Protein 8XYC (pdb70)

Solvent-accessible surface area: 41728 Å² total; per-residue (Å²): 130,56,42,121,39,3,15,165,88,2,26,64,29,3,111,76,77,120,55,122,56,146,63,17,107,9,81,58,63,5,103,1,72,4,42,22,137,135,83,80,81,5,30,84,63,8,15,151,10,0,55,42,6,37,113,12,58,105,80,0,11,63,78,1,67,65,52,13,93,174,69,14,129,38,0,55,46,0,2,91,11,46,78,186,157,73,36,118,194,57,74,45,4,56,29,21,0,26,30,58,6,24,88,104,35,200,140,96,36,103,7,45,120,96,2,0,18,2,4,0,86,45,2,2,34,17,0,97,73,13,3,82,126,27,108,62,2,31,125,51,0,78,120,82,16,78,22,0,80,148,20,18,111,40,61,3,28,92,52,0,86,88,35,172,5,107,81,28,102,77,32,50,120,0,82,45,159,48,7,65,73,109,17,9,92,122,3,38,88,4,0,22,152,3,72,61,44,0,42,112,32,4,24,102,127,115,31,91,123,122,128,78,1,21,30,0,108,76,4,141,49,42,24,45,17,52,18,48,159,92,37,66,126,121,53,44,34,38,94,10,7,120,98,0,36,85,17,0,66,100,10,13,149,88,10,48,87,27,2,73,133,36,65,113,127,31,42,71,26,0,52,121,131,4,64,119,128,6,81,123,68,11,4,115,92,2,31,58,16,68,82,72,74,100,162,94,79,30,30,75,5,0,74,52,2,4,48,18,12,20,155,16,0,80,139,16,68,153,58,1,83,79,98,34,74,120,52,46,86,10,0,31,94,3,1,43,10,1,38,8,0,0,38,1,0,0,6,8,18,39,22,60,43,63,126,155,76,48,139,90,31,8,44,66,23,88,91,6,41,41,77,0,76,44,38,6,77,100,70,88,64,66,67,19,41,0,13,0,41,11,8,10,12,80,153,171,35,4,92,29,78,74,12,2,1,3,0,0,78,98,46,158,110,165,142,67,48,55,11,3,0,3,4,13,24,82,146,24,25,56,3,11,16,18,82,101,162,39,168,60,235,48,44,85,63,25,102,31,12,0,0,0,1,68,32,37,40,207,126,198,107,95,54,54,88,81,97,17,15,78,24,60,0,16,35,13,120,155,28,58,10,22,44,1,25,17,43,43,48,71,191,59,0,159,73,25,1,84,41,196,85,31,23,4,38,107,88,102,78,8,19,3,26,32,0,82,1,30,12,47,13,39,47,83,78,66,128,68,7,64,2,54,0,12,1,28,2,38,11,74,2,23,37,39,19,101,47,153,29,101,83,15,0,0,1,12,82,76,86,35,20,18,0,0,40,0,0,0,13,82,107,1,112,74,63,41,42,20,101,14,30,99,44,34,75,103,73,47,132,104,50,43,85,34,35,142,89,38,80,171,93,42,1,6,56,60,192,136,21,89,36,55,70,153,53,23,37,163,51,19,15,28,86,1,3,116,24,0,0,14,19,0,3,107,35,138,0,1,0,0,0,24,115,136,65,15,19,121,33,0,28,60,53,0,2,25,0,0,0,24,38,23,107,113,202,138,87,177,130,85,101,93,66,6,22,1,1,19,19,4,41,58,141,41,8,45,184,13,0,19,114,36,6,67,136,27,184,6,150,130,77,48,78,104,33,51,16,2,33,6,7,0,30,0,6,0,29,2,33,21,1,34,116,102,71,76,70,134,205,69,78,149,84,21,136,142,94,4,80,46,25,6,67,95,62,53,161,95,100

B-factor: mean 33.54, std 22.74, range [0.12, 113.65]

Secondary structure (DSSP, 8-state):
--HHHHHHHHHTTTTTS---SPPEEEEEE--EEE-TTT-TTHHHHHHHHHHHHHHHHHHHHHHHHHHHHH-SHHHHHHHT--SSS-SSS-SSHHHHHHIIIIIT-SSPPSS-HHHHHHHHHHHHHHHHHHHHHHHHHHHHHHHHHHHHHHHHHHTHHHHHHHTTPPP-PPP----GGG--HHHHHHHHHHHHHHHHHHIIIIIITTS---S-TTPPPPP--PPPPTTTTTT-----HHHHHHHHHHHHHHHHSSHHHHHTT--HHHHHHHHHHT---HHHHHHHHHHHHHHH-TTS-HHHHHHHHHHHHHHHHHHHHHHHHHH-TT-HHHHHHHHHHHHHHHHHHHHHHHHTT-HHHHHHHHHHHHHHHHHHHHHTSPPPPEEEEEEE---BEETTTTEESSSEEEEEE--SSSS--EEEEEE--STT--EEE--TTS--TTEEEEEEEEEEEE---SSTTT-PPPEEEEEEEEEESSSPPEE--EE--HHHIIIIIB-SS-BTTT--SEEEEEEEEEEEE-TT--SS-EEEEEEEEEEEEPPP-----SEEEEEEESSSSSEEEEEEESS--EEEEEEE-TTHHHHHHHHHHHHHHHHHHHSS--SSHHHHHHHHHHHHHHHHHHHHHHHHHHHT--EEEE--HHHHHHHHHHHHTTSS-PPPSS--SPPSEETTEEEE--SSSSSS-SSS---EE-SSS--EE-HHHHHHHHHHHHHTHHHHS---TT----HHHHHHHHHHHHHH-

Structure (mmCIF, N/CA/C/O backbone):
data_8XYC
#
_entry.id   8XYC
#
_cell.length_a   1.00
_cell.length_b   1.00
_cell.length_c   1.00
_cell.angle_alpha   90.00
_cell.angle_beta   90.00
_cell.angle_gamma   90.00
#
_symmetry.space_group_name_H-M   'P 1'
#
loop_
_entity.id
_entity.type
_entity.pdbx_description
1 polymer 'DNA (35-MER)'
2 polymer 'DNA (35-MER)'
3 polymer dVemCas12e
4 polymer 'RNA (147-MER)'
#
loop_
_atom_site.group_PDB
_atom_site.id
_atom_site.type_symbol
_atom_site.label_atom_id
_atom_site.label_alt_id
_atom_site.label_comp_id
_atom_site.label_asym_id
_atom_site.label_entity_id
_atom_site.label_seq_id
_atom_site.pdbx_PDB_ins_code
_atom_site.Cartn_x
_atom_site.Cartn_y
_atom_site.Cartn_z
_atom_site.occupancy
_atom_site.B_iso_or_equiv
_atom_site.auth_seq_id
_atom_site.auth_comp_id
_atom_site.auth_asym_id
_atom_site.auth_atom_id
_atom_site.pdbx_PDB_model_num
ATOM 736 N N . ASN C 3 8 ? 156.450 119.018 150.401 1.00 11.67 8 ASN A N 1
ATOM 737 C CA . ASN C 3 8 ? 156.728 119.735 149.169 1.00 10.69 8 ASN A CA 1
ATOM 738 C C . ASN C 3 8 ? 155.625 120.729 148.834 1.00 12.57 8 ASN A C 1
ATOM 739 O O . ASN C 3 8 ? 155.888 121.814 148.311 1.00 16.05 8 ASN A O 1
ATOM 744 N N . SER C 3 9 ? 154.421 120.384 149.224 1.00 13.08 9 SER A N 1
ATOM 745 C CA . SER C 3 9 ? 153.247 121.276 148.974 1.00 9.70 9 SER A CA 1
ATOM 746 C C . SER C 3 9 ? 153.357 122.523 149.771 1.00 8.35 9 SER A C 1
ATOM 747 O O . SER C 3 9 ? 153.907 122.489 150.791 1.00 9.15 9 SER A O 1
ATOM 750 N N . ILE C 3 10 ? 152.717 123.565 149.345 1.00 8.79 10 ILE A N 1
ATOM 751 C CA . ILE C 3 10 ? 152.624 124.797 150.166 1.00 9.94 10 ILE A CA 1
ATOM 752 C C . ILE C 3 10 ? 152.025 124.406 151.518 1.00 7.37 10 ILE A C 1
ATOM 753 O O . ILE C 3 10 ? 152.587 124.824 152.485 1.00 9.42 10 ILE A O 1
ATOM 758 N N . HIS C 3 11 ? 150.922 123.664 151.581 1.00 8.42 11 HIS A N 1
ATOM 759 C CA . HIS C 3 11 ? 150.400 123.202 152.860 1.00 4.81 11 HIS A CA 1
ATOM 760 C C . HIS C 3 11 ? 151.431 122.365 153.627 1.00 8.53 11 HIS A C 1
ATOM 761 O O . HIS C 3 11 ? 151.518 122.502 154.842 1.00 10.00 11 HIS A O 1
ATOM 768 N N . ALA C 3 12 ? 152.113 121.448 152.933 1.00 8.60 12 ALA A N 1
ATOM 769 C CA . ALA C 3 12 ? 153.059 120.574 153.622 1.00 6.31 12 ALA A CA 1
ATOM 770 C C . ALA C 3 12 ? 154.203 121.370 154.241 1.00 7.57 12 ALA A C 1
ATOM 771 O O . ALA C 3 12 ? 154.535 121.192 155.421 1.00 10.98 12 ALA A O 1
ATOM 773 N N . SER C 3 13 ? 154.813 122.267 153.461 1.00 9.38 13 SER A N 1
ATOM 774 C CA . SER C 3 13 ? 155.900 123.068 154.008 1.00 11.41 13 SER A CA 1
ATOM 775 C C . SER C 3 13 ? 155.383 124.116 154.984 1.00 11.61 13 SER A C 1
ATOM 776 O O . SER C 3 13 ? 156.098 124.490 155.915 1.00 14.72 13 SER A O 1
ATOM 779 N N . LEU C 3 14 ? 154.142 124.576 154.813 1.00 11.91 14 LEU A N 1
ATOM 780 C CA . LEU C 3 14 ? 153.542 125.475 155.793 1.00 11.36 14 LEU A CA 1
ATOM 781 C C . LEU C 3 14 ? 153.392 124.788 157.142 1.00 12.21 14 LEU A C 1
ATOM 782 O O . LEU C 3 14 ? 153.686 125.379 158.185 1.00 13.94 14 LEU A O 1
ATOM 787 N N . ARG C 3 15 ? 152.907 123.546 157.141 1.00 15.95 15 ARG A N 1
ATOM 788 C CA . ARG C 3 15 ? 152.798 122.791 158.383 1.00 13.75 15 ARG A CA 1
ATOM 789 C C . ARG C 3 15 ? 154.171 122.488 158.968 1.00 15.78 15 ARG A C 1
ATOM 790 O O . ARG C 3 15 ? 154.363 122.538 160.191 1.00 26.95 15 ARG A O 1
ATOM 798 N N . GLN C 3 16 ? 155.139 122.165 158.109 1.00 12.36 16 GLN A N 1
ATOM 799 C CA . GLN C 3 16 ? 156.497 121.925 158.582 1.00 12.64 16 GLN A CA 1
ATOM 800 C C . GLN C 3 16 ? 157.108 123.184 159.189 1.00 14.98 16 GLN A C 1
ATOM 801 O O . GLN C 3 16 ? 157.919 123.096 160.119 1.00 19.98 16 GLN A O 1
ATOM 807 N N . LEU C 3 17 ? 156.740 124.358 158.670 1.00 16.41 17 LEU A N 1
ATOM 808 C CA . LEU C 3 17 ? 157.187 125.625 159.236 1.00 18.02 17 LEU A CA 1
ATOM 809 C C . LEU C 3 17 ? 156.426 125.981 160.507 1.00 20.81 17 LEU A C 1
ATOM 810 O O . LEU C 3 17 ? 156.978 126.646 161.387 1.00 22.97 17 LEU A O 1
ATOM 815 N N . LEU C 3 18 ? 155.160 125.569 160.606 1.00 21.36 18 LEU A N 1
ATOM 816 C CA . LEU C 3 18 ? 154.434 125.681 161.868 1.00 22.00 18 LEU A CA 1
ATOM 817 C C . LEU C 3 18 ? 155.112 124.864 162.953 1.00 20.84 18 LEU A C 1
ATOM 818 O O . LEU C 3 18 ? 155.203 125.299 164.108 1.00 26.74 18 LEU A O 1
ATOM 823 N N . ALA C 3 19 ? 155.596 123.671 162.594 1.00 25.57 19 ALA A N 1
ATOM 824 C CA . ALA C 3 19 ? 156.289 122.812 163.547 1.00 24.07 19 ALA A CA 1
ATOM 825 C C . ALA C 3 19 ? 157.434 123.527 164.258 1.00 26.43 19 ALA A C 1
ATOM 826 O O . ALA C 3 19 ? 157.927 123.025 165.273 1.00 28.41 19 ALA A O 1
ATOM 828 N N . LEU C 3 20 ? 157.874 124.682 163.748 1.00 27.74 20 LEU A N 1
ATOM 829 C CA . LEU C 3 20 ? 158.832 125.526 164.450 1.00 31.94 20 LEU A CA 1
ATOM 830 C C . LEU C 3 20 ? 158.373 126.978 164.548 1.00 36.67 20 LEU A C 1
ATOM 831 O O . LEU C 3 20 ? 159.165 127.839 164.949 1.00 34.89 20 LEU A O 1
ATOM 836 N N . GLY C 3 21 ? 157.129 127.274 164.179 1.00 35.52 21 GLY A N 1
ATOM 837 C CA . GLY C 3 21 ? 156.569 128.596 164.375 1.00 33.32 21 GLY A CA 1
ATOM 838 C C . GLY C 3 21 ? 155.769 128.671 165.658 1.00 32.03 21 GLY A C 1
ATOM 839 O O . GLY C 3 21 ? 155.878 129.640 166.415 1.00 33.14 21 GLY A O 1
ATOM 840 N N . LEU C 3 22 ? 154.958 127.646 165.911 1.00 29.94 22 LEU A N 1
ATOM 841 C CA . LEU C 3 22 ? 154.265 127.501 167.184 1.00 31.36 22 LEU A CA 1
ATOM 842 C C . LEU C 3 22 ? 155.062 126.686 168.193 1.00 33.24 22 LEU A C 1
ATOM 843 O O . LEU C 3 22 ? 154.565 126.434 169.295 1.00 35.01 22 LEU A O 1
ATOM 848 N N . SER C 3 23 ? 156.291 126.302 167.830 1.00 36.01 23 SER A N 1
ATOM 849 C CA . SER C 3 23 ? 157.166 125.540 168.762 1.00 40.87 23 SER A CA 1
ATOM 850 C C . SER C 3 23 ? 158.101 126.504 169.498 1.00 45.62 23 SER A C 1
ATOM 851 O O . SER C 3 23 ? 159.008 126.020 170.202 1.00 43.66 23 SER A O 1
ATOM 854 N N . LYS C 3 24 ? 157.888 127.811 169.338 1.00 53.47 24 LYS A N 1
ATOM 855 C CA . LYS C 3 24 ? 158.702 128.817 169.998 1.00 54.68 24 LYS A CA 1
ATOM 856 C C . LYS C 3 24 ? 158.049 129.262 171.304 1.00 52.96 24 LYS A C 1
ATOM 857 O O . LYS C 3 24 ? 156.921 128.886 171.631 1.00 48.08 24 LYS A O 1
ATOM 863 N N . SER C 3 25 ? 158.783 130.076 172.060 1.00 55.49 25 SER A N 1
ATOM 864 C CA . SER C 3 25 ? 158.290 130.666 173.303 1.00 59.16 25 SER A CA 1
ATOM 865 C C . SER C 3 25 ? 158.458 132.178 173.197 1.00 61.30 25 SER A C 1
ATOM 866 O O . SER C 3 25 ? 159.569 132.698 173.341 1.00 60.51 25 SER A O 1
ATOM 869 N N . SER C 3 26 ? 157.356 132.879 172.942 1.00 58.87 26 SER A N 1
ATOM 870 C CA . SER C 3 26 ? 157.359 134.326 172.807 1.00 56.13 26 SER A CA 1
ATOM 871 C C . SER C 3 26 ? 156.230 134.919 173.635 1.00 62.38 26 SER A C 1
ATOM 872 O O . SER C 3 26 ? 155.178 134.299 173.818 1.00 63.68 26 SER A O 1
ATOM 875 N N . SER C 3 27 ? 156.460 136.130 174.136 1.00 61.02 27 SER A N 1
ATOM 876 C CA . SER C 3 27 ? 155.477 136.846 174.937 1.00 58.39 27 SER A CA 1
ATOM 877 C C . SER C 3 27 ? 154.605 137.781 174.110 1.00 61.29 27 SER A C 1
ATOM 878 O O . SER C 3 27 ? 153.786 138.507 174.681 1.00 63.24 27 SER A O 1
ATOM 881 N N . ALA C 3 28 ? 154.765 137.786 172.790 1.00 56.92 28 ALA A N 1
ATOM 882 C CA . ALA C 3 28 ? 153.984 138.671 171.941 1.00 53.40 28 ALA A CA 1
ATOM 883 C C . ALA C 3 28 ? 152.539 138.189 171.838 1.00 51.72 28 ALA A C 1
ATOM 884 O O . ALA C 3 28 ? 152.228 137.012 172.044 1.00 47.94 28 ALA A O 1
ATOM 886 N N . GLU C 3 29 ? 151.650 139.127 171.524 1.00 53.08 29 GLU A N 1
ATOM 887 C CA . GLU C 3 29 ? 150.253 138.787 171.320 1.00 46.34 29 GLU A CA 1
ATOM 888 C C . GLU C 3 29 ? 150.074 138.077 169.979 1.00 42.34 29 GLU A C 1
ATOM 889 O O . GLU C 3 29 ? 150.778 138.377 169.010 1.00 40.40 29 GLU A O 1
ATOM 895 N N . PRO C 3 30 ? 149.140 137.131 169.895 1.00 40.87 30 PRO A N 1
ATOM 896 C CA . PRO C 3 30 ? 148.824 136.538 168.593 1.00 30.86 30 PRO A CA 1
ATOM 897 C C . PRO C 3 30 ? 148.242 137.585 167.659 1.00 29.84 30 PRO A C 1
ATOM 898 O O . PRO C 3 30 ? 147.586 138.538 168.084 1.00 36.13 30 PRO A O 1
ATOM 902 N N . GLN C 3 31 ? 148.502 137.405 166.372 1.00 28.14 31 GLN A N 1
ATOM 903 C CA . GLN C 3 31 ? 148.028 138.314 165.342 1.00 27.61 31 GLN A CA 1
ATOM 904 C C . GLN C 3 31 ? 146.905 137.656 164.549 1.00 24.38 31 GLN A C 1
ATOM 905 O O . GLN C 3 31 ? 146.810 136.426 164.478 1.00 22.95 31 GLN A O 1
ATOM 911 N N . ARG C 3 3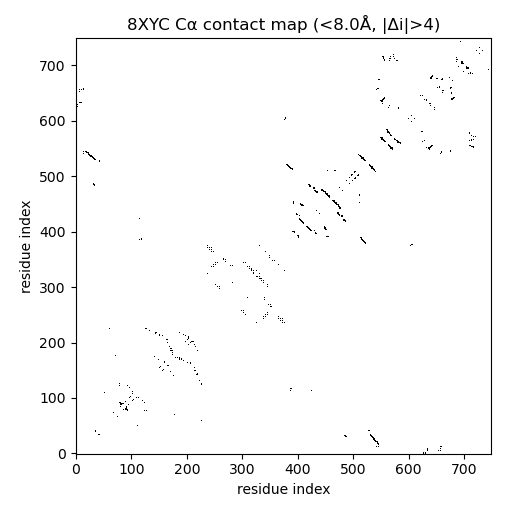2 ? 146.032 138.488 163.985 1.00 24.86 32 ARG A N 1
ATOM 912 C CA . ARG C 3 32 ? 144.869 138.002 163.260 1.00 21.86 32 ARG A CA 1
ATOM 913 C C . ARG C 3 32 ? 145.182 137.888 161.773 1.00 20.46 32 ARG A C 1
ATOM 914 O O . ARG C 3 32 ? 146.082 138.550 161.248 1.00 23.55 32 ARG A O 1
ATOM 922 N N . ILE C 3 33 ? 144.416 137.042 161.088 1.00 18.83 33 ILE A N 1
ATOM 923 C CA . ILE C 3 33 ? 144.397 137.017 159.632 1.00 16.10 33 ILE A CA 1
ATOM 924 C C . ILE C 3 33 ? 142.950 137.003 159.169 1.00 12.57 33 ILE A C 1
ATOM 925 O O . ILE C 3 33 ? 142.113 136.272 159.713 1.00 15.24 33 ILE A O 1
ATOM 930 N N . THR C 3 34 ? 142.659 137.827 158.172 1.00 15.22 34 THR A N 1
ATOM 931 C CA . THR C 3 34 ? 141.334 137.929 157.588 1.00 11.87 34 THR A CA 1
ATOM 932 C C . THR C 3 34 ? 141.331 137.220 156.240 1.00 8.09 34 THR A C 1
ATOM 933 O O . THR C 3 34 ? 142.178 137.502 155.384 1.00 7.91 34 THR A O 1
ATOM 937 N N . ARG C 3 35 ? 140.402 136.280 156.072 1.00 6.51 35 ARG A N 1
ATOM 938 C CA . ARG C 3 35 ? 140.341 135.452 154.879 1.00 8.40 35 ARG A CA 1
ATOM 939 C C . ARG C 3 35 ? 138.884 135.307 154.461 1.00 4.87 35 ARG A C 1
ATOM 940 O O . ARG C 3 35 ? 137.969 135.432 155.280 1.00 7.45 35 ARG A O 1
ATOM 948 N N . THR C 3 36 ? 138.673 135.032 153.176 1.00 4.29 36 THR A N 1
ATOM 949 C CA . THR C 3 36 ? 137.335 134.866 152.624 1.00 7.27 36 THR A CA 1
ATOM 950 C C . THR C 3 36 ? 137.178 133.455 152.071 1.00 6.50 36 THR A C 1
ATOM 951 O O . THR C 3 36 ? 138.089 132.928 151.421 1.00 10.04 36 THR A O 1
ATOM 955 N N . VAL C 3 37 ? 136.020 132.845 152.337 1.00 6.86 37 VAL A N 1
ATOM 956 C CA . VAL C 3 37 ? 135.784 131.480 151.877 1.00 11.34 37 VAL A CA 1
ATOM 957 C C . VAL C 3 37 ? 135.312 131.471 150.429 1.00 13.35 37 VAL A C 1
ATOM 958 O O . VAL C 3 37 ? 135.777 130.659 149.619 1.00 19.30 37 VAL A O 1
ATOM 962 N N . LYS C 3 38 ? 134.397 132.382 150.081 1.00 7.79 38 LYS A N 1
ATOM 963 C CA . LYS C 3 38 ? 133.909 132.561 148.711 1.00 7.34 38 LYS A CA 1
ATOM 964 C C . LYS C 3 38 ? 133.188 131.306 148.197 1.00 7.63 38 LYS A C 1
ATOM 965 O O . LYS C 3 38 ? 133.661 130.583 147.314 1.00 13.56 38 LYS A O 1
ATOM 971 N N . PHE C 3 39 ? 132.033 131.042 148.809 1.00 7.24 39 PHE A N 1
ATOM 972 C CA . PHE C 3 39 ? 131.153 129.995 148.306 1.00 8.98 39 PHE A CA 1
ATOM 973 C C . PHE C 3 39 ? 130.528 130.403 146.972 1.00 6.51 39 PHE A C 1
ATOM 974 O O . PHE C 3 39 ? 130.710 131.516 146.470 1.00 6.63 39 PHE A O 1
ATOM 982 N N . LYS C 3 40 ? 129.761 129.473 146.410 1.00 10.29 40 LYS A N 1
ATOM 983 C CA . LYS C 3 40 ? 128.967 129.691 145.210 1.00 10.67 40 LYS A CA 1
ATOM 984 C C . LYS C 3 40 ? 127.518 129.360 145.528 1.00 9.98 40 LYS A C 1
ATOM 985 O O . LYS C 3 40 ? 127.236 128.321 146.134 1.00 11.12 40 LYS A O 1
ATOM 991 N N . ILE C 3 41 ? 126.601 130.238 145.131 1.00 7.09 41 ILE A N 1
ATOM 992 C CA . ILE C 3 41 ? 125.184 129.987 145.365 1.00 13.75 41 ILE A CA 1
ATOM 993 C C . ILE C 3 41 ? 124.724 128.929 144.371 1.00 16.54 41 ILE A C 1
ATOM 994 O O . ILE C 3 41 ? 124.815 129.124 143.154 1.00 17.23 41 ILE A O 1
ATOM 999 N N . ASN C 3 42 ? 124.229 127.805 144.887 1.00 13.59 42 ASN A N 1
ATOM 1000 C CA . ASN C 3 42 ? 123.833 126.685 144.037 1.00 19.93 42 ASN A CA 1
ATOM 1001 C C . ASN C 3 42 ? 122.520 127.046 143.349 1.00 23.74 42 ASN A C 1
ATOM 1002 O O . ASN C 3 42 ? 121.426 126.646 143.755 1.00 25.02 42 ASN A O 1
ATOM 1007 N N . THR C 3 43 ? 122.643 127.838 142.283 1.00 30.31 43 THR A N 1
ATOM 1008 C CA . THR C 3 43 ? 121.503 128.201 141.454 1.00 29.42 43 THR A CA 1
ATOM 1009 C C . THR C 3 43 ? 121.190 127.154 140.395 1.00 30.84 43 THR A C 1
ATOM 1010 O O . THR C 3 43 ? 120.154 127.262 139.729 1.00 31.33 43 THR A O 1
ATOM 1014 N N . ASP C 3 44 ? 122.061 126.159 140.211 1.00 31.18 44 ASP A N 1
ATOM 1015 C CA . ASP C 3 44 ? 121.750 125.069 139.291 1.00 38.04 44 ASP A CA 1
ATOM 1016 C C . ASP C 3 44 ? 120.661 124.166 139.857 1.00 39.82 44 ASP A C 1
ATOM 1017 O O . ASP C 3 44 ? 119.689 123.838 139.165 1.00 49.69 44 ASP A O 1
ATOM 1022 N N . ILE C 3 45 ? 120.801 123.762 141.125 1.00 35.35 45 ILE A N 1
ATOM 1023 C CA . ILE C 3 45 ? 119.838 122.855 141.747 1.00 36.29 45 ILE A CA 1
ATOM 1024 C C . ILE C 3 45 ? 118.705 123.598 142.441 1.00 36.06 45 ILE A C 1
ATOM 1025 O O . ILE C 3 45 ? 117.693 122.976 142.803 1.00 41.39 45 ILE A O 1
ATOM 1030 N N . ARG C 3 46 ? 118.836 124.906 142.637 1.00 32.92 46 ARG A N 1
ATOM 1031 C CA . ARG C 3 46 ? 117.790 125.736 143.231 1.00 30.60 46 ARG A CA 1
ATOM 1032 C C . ARG C 3 46 ? 117.610 126.973 142.359 1.00 32.20 46 ARG A C 1
ATOM 1033 O O . ARG C 3 46 ? 118.044 128.074 142.717 1.00 33.94 46 ARG A O 1
ATOM 1041 N N . PRO C 3 47 ? 116.981 126.820 141.188 1.00 31.22 47 PRO A N 1
ATOM 1042 C CA . PRO C 3 47 ? 116.913 127.946 140.243 1.00 28.31 47 PRO A CA 1
ATOM 1043 C C . PRO C 3 47 ? 115.848 128.981 140.564 1.00 26.41 47 PRO A C 1
ATOM 1044 O O . PRO C 3 47 ? 115.919 130.092 140.022 1.00 31.23 47 PRO A O 1
ATOM 1048 N N . ASP C 3 48 ? 114.871 128.668 141.419 1.00 28.66 48 ASP A N 1
ATOM 1049 C CA . ASP C 3 48 ? 113.836 129.646 141.738 1.00 30.57 48 ASP A CA 1
ATOM 1050 C C . ASP C 3 48 ? 114.385 130.855 142.482 1.00 29.88 48 ASP A C 1
ATOM 1051 O O . ASP C 3 48 ? 113.682 131.867 142.588 1.00 27.83 48 ASP A O 1
ATOM 1056 N N . LEU C 3 49 ? 115.613 130.772 142.999 1.00 29.42 49 LEU A N 1
ATOM 1057 C CA . LEU C 3 49 ? 116.245 131.906 143.658 1.00 24.50 49 LEU A CA 1
ATOM 1058 C C . LEU C 3 49 ? 116.749 132.952 142.677 1.00 25.77 49 LEU A C 1
ATOM 1059 O O . LEU C 3 49 ? 117.061 134.073 143.096 1.00 27.16 49 LEU A O 1
ATOM 1064 N N . ILE C 3 50 ? 116.861 132.609 141.392 1.00 29.57 50 ILE A N 1
ATOM 1065 C CA . ILE C 3 50 ? 117.392 133.562 140.413 1.00 22.27 50 ILE A CA 1
ATOM 1066 C C . ILE C 3 50 ? 116.523 134.802 140.314 1.00 24.63 50 ILE A C 1
ATOM 1067 O O . ILE C 3 50 ? 117.056 135.924 140.466 1.00 24.30 50 ILE A O 1
ATOM 1072 N N . PRO C 3 51 ? 115.204 134.723 140.076 1.00 25.64 51 PRO A N 1
ATOM 1073 C CA . PRO C 3 51 ? 114.400 135.953 140.038 1.00 22.51 51 PRO A CA 1
ATOM 1074 C C . PRO C 3 51 ? 114.408 136.725 141.347 1.00 24.01 51 PRO A C 1
ATOM 1075 O O . PRO C 3 51 ? 114.429 137.959 141.323 1.00 21.49 51 PRO A O 1
ATOM 1079 N N . VAL C 3 52 ? 114.406 136.035 142.491 1.00 25.52 52 VAL A N 1
ATOM 1080 C CA . VAL C 3 52 ? 114.398 136.723 143.780 1.00 21.34 52 VAL A CA 1
ATOM 1081 C C . VAL C 3 52 ? 115.691 137.504 143.979 1.00 19.72 52 VAL A C 1
ATOM 1082 O O . VAL C 3 52 ? 115.675 138.691 144.333 1.00 18.26 52 VAL A O 1
ATOM 1086 N N . LEU C 3 53 ? 116.829 136.843 143.757 1.00 24.48 53 LEU A N 1
ATOM 1087 C CA . LEU C 3 53 ? 118.118 137.507 143.901 1.00 25.66 53 LEU A CA 1
ATOM 1088 C C . LEU C 3 53 ? 118.240 138.665 142.921 1.00 20.20 53 LEU A C 1
ATOM 1089 O O . LEU C 3 53 ? 118.739 139.742 143.274 1.00 17.94 53 LEU A O 1
ATOM 1094 N N . ASN C 3 54 ? 117.770 138.465 141.687 1.00 20.03 54 ASN A N 1
ATOM 1095 C CA . ASN C 3 54 ? 117.839 139.516 140.680 1.00 21.35 54 ASN A CA 1
ATOM 1096 C C . ASN C 3 54 ? 116.985 140.717 141.068 1.00 23.04 54 ASN A C 1
ATOM 1097 O O . ASN C 3 54 ? 117.422 141.861 140.930 1.00 26.02 54 ASN A O 1
ATOM 1102 N N . ARG C 3 55 ? 115.768 140.475 141.561 1.00 17.96 55 ARG A N 1
ATOM 1103 C CA . ARG C 3 55 ? 114.888 141.566 141.969 1.00 14.67 55 ARG A CA 1
ATOM 1104 C C . ARG C 3 55 ? 115.469 142.331 143.150 1.00 18.09 55 ARG A C 1
ATOM 1105 O O . ARG C 3 55 ? 115.402 143.569 143.199 1.00 24.60 55 ARG A O 1
ATOM 1113 N N . HIS C 3 56 ? 116.031 141.608 144.123 1.00 20.31 56 HIS A N 1
ATOM 1114 C CA . HIS C 3 56 ? 116.645 142.270 145.267 1.00 14.35 56 HIS A CA 1
ATOM 1115 C C . HIS C 3 56 ? 117.830 143.124 144.832 1.00 14.05 56 HIS A C 1
ATOM 1116 O O . HIS C 3 56 ? 117.979 144.273 145.274 1.00 15.15 56 HIS A O 1
ATOM 1123 N N . PHE C 3 57 ? 118.669 142.590 143.940 1.00 17.65 57 PHE A N 1
ATOM 1124 C CA . PHE C 3 57 ? 119.802 143.362 143.448 1.00 13.05 57 PHE A CA 1
ATOM 1125 C C . PHE C 3 57 ? 119.333 144.547 142.606 1.00 16.52 57 PHE A C 1
ATOM 1126 O O . PHE C 3 57 ? 119.998 145.588 142.579 1.00 14.89 57 PHE A O 1
ATOM 1134 N N . ASP C 3 58 ? 118.175 144.421 141.948 1.00 24.28 58 ASP A N 1
ATOM 1135 C CA . ASP C 3 58 ? 117.615 145.531 141.181 1.00 20.38 58 ASP A CA 1
ATOM 1136 C C . ASP C 3 58 ? 117.154 146.662 142.091 1.00 18.20 58 ASP A C 1
ATOM 1137 O O . ASP C 3 58 ? 117.415 147.838 141.813 1.00 23.50 58 ASP A O 1
ATOM 1142 N N . PHE C 3 59 ? 116.433 146.329 143.166 1.00 13.66 59 PHE A N 1
ATOM 1143 C CA . PHE C 3 59 ? 116.055 147.355 144.138 1.00 18.98 59 PHE A CA 1
ATOM 1144 C C . PHE C 3 59 ? 117.293 148.008 144.737 1.00 15.26 59 PHE A C 1
ATOM 1145 O O . PHE C 3 59 ? 117.343 149.235 144.917 1.00 15.77 59 PHE A O 1
ATOM 1153 N N . PHE C 3 60 ? 118.304 147.193 145.045 1.00 20.23 60 PHE A N 1
ATOM 1154 C CA . PHE C 3 60 ? 119.558 147.712 145.575 1.00 13.30 60 PHE A CA 1
ATOM 1155 C C . PHE C 3 60 ? 120.197 148.707 144.610 1.00 12.77 60 PHE A C 1
ATOM 1156 O O . PHE C 3 60 ? 120.635 149.788 145.020 1.00 12.40 60 PHE A O 1
ATOM 1164 N N . GLU C 3 61 ? 120.233 148.368 143.318 1.00 14.88 61 GLU A N 1
ATOM 1165 C CA . GLU C 3 61 ? 120.862 149.248 142.337 1.00 15.30 61 GLU A CA 1
ATOM 1166 C C . GLU C 3 61 ? 120.042 150.510 142.105 1.00 18.78 61 GLU A C 1
ATOM 1167 O O . GLU C 3 61 ? 120.608 151.592 141.918 1.00 20.17 61 GLU A O 1
ATOM 1173 N N . LYS C 3 62 ? 118.712 150.393 142.089 1.00 20.21 62 LYS A N 1
ATOM 1174 C CA . LYS C 3 62 ? 117.877 151.581 141.944 1.00 16.21 62 LYS A CA 1
ATOM 1175 C C . LYS C 3 62 ? 118.116 152.549 143.093 1.00 11.87 62 LYS A C 1
ATOM 1176 O O . LYS C 3 62 ? 118.292 153.758 142.883 1.00 13.85 62 LYS A O 1
ATOM 1182 N N . PHE C 3 63 ? 118.150 152.029 144.322 1.00 13.63 63 PHE A N 1
ATOM 1183 C CA . PHE C 3 63 ? 118.376 152.899 145.469 1.00 13.09 63 PHE A CA 1
ATOM 1184 C C . PHE C 3 63 ? 119.788 153.479 145.447 1.00 13.63 63 PHE A C 1
ATOM 1185 O O . PHE C 3 63 ? 119.991 154.651 145.792 1.00 12.94 63 PHE A O 1
ATOM 1193 N N . ARG C 3 64 ? 120.772 152.676 145.027 1.00 19.48 64 ARG A N 1
ATOM 1194 C CA . ARG C 3 64 ? 122.149 153.149 144.920 1.00 12.62 64 ARG A CA 1
ATOM 1195 C C . ARG C 3 64 ? 122.256 154.297 143.924 1.00 13.60 64 ARG A C 1
ATOM 1196 O O . ARG C 3 64 ? 122.879 155.326 144.209 1.00 14.81 64 ARG A O 1
ATOM 1204 N N . ARG C 3 65 ? 121.643 154.136 142.748 1.00 14.69 65 ARG A N 1
ATOM 1205 C CA . ARG C 3 65 ? 121.663 155.188 141.736 1.00 14.22 65 ARG A CA 1
ATOM 1206 C C . ARG C 3 65 ? 120.953 156.445 142.222 1.00 13.48 65 ARG A C 1
ATOM 1207 O O . ARG C 3 65 ? 121.425 157.564 141.988 1.00 17.59 65 ARG A O 1
ATOM 1215 N N . LYS C 3 66 ? 119.808 156.283 142.889 1.00 12.23 66 LYS A N 1
ATOM 1216 C CA . LYS C 3 66 ? 119.071 157.448 143.379 1.00 10.84 66 LYS A CA 1
ATOM 1217 C C . LYS C 3 66 ? 119.897 158.230 144.405 1.00 10.41 66 LYS A C 1
ATOM 1218 O O . LYS C 3 66 ? 120.014 159.477 144.340 1.00 10.81 66 LYS A O 1
ATOM 1224 N N . VAL C 3 67 ? 120.524 157.502 145.332 1.00 12.30 67 VAL A N 1
ATOM 1225 C CA . VAL C 3 67 ? 121.335 158.145 146.355 1.00 11.09 67 VAL A CA 1
ATOM 1226 C C . VAL C 3 67 ? 122.559 158.802 145.728 1.00 7.39 67 VAL A C 1
ATOM 1227 O O . VAL C 3 67 ? 122.971 159.896 146.136 1.00 8.55 67 VAL A O 1
ATOM 1231 N N . LEU C 3 68 ? 123.154 158.156 144.720 1.00 10.48 68 LEU A N 1
ATOM 1232 C CA . LEU C 3 68 ? 124.324 158.726 144.063 1.00 10.32 68 LEU A CA 1
ATOM 1233 C C . LEU C 3 68 ? 123.966 159.975 143.273 1.00 9.84 68 LEU A C 1
ATOM 1234 O O . LEU C 3 68 ? 124.777 160.903 143.192 1.00 9.94 68 LEU A O 1
ATOM 1239 N N . ALA C 3 69 ? 122.765 160.019 142.689 1.00 10.35 69 ALA A N 1
ATOM 1240 C CA . ALA C 3 69 ? 122.305 161.237 142.035 1.00 9.30 69 ALA A CA 1
ATOM 1241 C C . ALA C 3 69 ? 122.292 162.399 143.016 1.00 10.83 69 ALA A C 1
ATOM 1242 O O . ALA C 3 69 ? 122.850 163.473 142.739 1.00 14.47 69 ALA A O 1
ATOM 1244 N N . GLU C 3 70 ? 121.664 162.196 144.183 1.00 8.95 70 GLU A N 1
ATOM 1245 C CA . GLU C 3 70 ? 121.622 163.300 145.147 1.00 9.01 70 GLU A CA 1
ATOM 1246 C C . GLU C 3 70 ? 123.013 163.647 145.684 1.00 11.37 70 GLU A C 1
ATOM 1247 O O . GLU C 3 70 ? 123.342 164.829 145.859 1.00 12.90 70 GLU A O 1
ATOM 1253 N N . LEU C 3 71 ? 123.845 162.634 145.942 1.00 13.88 71 LEU A N 1
ATOM 1254 C CA . LEU C 3 71 ? 125.183 162.890 146.467 1.00 9.32 71 LEU A CA 1
ATOM 1255 C C . LEU C 3 71 ? 126.033 163.660 145.463 1.00 9.33 71 LEU A C 1
ATOM 1256 O O . LEU C 3 71 ? 126.804 164.547 145.842 1.00 9.91 71 LEU A O 1
ATOM 1261 N N . GLU C 3 72 ? 125.906 163.338 144.175 1.00 8.09 72 GLU A N 1
ATOM 1262 C CA . GLU C 3 72 ? 126.688 164.039 143.166 1.00 9.33 72 GLU A CA 1
ATOM 1263 C C . GLU C 3 72 ? 126.172 165.453 142.952 1.00 9.13 72 GLU A C 1
ATOM 1264 O O . GLU C 3 72 ? 126.963 166.381 142.749 1.00 10.49 72 GLU A O 1
ATOM 1270 N N . ALA C 3 73 ? 124.849 165.640 142.980 1.00 10.64 73 ALA A N 1
ATOM 1271 C CA . ALA C 3 73 ? 124.308 166.995 142.931 1.00 10.53 73 ALA A CA 1
ATOM 1272 C C . ALA C 3 73 ? 124.808 167.820 144.111 1.00 11.21 73 ALA A C 1
ATOM 1273 O O . ALA C 3 73 ? 125.070 169.022 143.975 1.00 16.19 73 ALA A O 1
ATOM 1275 N N . LEU C 3 74 ? 124.963 167.182 145.275 1.00 8.05 74 LEU A N 1
ATOM 1276 C CA . LEU C 3 74 ? 125.450 167.887 146.457 1.00 8.67 74 LEU A CA 1
ATOM 1277 C C . LEU C 3 74 ? 126.941 168.198 146.354 1.00 11.07 74 LEU A C 1
ATOM 1278 O O . LEU C 3 74 ? 127.393 169.260 146.800 1.00 11.86 74 LEU A O 1
ATOM 1283 N N . TRP C 3 75 ? 127.723 167.269 145.796 1.00 11.02 75 TRP A N 1
ATOM 1284 C CA . TRP C 3 75 ? 129.147 167.517 145.580 1.00 9.50 75 TRP A CA 1
ATOM 1285 C C . TRP C 3 75 ? 129.365 168.634 144.566 1.00 13.37 75 TRP A C 1
ATOM 1286 O O . TRP C 3 75 ? 130.269 169.463 144.729 1.00 17.39 75 TRP A O 1
ATOM 1297 N N . ASN C 3 76 ? 128.547 168.670 143.510 1.00 12.39 76 ASN A N 1
ATOM 1298 C CA . ASN C 3 76 ? 128.667 169.708 142.492 1.00 11.22 76 ASN A CA 1
ATOM 1299 C C . ASN C 3 76 ? 128.117 171.052 142.954 1.00 14.23 76 ASN A C 1
ATOM 1300 O O . ASN C 3 76 ? 128.566 172.096 142.465 1.00 20.32 76 ASN A O 1
ATOM 1305 N N . LYS C 3 77 ? 127.137 171.055 143.862 1.00 15.28 77 LYS A N 1
ATOM 1306 C CA . LYS C 3 77 ? 126.580 172.318 144.341 1.00 14.42 77 LYS A CA 1
ATOM 1307 C C . LYS C 3 77 ? 127.640 173.139 145.068 1.00 17.43 77 LYS A C 1
ATOM 1308 O O . LYS C 3 77 ? 128.003 174.239 144.634 1.00 26.57 77 LYS A O 1
ATOM 1314 N N . ASP C 3 78 ? 128.141 172.621 146.186 1.00 17.37 78 ASP A N 1
ATOM 1315 C CA . ASP C 3 78 ? 129.391 173.089 146.762 1.00 19.56 78 ASP A CA 1
ATOM 1316 C C . ASP C 3 78 ? 130.122 171.890 147.346 1.00 18.16 78 ASP A C 1
ATOM 1317 O O . ASP C 3 78 ? 129.518 170.866 147.675 1.00 16.19 78 ASP A O 1
ATOM 1322 N N . GLN C 3 79 ? 131.438 172.024 147.469 1.00 21.50 79 GLN A N 1
ATOM 1323 C CA . GLN C 3 79 ? 132.268 170.887 147.831 1.00 15.22 79 GLN A CA 1
ATOM 1324 C C . GLN C 3 79 ? 132.709 170.900 149.289 1.00 13.77 79 GLN A C 1
ATOM 1325 O O . GLN C 3 79 ? 133.030 169.835 149.832 1.00 15.24 79 GLN A O 1
ATOM 1331 N N . LYS C 3 80 ? 132.710 172.068 149.939 1.00 19.15 80 LYS A N 1
ATOM 1332 C CA . LYS C 3 80 ? 133.091 172.126 151.347 1.00 19.50 80 LYS A CA 1
ATOM 1333 C C . LYS C 3 80 ? 132.055 171.439 152.231 1.00 19.41 80 LYS A C 1
ATOM 1334 O O . LYS C 3 80 ? 132.414 170.751 153.193 1.00 18.87 80 LYS A O 1
ATOM 1340 N N . SER C 3 81 ? 130.765 171.613 151.926 1.00 20.91 81 SER A N 1
ATOM 1341 C CA . SER C 3 81 ? 129.727 170.933 152.697 1.00 16.57 81 SER A CA 1
ATOM 1342 C C . SER C 3 81 ? 129.821 169.421 152.530 1.00 14.02 81 SER A C 1
ATOM 1343 O O . SER C 3 81 ? 129.621 168.665 153.490 1.00 17.38 81 SER A O 1
ATOM 1346 N N . PHE C 3 82 ? 130.120 168.963 151.313 1.00 12.20 82 PHE A N 1
ATOM 1347 C CA . PHE C 3 82 ? 130.304 167.535 151.074 1.00 12.82 82 PHE A CA 1
ATOM 1348 C C . PHE C 3 82 ? 131.507 166.998 151.842 1.00 11.19 82 PHE A C 1
ATOM 1349 O O . PHE C 3 82 ? 131.440 165.916 152.443 1.00 11.25 82 PHE A O 1
ATOM 1357 N N . GLN C 3 83 ? 132.616 167.745 151.837 1.00 14.85 83 GLN A N 1
ATOM 1358 C CA . GLN C 3 83 ? 133.785 167.332 152.607 1.00 15.90 83 GLN A CA 1
ATOM 1359 C C . GLN C 3 83 ? 133.472 167.283 154.097 1.00 12.73 83 GLN A C 1
ATOM 1360 O O . GLN C 3 83 ? 133.951 166.394 154.812 1.00 12.31 83 GLN A O 1
ATOM 1366 N N . ALA C 3 84 ? 132.683 168.243 154.584 1.00 14.29 84 ALA A N 1
ATOM 1367 C CA . ALA C 3 84 ? 132.289 168.242 155.988 1.00 10.90 84 ALA A CA 1
ATOM 1368 C C . ALA C 3 84 ? 131.418 167.037 156.321 1.00 13.04 84 ALA A C 1
ATOM 1369 O O . ALA C 3 84 ? 131.582 166.419 157.380 1.00 13.76 84 ALA A O 1
ATOM 1371 N N . MET C 3 85 ? 130.483 166.693 155.431 1.00 12.50 85 MET A N 1
ATOM 1372 C CA . MET C 3 85 ? 129.617 165.542 155.673 1.00 7.43 85 MET A CA 1
ATOM 1373 C C . MET C 3 85 ? 130.420 164.247 155.704 1.00 8.45 85 MET A C 1
ATOM 1374 O O . MET C 3 85 ? 130.265 163.425 156.615 1.00 9.45 85 MET A O 1
ATOM 1379 N N . VAL C 3 86 ? 131.295 164.055 154.713 1.00 10.04 86 VAL A N 1
ATOM 1380 C CA . VAL C 3 86 ? 131.964 162.766 154.554 1.00 9.13 86 VAL A CA 1
ATOM 1381 C C . VAL C 3 86 ? 132.977 162.526 155.670 1.00 8.46 86 VAL A C 1
ATOM 1382 O O . VAL C 3 86 ? 133.226 161.375 156.058 1.00 8.53 86 VAL A O 1
ATOM 1386 N N . GLN C 3 87 ? 133.564 163.592 156.220 1.00 11.02 87 GLN A N 1
ATOM 1387 C CA . GLN C 3 87 ? 134.643 163.461 157.192 1.00 10.24 87 GLN A CA 1
ATOM 1388 C C . GLN C 3 87 ? 134.257 163.982 158.571 1.00 9.77 87 GLN A C 1
ATOM 1389 O O . GLN C 3 87 ? 135.140 164.328 159.365 1.00 13.60 87 GLN A O 1
ATOM 1395 N N . CYS C 3 88 ? 132.964 164.048 158.876 1.00 11.06 88 CYS A N 1
ATOM 1396 C CA . CYS C 3 88 ? 132.552 164.508 160.192 1.00 10.30 88 CYS A CA 1
ATOM 1397 C C . CYS C 3 88 ? 132.861 163.451 161.245 1.00 17.12 88 CYS A C 1
ATOM 1398 O O . CYS C 3 88 ? 132.642 162.255 161.036 1.00 12.51 88 CYS A O 1
ATOM 1401 N N . SER C 3 89 ? 133.394 163.899 162.372 1.00 17.52 89 SER A N 1
ATOM 1402 C CA . SER C 3 89 ? 133.688 163.048 163.515 1.00 12.76 89 SER A CA 1
ATOM 1403 C C . SER C 3 89 ? 132.964 163.599 164.739 1.00 15.32 89 SER A C 1
ATOM 1404 O O . SER C 3 89 ? 132.272 164.616 164.670 1.00 15.06 89 SER A O 1
ATOM 1407 N N . ALA C 3 90 ? 133.120 162.909 165.870 1.00 14.94 90 ALA A N 1
ATOM 1408 C CA . ALA C 3 90 ? 132.495 163.382 167.101 1.00 13.95 90 ALA A CA 1
ATOM 1409 C C . ALA C 3 90 ? 133.008 164.767 167.475 1.00 19.75 90 ALA A C 1
ATOM 1410 O O . ALA C 3 90 ? 132.245 165.612 167.958 1.00 17.89 90 ALA A O 1
ATOM 1412 N N . LYS C 3 91 ? 134.301 165.018 167.256 1.00 20.18 91 LYS A N 1
ATOM 1413 C CA . LYS C 3 91 ? 134.848 166.352 167.474 1.00 20.87 91 LYS A CA 1
ATOM 1414 C C . LYS C 3 91 ? 134.270 167.356 166.486 1.00 18.59 91 LYS A C 1
ATOM 1415 O O . LYS C 3 91 ? 133.951 168.492 166.859 1.00 20.64 91 LYS A O 1
ATOM 1421 N N . LYS C 3 92 ? 134.112 166.952 165.225 1.00 17.99 92 LYS A N 1
ATOM 1422 C CA . LYS C 3 92 ? 133.698 167.840 164.142 1.00 19.49 92 LYS A CA 1
ATOM 1423 C C . LYS C 3 92 ? 132.434 167.278 163.501 1.00 19.56 92 LYS A C 1
ATOM 1424 O O . LYS C 3 92 ? 132.475 166.730 162.392 1.00 19.27 92 LYS A O 1
ATOM 1430 N N . PRO C 3 93 ? 131.295 167.390 164.179 1.00 17.55 93 PRO A N 1
ATOM 1431 C CA . PRO C 3 93 ? 130.061 166.823 163.638 1.00 17.26 93 PRO A CA 1
ATOM 1432 C C . PRO C 3 93 ? 129.530 167.629 162.463 1.00 19.93 93 PRO A C 1
ATOM 1433 O O . PRO C 3 93 ? 129.899 168.784 162.241 1.00 21.50 93 PRO A O 1
ATOM 1437 N N . TYR C 3 94 ? 128.651 166.989 161.692 1.00 15.05 94 TYR A N 1
ATOM 1438 C CA . TYR C 3 94 ? 127.998 167.627 160.554 1.00 15.10 94 TYR A CA 1
ATOM 1439 C C . TYR C 3 94 ? 126.492 167.484 160.724 1.00 14.28 94 TYR A C 1
ATOM 1440 O O . TYR C 3 94 ? 125.945 166.393 160.527 1.00 17.39 94 TYR A O 1
ATOM 1449 N N . GLN C 3 95 ? 125.827 168.588 161.072 1.00 15.30 95 GLN A N 1
ATOM 1450 C CA . GLN C 3 95 ? 124.382 168.600 161.295 1.00 17.76 95 GLN A CA 1
ATOM 1451 C C . GLN C 3 95 ? 124.002 167.659 162.435 1.00 13.21 95 GLN A C 1
ATOM 1452 O O . GLN C 3 95 ? 123.110 166.818 162.305 1.00 14.85 95 GLN A O 1
ATOM 1458 N N . LYS C 3 96 ? 124.711 167.796 163.557 1.00 15.18 96 LYS A N 1
ATOM 1459 C CA . LYS C 3 96 ? 124.494 166.996 164.759 1.00 16.45 96 LYS A CA 1
ATOM 1460 C C . LYS C 3 96 ? 124.809 165.519 164.543 1.00 15.52 96 LYS A C 1
ATOM 1461 O O . LYS C 3 96 ? 124.378 164.671 165.331 1.00 14.03 96 LYS A O 1
ATOM 1467 N N . LYS C 3 97 ? 125.556 165.189 163.491 1.00 16.14 97 LYS A N 1
ATOM 1468 C CA . LYS C 3 97 ? 125.952 163.821 163.195 1.00 11.80 97 LYS A CA 1
ATOM 1469 C C . LYS C 3 97 ? 127.448 163.652 163.403 1.00 13.52 97 LYS A C 1
ATOM 1470 O O . LYS C 3 97 ? 128.230 164.570 163.163 1.00 16.31 97 LYS A O 1
ATOM 1476 N N . THR C 3 98 ? 127.843 162.455 163.818 1.00 15.44 98 THR A N 1
ATOM 1477 C CA . THR C 3 98 ? 129.213 162.192 164.225 1.00 11.37 98 THR A CA 1
ATOM 1478 C C . THR C 3 98 ? 129.976 161.291 163.263 1.00 9.29 98 THR A C 1
ATOM 1479 O O . THR C 3 98 ? 131.178 161.077 163.462 1.00 9.28 98 THR A O 1
ATOM 1483 N N . SER C 3 99 ? 129.315 160.760 162.236 1.00 9.77 99 SER A N 1
ATOM 1484 C CA . SER C 3 99 ? 129.978 159.993 161.194 1.00 7.47 99 SER A CA 1
ATOM 1485 C C . SER C 3 99 ? 129.232 160.221 159.888 1.00 7.85 99 SER A C 1
ATOM 1486 O O . SER C 3 99 ? 128.077 160.656 159.877 1.00 8.20 99 SER A O 1
ATOM 1489 N N . CYS C 3 100 ? 129.918 159.937 158.779 1.00 7.83 100 CYS A N 1
ATOM 1490 C CA . CYS C 3 100 ? 129.293 160.063 157.465 1.00 5.38 100 CYS A CA 1
ATOM 1491 C C . CYS C 3 100 ? 128.086 159.136 157.339 1.00 4.78 100 CYS A C 1
ATOM 1492 O O . CYS C 3 100 ? 127.006 159.546 156.880 1.00 5.77 100 CYS A O 1
ATOM 1495 N N . TYR C 3 101 ? 128.247 157.892 157.789 1.00 6.65 101 TYR A N 1
ATOM 1496 C CA . TYR C 3 101 ? 127.203 156.885 157.652 1.00 4.68 101 TYR A CA 1
ATOM 1497 C C . TYR C 3 101 ? 125.963 157.216 158.484 1.00 5.82 101 TYR A C 1
ATOM 1498 O O . TYR C 3 101 ? 124.834 156.950 158.046 1.00 7.10 101 TYR A O 1
ATOM 1507 N N . ALA C 3 102 ? 126.142 157.825 159.660 1.00 5.33 102 ALA A N 1
ATOM 1508 C CA . ALA C 3 102 ? 124.990 158.262 160.452 1.00 4.92 102 ALA A CA 1
ATOM 1509 C C . ALA C 3 102 ? 124.157 159.301 159.699 1.00 8.66 102 ALA A C 1
ATOM 1510 O O . ALA C 3 102 ? 122.914 159.191 159.593 1.00 11.00 102 ALA A O 1
ATOM 1512 N N . TRP C 3 103 ? 124.840 160.333 159.188 1.00 12.44 103 TRP A N 1
ATOM 1513 C CA . TRP C 3 103 ? 124.181 161.375 158.409 1.00 12.74 103 TRP A CA 1
ATOM 1514 C C . TRP C 3 103 ? 123.372 160.761 157.275 1.00 10.63 103 TRP A C 1
ATOM 1515 O O . TRP C 3 103 ? 122.193 161.107 157.045 1.00 14.42 103 TRP A O 1
ATOM 1526 N N . LEU C 3 104 ? 124.031 159.870 156.524 1.00 5.38 104 LEU A N 1
ATOM 1527 C CA . LEU C 3 104 ? 123.372 159.231 155.388 1.00 5.55 104 LEU A CA 1
ATOM 1528 C C . LEU C 3 104 ? 122.165 158.393 155.830 1.00 8.38 104 LEU A C 1
ATOM 1529 O O . LEU C 3 104 ? 121.153 158.312 155.105 1.00 13.84 104 LEU A O 1
ATOM 1534 N N . ASP C 3 105 ? 122.228 157.815 157.038 1.00 9.71 105 ASP A N 1
ATOM 1535 C CA . ASP C 3 105 ? 121.133 156.946 157.467 1.00 9.25 105 ASP A CA 1
ATOM 1536 C C . ASP C 3 105 ? 119.877 157.758 157.762 1.00 10.19 105 ASP A C 1
ATOM 1537 O O . ASP C 3 105 ? 118.780 157.411 157.289 1.00 9.96 105 ASP A O 1
ATOM 1542 N N . THR C 3 106 ? 120.041 158.877 158.477 1.00 9.65 106 THR A N 1
ATOM 1543 C CA . THR C 3 106 ? 118.879 159.733 158.737 1.00 12.54 106 THR A CA 1
ATOM 1544 C C . THR C 3 106 ? 118.342 160.379 157.455 1.00 15.03 106 THR A C 1
ATOM 1545 O O . THR C 3 106 ? 117.132 160.296 157.176 1.00 16.90 106 THR A O 1
ATOM 1549 N N . HIS C 3 107 ? 119.243 160.932 156.633 1.00 12.47 107 HIS A N 1
ATOM 1550 C CA . HIS C 3 107 ? 118.837 161.650 155.424 1.00 12.93 107 HIS A CA 1
ATOM 1551 C C . HIS C 3 107 ? 118.131 160.744 154.416 1.00 10.53 107 HIS A C 1
ATOM 1552 O O . HIS C 3 107 ? 117.134 161.153 153.808 1.00 12.40 107 HIS A O 1
ATOM 1559 N N . PHE C 3 108 ? 118.626 159.532 154.200 1.00 9.30 108 PHE A N 1
ATOM 1560 C CA . PHE C 3 108 ? 118.057 158.698 153.153 1.00 10.44 108 PHE A CA 1
ATOM 1561 C C . PHE C 3 108 ? 117.093 157.639 153.668 1.00 11.04 108 PHE A C 1
ATOM 1562 O O . PHE C 3 108 ? 116.466 156.956 152.847 1.00 11.58 108 PHE A O 1
ATOM 1570 N N . ILE C 3 109 ? 116.938 157.473 154.988 1.00 10.37 109 ILE A N 1
ATOM 1571 C CA . ILE C 3 109 ? 115.982 156.484 155.464 1.00 12.53 109 ILE A CA 1
ATOM 1572 C C . ILE C 3 109 ? 115.027 157.116 156.469 1.00 14.91 109 ILE A C 1
ATOM 1573 O O . ILE C 3 109 ? 113.803 157.022 156.310 1.00 15.37 109 ILE A O 1
ATOM 1578 N N . THR C 3 110 ? 115.567 157.767 157.508 1.00 16.10 110 THR A N 1
ATOM 1579 C CA . THR C 3 110 ? 114.690 158.327 158.533 1.00 15.29 110 THR A CA 1
ATOM 1580 C C . THR C 3 110 ? 113.893 159.495 157.973 1.00 16.24 110 THR A C 1
ATOM 1581 O O . THR C 3 110 ? 112.663 159.547 158.100 1.00 18.21 110 THR A O 1
ATOM 1585 N N . GLU C 3 111 ? 114.584 160.429 157.324 1.00 18.10 111 GLU A N 1
ATOM 1586 C CA . GLU C 3 111 ? 113.982 161.593 156.696 1.00 13.07 111 GLU A CA 1
ATOM 1587 C C . GLU C 3 111 ? 113.563 161.331 155.258 1.00 14.80 111 GLU A C 1
ATOM 1588 O O . GLU C 3 111 ? 113.321 162.287 154.510 1.00 17.71 111 GLU A O 1
ATOM 1594 N N . ALA C 3 112 ? 113.502 160.069 154.844 1.00 17.87 112 ALA A N 1
ATOM 1595 C CA . ALA C 3 112 ? 112.987 159.755 153.521 1.00 18.03 112 ALA A CA 1
ATOM 1596 C C . ALA C 3 112 ? 111.504 160.095 153.448 1.00 19.80 112 ALA A C 1
ATOM 1597 O O . ALA C 3 112 ? 110.748 159.855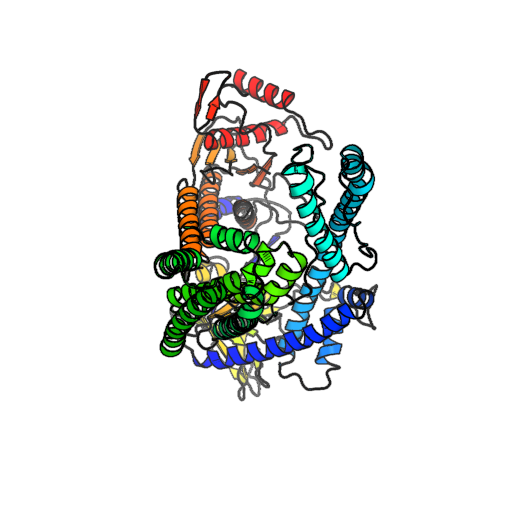 154.394 1.00 22.72 112 ALA A O 1
ATOM 1599 N N . LYS C 3 113 ? 111.094 160.679 152.323 1.00 21.86 113 LYS A N 1
ATOM 1600 C CA . LYS C 3 113 ? 109.678 160.961 152.111 1.00 23.15 113 LYS A CA 1
ATOM 1601 C C . LYS C 3 113 ? 108.949 159.727 151.591 1.00 25.17 113 LYS A C 1
ATOM 1602 O O . LYS C 3 113 ? 108.046 159.201 152.250 1.00 28.37 113 LYS A O 1
ATOM 1608 N N . GLU C 3 114 ? 109.343 159.244 150.416 1.00 26.99 114 GLU A N 1
ATOM 1609 C CA . GLU C 3 114 ? 108.728 158.058 149.842 1.00 31.02 114 GLU A CA 1
ATOM 1610 C C . GLU C 3 114 ? 109.342 156.802 150.443 1.00 27.10 114 GLU A C 1
ATOM 1611 O O . GLU C 3 114 ? 110.554 156.732 150.666 1.00 28.66 114 GLU A O 1
ATOM 1617 N N . SER C 3 115 ? 108.493 155.811 150.709 1.00 27.28 115 SER A N 1
ATOM 1618 C CA . SER C 3 115 ? 108.969 154.544 151.246 1.00 27.27 115 SER A CA 1
ATOM 1619 C C . SER C 3 115 ? 109.986 153.918 150.302 1.00 28.05 115 SER A C 1
ATOM 1620 O O . SER C 3 115 ? 109.723 153.746 149.108 1.00 29.41 115 SER A O 1
ATOM 1623 N N . LEU C 3 116 ? 111.156 153.585 150.843 1.00 25.78 116 LEU A N 1
ATOM 1624 C CA . LEU C 3 116 ? 112.167 152.903 150.051 1.00 24.73 116 LEU A CA 1
ATOM 1625 C C . LEU C 3 116 ? 111.658 151.526 149.646 1.00 24.25 116 LEU A C 1
ATOM 1626 O O . LEU C 3 116 ? 111.013 150.828 150.433 1.00 27.48 116 LEU A O 1
ATOM 1631 N N . ASP C 3 117 ? 111.934 151.142 148.400 1.00 22.77 117 ASP A N 1
ATOM 1632 C CA . ASP C 3 117 ? 111.576 149.804 147.952 1.00 23.84 117 ASP A CA 1
ATOM 1633 C C . ASP C 3 117 ? 112.533 148.747 148.479 1.00 25.02 117 ASP A C 1
ATOM 1634 O O . ASP C 3 117 ? 112.212 147.555 148.431 1.00 21.59 117 ASP A O 1
ATOM 1639 N N . LEU C 3 118 ? 113.693 149.155 148.977 1.00 19.50 118 LEU A N 1
ATOM 1640 C CA . LEU C 3 118 ? 114.645 148.272 149.633 1.00 15.09 118 LEU A CA 1
ATOM 1641 C C . LEU C 3 118 ? 114.303 148.149 151.116 1.00 14.08 118 LEU A C 1
ATOM 1642 O O . LEU C 3 118 ? 113.876 149.127 151.738 1.00 19.57 118 LEU A O 1
ATOM 1647 N N . PRO C 3 119 ? 114.454 146.963 151.696 1.00 15.40 119 PRO A N 1
ATOM 1648 C CA . PRO C 3 119 ? 114.293 146.824 153.146 1.00 10.90 119 PRO A CA 1
ATOM 1649 C C . PRO C 3 119 ? 115.409 147.558 153.873 1.00 9.06 119 PRO A C 1
ATOM 1650 O O . PRO C 3 119 ? 116.493 147.786 153.331 1.00 10.38 119 PRO A O 1
ATOM 1654 N N . ARG C 3 120 ? 115.126 147.943 155.122 1.00 6.36 120 ARG A N 1
ATOM 1655 C CA . ARG C 3 120 ? 115.997 148.916 155.772 1.00 8.78 120 ARG A CA 1
ATOM 1656 C C . ARG C 3 120 ? 117.403 148.371 156.014 1.00 8.83 120 ARG A C 1
ATOM 1657 O O . ARG C 3 120 ? 118.379 149.121 155.920 1.00 8.48 120 ARG A O 1
ATOM 1665 N N . LYS C 3 121 ? 117.540 147.084 156.345 1.00 9.48 121 LYS A N 1
ATOM 1666 C CA . LYS C 3 121 ? 118.881 146.565 156.613 1.00 7.31 121 LYS A CA 1
ATOM 1667 C C . LYS C 3 121 ? 119.765 146.575 155.369 1.00 7.74 121 LYS A C 1
ATOM 1668 O O . LYS C 3 121 ? 120.917 147.045 155.458 1.00 8.72 121 LYS A O 1
ATOM 1674 N N . PRO C 3 122 ? 119.330 146.069 154.204 1.00 7.98 122 PRO A N 1
ATOM 1675 C CA . PRO C 3 122 ? 120.163 146.238 152.997 1.00 5.26 122 PRO A CA 1
ATOM 1676 C C . PRO C 3 122 ? 120.436 147.692 152.640 1.00 7.00 122 PRO A C 1
ATOM 1677 O O . PRO C 3 122 ? 121.548 148.016 152.205 1.00 9.45 122 PRO A O 1
ATOM 1681 N N . ALA C 3 123 ? 119.452 148.581 152.811 1.00 5.27 123 ALA A N 1
ATOM 1682 C CA . ALA C 3 123 ? 119.663 149.993 152.494 1.00 7.27 123 ALA A CA 1
ATOM 1683 C C . ALA C 3 123 ? 120.718 150.608 153.406 1.00 5.48 123 ALA A C 1
ATOM 1684 O O . ALA C 3 123 ? 121.584 151.378 152.961 1.00 5.54 123 ALA A O 1
ATOM 1686 N N . THR C 3 124 ? 120.660 150.263 154.688 1.00 5.20 124 THR A N 1
ATOM 1687 C CA . THR C 3 124 ? 121.636 150.734 155.656 1.00 4.32 124 THR A CA 1
ATOM 1688 C C . THR C 3 124 ? 123.030 150.199 155.346 1.00 4.24 124 THR A C 1
ATOM 1689 O O . THR C 3 124 ? 124.022 150.931 155.458 1.00 4.24 124 THR A O 1
ATOM 1693 N N . SER C 3 125 ? 123.129 148.927 154.947 1.00 4.43 125 SER A N 1
ATOM 1694 C CA . SER C 3 125 ? 124.434 148.382 154.576 1.00 5.79 125 SER A CA 1
ATOM 1695 C C . SER C 3 125 ? 124.978 149.054 153.318 1.00 3.93 125 SER A C 1
ATOM 1696 O O . SER C 3 125 ? 126.191 149.277 153.196 1.00 5.53 125 SER A O 1
ATOM 1699 N N . LEU C 3 126 ? 124.095 149.372 152.368 1.00 3.94 126 LEU A N 1
ATOM 1700 C CA . LEU C 3 126 ? 124.503 150.135 151.192 1.00 2.10 126 LEU A CA 1
ATOM 1701 C C . LEU C 3 126 ? 125.083 151.487 151.577 1.00 3.46 126 LEU A C 1
ATOM 1702 O O . LEU C 3 126 ? 126.139 151.888 151.072 1.00 6.21 126 LEU A O 1
ATOM 1707 N N . LEU C 3 127 ? 124.403 152.209 152.469 1.00 2.92 127 LEU A N 1
ATOM 1708 C CA . LEU C 3 127 ? 124.946 153.495 152.894 1.00 3.45 127 LEU A CA 1
ATOM 1709 C C . LEU C 3 127 ? 126.259 153.323 153.658 1.00 3.32 127 LEU A C 1
ATOM 1710 O O . LEU C 3 127 ? 127.161 154.168 153.544 1.00 3.49 127 LEU A O 1
ATOM 1715 N N . TYR C 3 128 ? 126.404 152.224 154.406 1.00 5.02 128 TYR A N 1
ATOM 1716 C CA . TYR C 3 128 ? 127.657 151.974 155.115 1.00 4.77 128 TYR A CA 1
ATOM 1717 C C . TYR C 3 128 ? 128.820 151.742 154.152 1.00 3.85 128 TYR A C 1
ATOM 1718 O O . TYR C 3 128 ? 129.924 152.253 154.374 1.00 4.38 128 TYR A O 1
ATOM 1727 N N . ASN C 3 129 ? 128.603 150.952 153.097 1.00 2.96 129 ASN A N 1
ATOM 1728 C CA . ASN C 3 129 ? 129.643 150.767 152.081 1.00 4.07 129 ASN A CA 1
ATOM 1729 C C . ASN C 3 129 ? 129.943 152.077 151.359 1.00 5.30 129 ASN A C 1
ATOM 1730 O O . ASN C 3 129 ? 131.109 152.416 151.087 1.00 3.52 129 ASN A O 1
ATOM 1735 N N . LEU C 3 130 ? 128.888 152.821 151.034 1.00 3.25 130 LEU A N 1
ATOM 1736 C CA . LEU C 3 130 ? 129.028 154.055 150.279 1.00 3.40 130 LEU A CA 1
ATOM 1737 C C . LEU C 3 130 ? 129.826 155.098 151.053 1.00 2.52 130 LEU A C 1
ATOM 1738 O O . LEU C 3 130 ? 130.541 155.909 150.447 1.00 4.36 130 LEU A O 1
ATOM 1743 N N . SER C 3 131 ? 129.719 155.094 152.386 1.00 4.54 131 SER A N 1
ATOM 1744 C CA . SER C 3 131 ? 130.524 156.015 153.185 1.00 5.01 131 SER A CA 1
ATOM 1745 C C . SER C 3 131 ? 132.016 155.780 152.958 1.00 5.39 131 SER A C 1
ATOM 1746 O O . SER C 3 131 ? 132.785 156.731 152.755 1.00 7.30 131 SER A O 1
ATOM 1749 N N . GLY C 3 132 ? 132.441 154.514 152.971 1.00 4.25 132 GLY A N 1
ATOM 1750 C CA . GLY C 3 132 ? 133.838 154.211 152.705 1.00 3.95 132 GLY A CA 1
ATOM 1751 C C . GLY C 3 132 ? 134.248 154.577 151.292 1.00 8.36 132 GLY A C 1
ATOM 1752 O O . GLY C 3 132 ? 135.371 155.045 151.060 1.00 10.53 132 GLY A O 1
ATOM 1753 N N . GLY C 3 133 ? 133.347 154.371 150.327 1.00 5.99 133 GLY A N 1
ATOM 1754 C CA . GLY C 3 133 ? 133.646 154.806 148.967 1.00 3.80 133 GLY A CA 1
ATOM 1755 C C . GLY C 3 133 ? 133.922 156.299 148.882 1.00 7.43 133 GLY A C 1
ATOM 1756 O O . GLY C 3 133 ? 134.916 156.736 148.284 1.00 7.46 133 GLY A O 1
ATOM 1757 N N . LEU C 3 134 ? 133.052 157.104 149.504 1.00 7.80 134 LEU A N 1
ATOM 1758 C CA . LEU C 3 134 ? 133.240 158.554 149.497 1.00 6.51 134 LEU A CA 1
ATOM 1759 C C . LEU C 3 134 ? 134.535 158.950 150.196 1.00 7.81 134 LEU A C 1
ATOM 1760 O O . LEU C 3 134 ? 135.247 159.860 149.744 1.00 7.12 134 LEU A O 1
ATOM 1765 N N . LYS C 3 135 ? 134.841 158.295 151.319 1.00 8.38 135 LYS A N 1
ATOM 1766 C CA . LYS C 3 135 ? 136.060 158.625 152.051 1.00 8.65 135 LYS A CA 1
ATOM 1767 C C . LYS C 3 135 ? 137.301 158.339 151.214 1.00 9.69 135 LYS A C 1
ATOM 1768 O O . LYS C 3 135 ? 138.255 159.132 151.205 1.00 13.33 135 LYS A O 1
ATOM 1774 N N . SER C 3 136 ? 137.302 157.213 150.496 1.00 10.13 136 SER A N 1
ATOM 1775 C CA . SER C 3 136 ? 138.416 156.914 149.601 1.00 8.20 136 SER A CA 1
ATOM 1776 C C . SER C 3 136 ? 138.539 157.952 148.493 1.00 11.23 136 SER A C 1
ATOM 1777 O O . SER C 3 136 ? 139.651 158.376 148.152 1.00 13.46 136 SER A O 1
ATOM 1780 N N . PHE C 3 137 ? 137.407 158.369 147.919 1.00 10.95 137 PHE A N 1
ATOM 1781 C CA . PHE C 3 137 ? 137.444 159.381 146.866 1.00 6.43 137 PHE A CA 1
ATOM 1782 C C . PHE C 3 137 ? 138.053 160.690 147.369 1.00 9.61 137 PHE A C 1
ATOM 1783 O O . PHE C 3 137 ? 138.887 161.304 146.685 1.00 15.70 137 PHE A O 1
ATOM 1791 N N . LEU C 3 138 ? 137.665 161.123 148.573 1.00 6.77 138 LEU A N 1
ATOM 1792 C CA . LEU C 3 138 ? 138.209 162.377 149.094 1.00 8.43 138 LEU A CA 1
ATOM 1793 C C . LEU C 3 138 ? 139.692 162.252 149.442 1.00 9.42 138 LEU A C 1
ATOM 1794 O O . LEU C 3 138 ? 140.480 163.168 149.160 1.00 13.84 138 LEU A O 1
ATOM 1799 N N . THR C 3 139 ? 140.098 161.129 150.048 1.00 12.70 139 THR A N 1
ATOM 1800 C CA . THR C 3 139 ? 141.518 160.934 150.336 1.00 14.67 139 THR A CA 1
ATOM 1801 C C . THR C 3 139 ? 142.340 160.924 149.050 1.00 16.56 139 THR A C 1
ATOM 1802 O O . THR C 3 139 ? 143.459 161.462 149.004 1.00 22.42 139 THR A O 1
ATOM 1806 N N . ARG C 3 140 ? 141.794 160.326 147.987 1.00 13.86 140 ARG A N 1
ATOM 1807 C CA . ARG C 3 140 ? 142.504 160.293 146.714 1.00 13.63 140 ARG A CA 1
ATOM 1808 C C . ARG C 3 140 ? 142.631 161.684 146.110 1.00 17.04 140 ARG A C 1
ATOM 1809 O O . ARG C 3 140 ? 143.688 162.027 145.573 1.00 21.73 140 ARG A O 1
ATOM 1817 N N . ARG C 3 141 ? 141.562 162.491 146.158 1.00 12.11 141 ARG A N 1
ATOM 1818 C CA . ARG C 3 141 ? 141.702 163.883 145.730 1.00 13.47 141 ARG A CA 1
ATOM 1819 C C . ARG C 3 141 ? 142.811 164.571 146.509 1.00 16.56 141 ARG A C 1
ATOM 1820 O O . ARG C 3 141 ? 143.629 165.307 145.938 1.00 21.10 141 ARG A O 1
ATOM 1828 N N . GLU C 3 142 ? 142.851 164.334 147.823 1.00 20.65 142 GLU A N 1
ATOM 1829 C CA . GLU C 3 142 ? 143.843 164.992 148.664 1.00 24.59 142 GLU A CA 1
ATOM 1830 C C . GLU C 3 142 ? 145.257 164.635 148.228 1.00 25.30 142 GLU A C 1
ATOM 1831 O O . GLU C 3 142 ? 146.135 165.505 148.165 1.00 26.58 142 GLU A O 1
ATOM 1837 N N . THR C 3 143 ? 145.497 163.360 147.918 1.00 23.35 143 THR A N 1
ATOM 1838 C CA . THR C 3 143 ? 146.838 162.958 147.501 1.00 24.60 143 THR A CA 1
ATOM 1839 C C . THR C 3 143 ? 147.164 163.393 146.073 1.00 26.80 143 THR A C 1
ATOM 1840 O O . THR C 3 143 ? 148.324 163.706 145.775 1.00 31.35 143 THR A O 1
ATOM 1844 N N . VAL C 3 144 ? 146.167 163.417 145.186 1.00 26.67 144 VAL A N 1
ATOM 1845 C CA . VAL C 3 144 ? 146.400 163.751 143.783 1.00 24.94 144 VAL A CA 1
ATOM 1846 C C . VAL C 3 144 ? 146.700 165.238 143.611 1.00 25.43 144 VAL A C 1
ATOM 1847 O O . VAL C 3 144 ? 147.599 165.622 142.846 1.00 25.51 144 VAL A O 1
ATOM 1851 N N . ALA C 3 145 ? 145.967 166.094 144.332 1.00 24.18 145 ALA A N 1
ATOM 1852 C CA . ALA C 3 145 ? 146.035 167.533 144.088 1.00 25.37 145 ALA A CA 1
ATOM 1853 C C . ALA C 3 145 ? 147.460 168.068 144.180 1.00 30.41 145 ALA A C 1
ATOM 1854 O O . ALA C 3 145 ? 147.837 168.980 143.435 1.00 33.54 145 ALA A O 1
ATOM 1856 N N . GLU C 3 146 ? 148.273 167.505 145.078 1.00 31.73 146 GLU A N 1
ATOM 1857 C CA . GLU C 3 146 ? 149.638 167.997 145.250 1.00 32.82 146 GLU A CA 1
ATOM 1858 C C . GLU C 3 146 ? 150.469 167.773 143.989 1.00 30.59 146 GLU A C 1
ATOM 1859 O O . GLU C 3 146 ? 151.140 168.692 143.496 1.00 34.39 146 GLU A O 1
ATOM 1865 N N . ASP C 3 147 ? 150.427 166.555 143.443 1.00 31.68 147 ASP A N 1
ATOM 1866 C CA . ASP C 3 147 ? 151.192 166.279 142.232 1.00 35.84 147 ASP A CA 1
ATOM 1867 C C . ASP C 3 147 ? 150.643 167.066 141.049 1.00 29.51 147 ASP A C 1
ATOM 1868 O O . ASP C 3 147 ? 151.413 167.543 140.208 1.00 31.52 147 ASP A O 1
ATOM 1873 N N . ILE C 3 148 ? 149.318 167.217 140.963 1.00 30.33 148 ILE A N 1
ATOM 1874 C CA . ILE C 3 148 ? 148.765 168.012 139.866 1.00 25.23 148 ILE A CA 1
ATOM 1875 C C . ILE C 3 148 ? 149.231 169.462 139.957 1.00 26.75 148 ILE A C 1
ATOM 1876 O O . ILE C 3 148 ? 149.544 170.093 138.938 1.00 28.05 148 ILE A O 1
ATOM 1881 N N . GLN C 3 149 ? 149.302 170.011 141.172 1.00 33.05 149 GLN A N 1
ATOM 1882 C CA . GLN C 3 149 ? 149.831 171.363 141.327 1.00 34.40 149 GLN A CA 1
ATOM 1883 C C . GLN C 3 149 ? 151.302 171.425 140.937 1.00 33.70 149 GLN A C 1
ATOM 1884 O O . GLN C 3 149 ? 151.762 172.423 140.364 1.00 36.16 149 GLN A O 1
ATOM 1890 N N . LYS C 3 150 ? 152.059 170.370 141.247 1.00 32.54 150 LYS A N 1
ATOM 1891 C CA . LYS C 3 150 ? 153.454 170.325 140.820 1.00 34.09 150 LYS A CA 1
ATOM 1892 C C . LYS C 3 150 ? 153.567 170.372 139.299 1.00 36.82 150 LYS A C 1
ATOM 1893 O O . LYS C 3 150 ? 154.391 171.116 138.753 1.00 45.15 150 LYS A O 1
ATOM 1899 N N . ARG C 3 151 ? 152.741 169.589 138.599 1.00 33.19 151 ARG A N 1
ATOM 1900 C CA . ARG C 3 151 ? 152.749 169.632 137.136 1.00 34.47 151 ARG A CA 1
ATOM 1901 C C . ARG C 3 151 ? 152.343 171.008 136.620 1.00 33.41 151 ARG A C 1
ATOM 1902 O O . ARG C 3 151 ? 152.921 171.512 135.648 1.00 37.62 151 ARG A O 1
ATOM 1910 N N . PHE C 3 152 ? 151.340 171.620 137.251 1.00 29.66 152 PHE A N 1
ATOM 1911 C CA . PHE C 3 152 ? 150.893 172.954 136.860 1.00 26.42 152 PHE A CA 1
ATOM 1912 C C . PHE C 3 152 ? 152.033 173.963 136.952 1.00 35.34 152 PHE A C 1
ATOM 1913 O O . PHE C 3 152 ? 152.288 174.729 136.012 1.00 37.55 152 PHE A O 1
ATOM 1921 N N . ASN C 3 153 ? 152.745 173.959 138.082 1.00 38.54 153 ASN A N 1
ATOM 1922 C CA . ASN C 3 153 ? 153.852 174.892 138.270 1.00 39.11 153 ASN A CA 1
ATOM 1923 C C . ASN C 3 153 ? 155.001 174.596 137.312 1.00 42.91 153 ASN A C 1
ATOM 1924 O O . ASN C 3 153 ? 155.648 175.524 136.805 1.00 46.21 153 ASN A O 1
ATOM 1929 N N . ASP C 3 154 ? 155.281 173.313 137.064 1.00 44.50 154 ASP A N 1
ATOM 1930 C CA . ASP C 3 154 ? 156.322 172.952 136.106 1.00 45.23 154 ASP A CA 1
ATOM 1931 C C . ASP C 3 154 ? 156.000 173.504 134.724 1.00 47.84 154 ASP A C 1
ATOM 1932 O O . ASP C 3 154 ? 156.861 174.092 134.056 1.00 52.61 154 ASP A O 1
ATOM 1937 N N . ASN C 3 155 ? 154.751 173.333 134.285 1.00 43.46 155 ASN A N 1
ATOM 1938 C CA . ASN C 3 155 ? 154.332 173.877 132.999 1.00 41.11 155 ASN A CA 1
ATOM 1939 C C . ASN C 3 155 ? 154.479 175.392 132.974 1.00 42.41 155 ASN A C 1
ATOM 1940 O O . ASN C 3 155 ? 154.976 175.964 131.995 1.00 43.61 155 ASN A O 1
ATOM 1945 N N . LEU C 3 156 ? 154.046 176.060 134.047 1.00 45.94 156 LEU A N 1
ATOM 1946 C CA . LEU C 3 156 ? 154.102 177.518 134.071 1.00 48.66 156 LEU A CA 1
ATOM 1947 C C . LEU C 3 156 ? 155.536 178.021 133.967 1.00 53.43 156 LEU A C 1
ATOM 1948 O O . LEU C 3 156 ? 155.819 178.959 133.211 1.00 55.79 156 LEU A O 1
ATOM 1953 N N . ARG C 3 157 ? 156.461 177.402 134.707 1.00 54.53 157 ARG A N 1
ATOM 1954 C CA . ARG C 3 157 ? 157.850 177.845 134.653 1.00 57.26 157 ARG A CA 1
ATOM 1955 C C . ARG C 3 157 ? 158.538 177.442 133.353 1.00 56.38 157 ARG A C 1
ATOM 1956 O O . ARG C 3 157 ? 159.509 178.096 132.955 1.00 59.95 157 ARG A O 1
ATOM 1964 N N . GLU C 3 158 ? 158.066 176.385 132.685 1.00 54.17 158 GLU A N 1
ATOM 1965 C CA . GLU C 3 158 ? 158.571 176.079 131.349 1.00 57.72 158 GLU A CA 1
ATOM 1966 C C . GLU C 3 158 ? 158.087 177.096 130.323 1.00 59.77 158 GLU A C 1
ATOM 1967 O O . GLU C 3 158 ? 158.813 177.418 129.375 1.00 58.32 158 GLU A O 1
ATOM 1973 N N . TRP C 3 159 ? 156.869 177.604 130.501 1.00 57.99 159 TRP A N 1
ATOM 1974 C CA . TRP C 3 159 ? 156.230 178.535 129.579 1.00 55.99 159 TRP A CA 1
ATOM 1975 C C . TRP C 3 159 ? 156.613 179.990 129.817 1.00 58.93 159 TRP A C 1
ATOM 1976 O O . TRP C 3 159 ? 155.867 180.889 129.409 1.00 57.20 159 TRP A O 1
ATOM 1987 N N . ASN C 3 160 ? 157.743 180.246 130.469 1.00 63.94 160 ASN A N 1
ATOM 1988 C CA . ASN C 3 160 ? 158.169 181.621 130.687 1.00 65.09 160 ASN A CA 1
ATOM 1989 C C . ASN C 3 160 ? 159.621 181.828 130.279 1.00 66.54 160 ASN A C 1
ATOM 1990 O O . ASN C 3 160 ? 160.003 182.928 129.864 1.00 67.72 160 ASN A O 1
ATOM 1995 N N . GLY C 3 161 ? 160.439 180.785 130.392 1.00 63.91 161 GLY A N 1
ATOM 1996 C CA . GLY C 3 161 ? 161.856 180.938 130.130 1.00 67.04 161 GLY A CA 1
ATOM 1997 C C . GLY C 3 161 ? 162.489 179.857 129.280 1.00 69.33 161 GLY A C 1
ATOM 1998 O O . GLY C 3 161 ? 163.658 179.977 128.901 1.00 71.99 161 GLY A O 1
ATOM 1999 N N . ASP C 3 162 ? 161.747 178.794 128.971 1.00 67.06 162 ASP A N 1
ATOM 2000 C CA . ASP C 3 162 ? 162.280 177.705 128.164 1.00 65.37 162 ASP A CA 1
ATOM 2001 C C . ASP C 3 162 ? 161.578 177.592 126.816 1.00 64.59 162 ASP A C 1
ATOM 2002 O O . ASP C 3 162 ? 162.215 177.756 125.770 1.00 67.44 162 ASP A O 1
ATOM 2007 N N . LEU C 3 163 ? 160.263 177.363 126.813 1.00 62.06 163 LEU A N 1
ATOM 2008 C CA . LEU C 3 163 ? 159.547 177.265 125.547 1.00 59.09 163 LEU A CA 1
ATOM 2009 C C . LEU C 3 163 ? 159.388 178.635 124.902 1.00 62.75 163 LEU A C 1
ATOM 2010 O O . LEU C 3 163 ? 159.582 178.783 123.690 1.00 63.38 163 LEU A O 1
ATOM 2015 N N . SER C 3 164 ? 159.021 179.644 125.695 1.00 62.55 164 SER A N 1
ATOM 2016 C CA . SER C 3 164 ? 158.900 180.994 125.160 1.00 66.68 164 SER A CA 1
ATOM 2017 C C . SER C 3 164 ? 160.238 181.494 124.633 1.00 68.22 164 SER A C 1
ATOM 2018 O O . SER C 3 164 ? 160.307 182.083 123.546 1.00 65.29 164 SER A O 1
ATOM 2021 N N . GLN C 3 165 ? 161.314 181.257 125.386 1.00 67.04 165 GLN A N 1
ATOM 2022 C CA . GLN C 3 165 ? 162.638 181.680 124.943 1.00 67.66 165 GLN A CA 1
ATOM 2023 C C . GLN C 3 165 ? 163.053 180.946 123.674 1.00 68.50 165 GLN A C 1
ATOM 2024 O O . GLN C 3 165 ? 163.610 181.553 122.752 1.00 70.30 165 GLN A O 1
ATOM 2030 N N . LEU C 3 166 ? 162.781 179.639 123.604 1.00 64.47 166 LEU A N 1
ATOM 2031 C CA . LEU C 3 166 ? 163.121 178.877 122.407 1.00 68.68 166 LEU A CA 1
ATOM 2032 C C . LEU C 3 166 ? 162.358 179.391 121.191 1.00 68.91 166 LEU A C 1
ATOM 2033 O O . LEU C 3 166 ? 162.935 179.576 120.114 1.00 65.57 166 LEU A O 1
ATOM 2038 N N . ALA C 3 167 ? 161.055 179.637 121.349 1.00 70.10 167 ALA A N 1
ATOM 2039 C CA . ALA C 3 167 ? 160.253 180.104 120.222 1.00 69.93 167 ALA A CA 1
ATOM 2040 C C . ALA C 3 167 ? 160.677 181.497 119.774 1.00 66.28 167 ALA A C 1
ATOM 2041 O O . ALA C 3 167 ? 160.754 181.770 118.570 1.00 63.27 167 ALA A O 1
ATOM 2043 N N . SER C 3 168 ? 160.955 182.394 120.725 1.00 68.01 168 SER A N 1
ATOM 2044 C CA . SER C 3 168 ? 161.362 183.747 120.359 1.00 68.65 168 SER A CA 1
ATOM 2045 C C . SER C 3 168 ? 162.750 183.767 119.732 1.00 69.18 168 SER A C 1
ATOM 2046 O O . SER C 3 168 ? 163.019 184.594 118.853 1.00 64.94 168 SER A O 1
ATOM 2049 N N . ASP C 3 169 ? 163.641 182.875 120.168 1.00 66.11 169 ASP A N 1
ATOM 2050 C CA . ASP C 3 169 ? 164.976 182.793 119.592 1.00 67.17 169 ASP A CA 1
ATOM 2051 C C . ASP C 3 169 ? 165.010 182.028 118.276 1.00 69.30 169 ASP A C 1
ATOM 2052 O O . ASP C 3 169 ? 166.047 182.035 117.603 1.00 71.32 169 ASP A O 1
ATOM 2057 N N . LEU C 3 170 ? 163.914 181.368 117.895 1.00 69.84 170 LEU A N 1
ATOM 2058 C CA . LEU C 3 170 ? 163.836 180.645 116.630 1.00 66.26 170 LEU A CA 1
ATOM 2059 C C . LEU C 3 170 ? 162.695 181.149 115.750 1.00 67.63 170 LEU A C 1
ATOM 2060 O O . LEU C 3 170 ? 162.279 180.449 114.819 1.00 69.64 170 LEU A O 1
ATOM 2065 N N . LYS C 3 171 ? 162.168 182.338 116.053 1.00 66.14 171 LYS A N 1
ATOM 2066 C CA . LYS C 3 171 ? 161.220 183.076 115.217 1.00 67.62 171 LYS A CA 1
ATOM 2067 C C . LYS C 3 171 ? 159.825 182.464 115.142 1.00 70.45 171 LYS A C 1
ATOM 2068 O O . LYS C 3 171 ? 158.926 183.065 114.544 1.00 71.07 171 LYS A O 1
ATOM 2074 N N . ALA C 3 172 ? 159.613 181.298 115.734 1.00 69.86 172 ALA A N 1
ATOM 2075 C CA . ALA C 3 172 ? 158.283 180.699 115.686 1.00 66.55 172 ALA A CA 1
ATOM 2076 C C . ALA C 3 172 ? 157.343 181.439 116.629 1.00 65.13 172 ALA A C 1
ATOM 2077 O O . ALA C 3 172 ? 157.698 181.673 117.790 1.00 64.97 172 ALA A O 1
ATOM 2079 N N . PRO C 3 173 ? 156.153 181.828 116.175 1.00 61.48 173 PRO A N 1
ATOM 2080 C CA . PRO C 3 173 ? 155.204 182.483 117.079 1.00 58.27 173 PRO A CA 1
ATOM 2081 C C . PRO C 3 173 ? 154.750 181.542 118.183 1.00 59.97 173 PRO A C 1
ATOM 2082 O O . PRO C 3 173 ? 154.667 180.324 118.004 1.00 58.73 173 PRO A O 1
ATOM 2086 N N . LEU C 3 174 ? 154.462 182.125 119.335 1.00 62.68 174 LEU A N 1
ATOM 2087 C CA . LEU C 3 174 ? 154.020 181.357 120.491 1.00 56.24 174 LEU A CA 1
ATOM 2088 C C . LEU C 3 174 ? 152.524 181.081 120.388 1.00 53.97 174 LEU A C 1
ATOM 2089 O O . LEU C 3 174 ? 151.743 182.013 120.176 1.00 52.74 174 LEU A O 1
ATOM 2094 N N . PRO C 3 175 ? 152.090 179.833 120.535 1.00 48.50 175 PRO A N 1
ATOM 2095 C CA . PRO C 3 175 ? 150.653 179.539 120.542 1.00 46.08 175 PRO A CA 1
ATOM 2096 C C . PRO C 3 175 ? 149.994 180.130 121.778 1.00 43.72 175 PRO A C 1
ATOM 2097 O O . PRO C 3 175 ? 150.669 180.781 122.591 1.00 45.65 175 PRO A O 1
ATOM 2101 N N . PRO C 3 176 ? 148.665 179.950 121.952 1.00 40.20 176 PRO A N 1
ATOM 2102 C CA . PRO C 3 176 ? 147.997 180.495 123.146 1.00 40.20 176 PRO A CA 1
ATOM 2103 C C . PRO C 3 176 ? 148.641 180.103 124.471 1.00 39.92 176 PRO A C 1
ATOM 2104 O O . PRO C 3 176 ? 149.498 179.216 124.531 1.00 40.42 176 PRO A O 1
ATOM 2108 N N . ALA C 3 177 ? 148.228 180.776 125.537 1.00 37.00 177 ALA A N 1
ATOM 2109 C CA . ALA C 3 177 ? 148.792 180.613 126.870 1.00 35.79 177 ALA A CA 1
ATOM 2110 C C . ALA C 3 177 ? 147.988 179.587 127.662 1.00 36.76 177 ALA A C 1
ATOM 2111 O O . ALA C 3 177 ? 146.890 179.193 127.263 1.00 3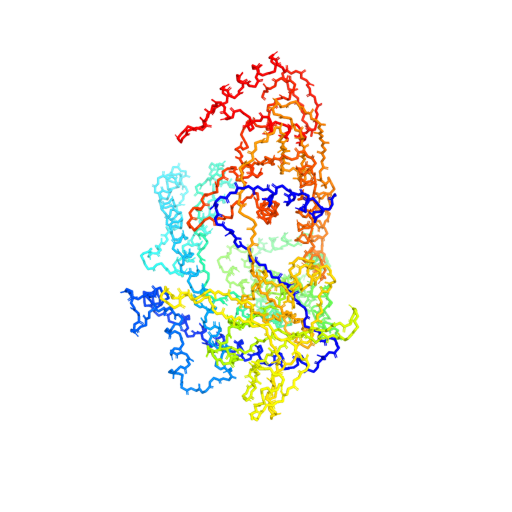3.95 177 ALA A O 1
ATOM 2113 N N . PRO C 3 178 ? 148.509 179.110 128.794 1.00 35.57 178 PRO A N 1
ATOM 2114 C CA . PRO C 3 178 ? 147.777 178.099 129.576 1.00 33.88 178 PRO A CA 1
ATOM 2115 C C . PRO C 3 178 ? 146.655 178.723 130.385 1.00 34.65 178 PRO A C 1
ATOM 2116 O O . PRO C 3 178 ? 146.768 179.872 130.839 1.00 34.45 178 PRO A O 1
ATOM 2120 N N . PRO C 3 179 ? 145.553 177.989 130.596 1.00 35.92 179 PRO A N 1
ATOM 2121 C CA . PRO C 3 179 ? 144.469 178.496 131.452 1.00 33.90 179 PRO A CA 1
ATOM 2122 C C . PRO C 3 179 ? 144.813 178.444 132.935 1.00 34.04 179 PRO A C 1
ATOM 2123 O O . PRO C 3 179 ? 145.959 178.175 133.307 1.00 33.38 179 PRO A O 1
ATOM 2127 N N . ASN C 3 180 ? 143.811 178.643 133.806 1.00 39.48 180 ASN A N 1
ATOM 2128 C CA . ASN C 3 180 ? 144.052 178.649 135.282 1.00 41.78 180 ASN A CA 1
ATOM 2129 C C . ASN C 3 180 ? 143.226 177.553 135.980 1.00 35.73 180 ASN A C 1
ATOM 2130 O O . ASN C 3 180 ? 142.069 177.356 135.564 1.00 30.19 180 ASN A O 1
ATOM 2135 N N . LEU C 3 181 ? 143.812 176.841 136.960 1.00 40.54 181 LEU A N 1
ATOM 2136 C CA . LEU C 3 181 ? 143.126 175.690 137.635 1.00 39.55 181 LEU A CA 1
ATOM 2137 C C . LEU C 3 181 ? 142.264 176.039 138.865 1.00 37.50 181 LEU A C 1
ATOM 2138 O O . LEU C 3 181 ? 141.516 175.131 139.274 1.00 38.74 181 LEU A O 1
ATOM 2143 N N . ASP C 3 182 ? 142.302 177.254 139.431 1.00 39.69 182 ASP A N 1
ATOM 2144 C CA . ASP C 3 182 ? 141.498 177.497 140.674 1.00 42.72 182 ASP A CA 1
ATOM 2145 C C . ASP C 3 182 ? 141.845 176.473 141.771 1.00 40.57 182 ASP A C 1
ATOM 2146 O O . ASP C 3 182 ? 140.910 175.863 142.319 1.00 43.72 182 ASP A O 1
ATOM 2151 N N . PHE C 3 183 ? 143.128 176.218 142.026 1.00 37.69 183 PHE A N 1
ATOM 2152 C CA . PHE C 3 183 ? 143.575 175.146 142.967 1.00 35.47 183 PHE A CA 1
ATOM 2153 C C . PHE C 3 183 ? 142.897 175.065 144.349 1.00 37.27 183 PHE A C 1
ATOM 2154 O O . PHE C 3 183 ? 142.758 173.921 144.815 1.00 34.46 183 PHE A O 1
ATOM 2162 N N . GLU C 3 184 ? 142.496 176.160 145.006 1.00 40.14 184 GLU A N 1
ATOM 2163 C CA . GLU C 3 184 ? 141.987 176.002 146.403 1.00 38.69 184 GLU A CA 1
ATOM 2164 C C . GLU C 3 184 ? 140.663 175.219 146.410 1.00 38.35 184 GLU A C 1
ATOM 2165 O O . GLU C 3 184 ? 140.514 174.362 147.299 1.00 42.53 184 GLU A O 1
ATOM 2171 N N . ASN C 3 185 ? 139.742 175.475 145.480 1.00 34.19 185 ASN A N 1
ATOM 2172 C CA . ASN C 3 185 ? 138.525 174.626 145.353 1.00 28.44 185 ASN A CA 1
ATOM 2173 C C . ASN C 3 185 ? 138.676 173.885 144.031 1.00 30.94 185 ASN A C 1
ATOM 2174 O O . ASN C 3 185 ? 137.948 174.226 143.082 1.00 31.88 185 ASN A O 1
ATOM 2179 N N . LEU C 3 186 ? 139.581 172.906 143.973 1.00 33.85 186 LEU A N 1
ATOM 2180 C CA . LEU C 3 186 ? 139.887 172.254 142.707 1.00 31.23 186 LEU A CA 1
ATOM 2181 C C . LEU C 3 186 ? 138.660 171.519 142.179 1.00 28.36 186 LEU A C 1
ATOM 2182 O O . LEU C 3 186 ? 138.019 170.754 142.907 1.00 26.23 186 LEU A O 1
ATOM 2187 N N . ILE C 3 187 ? 138.339 171.751 140.904 1.00 24.87 187 ILE A N 1
ATOM 2188 C CA . ILE C 3 187 ? 137.150 171.195 140.275 1.00 22.47 187 ILE A CA 1
ATOM 2189 C C . ILE C 3 187 ? 137.565 170.523 138.968 1.00 28.51 187 ILE A C 1
ATOM 2190 O O . ILE C 3 187 ? 138.579 170.867 138.357 1.00 28.66 187 ILE A O 1
ATOM 2195 N N . GLU C 3 188 ? 136.764 169.537 138.555 1.00 31.37 188 GLU A N 1
ATOM 2196 C CA . GLU C 3 188 ? 137.105 168.679 137.423 1.00 26.38 188 GLU A CA 1
ATOM 2197 C C . GLU C 3 188 ? 137.196 169.459 136.110 1.00 33.17 188 GLU A C 1
ATOM 2198 O O . GLU C 3 188 ? 138.107 169.225 135.300 1.00 37.32 188 GLU A O 1
ATOM 2204 N N . LYS C 3 189 ? 136.261 170.385 135.882 1.00 32.63 189 LYS A N 1
ATOM 2205 C CA . LYS C 3 189 ? 136.155 171.035 134.577 1.00 28.89 189 LYS A CA 1
ATOM 2206 C C . LYS C 3 189 ? 137.356 171.929 134.291 1.00 26.48 189 LYS A C 1
ATOM 2207 O O . LYS C 3 189 ? 137.816 172.014 133.144 1.00 27.27 189 LYS A O 1
ATOM 2213 N N . ALA C 3 190 ? 137.870 172.615 135.314 1.00 26.00 190 ALA A N 1
ATOM 2214 C CA . ALA C 3 190 ? 139.066 173.426 135.119 1.00 27.51 190 ALA A CA 1
ATOM 2215 C C . ALA C 3 190 ? 140.251 172.557 134.715 1.00 28.72 190 ALA A C 1
ATOM 2216 O O . ALA C 3 190 ? 141.039 172.929 133.831 1.00 27.66 190 ALA A O 1
ATOM 2218 N N . ILE C 3 191 ? 140.389 171.391 135.352 1.00 24.39 191 ILE A N 1
ATOM 2219 C CA . ILE C 3 191 ? 141.453 170.460 134.988 1.00 24.00 191 ILE A CA 1
ATOM 2220 C C . ILE C 3 191 ? 141.305 170.030 133.536 1.00 24.68 191 ILE A C 1
ATOM 2221 O O . ILE C 3 191 ? 142.293 169.947 132.795 1.00 27.85 191 ILE A O 1
ATOM 2226 N N . GLU C 3 192 ? 140.074 169.745 133.104 1.00 22.65 192 GLU A N 1
ATOM 2227 C CA . GLU C 3 192 ? 139.888 169.313 131.721 1.00 27.67 192 GLU A CA 1
ATOM 2228 C C . GLU C 3 192 ? 140.200 170.432 130.729 1.00 27.43 192 GLU A C 1
ATOM 2229 O O . GLU C 3 192 ? 140.771 170.176 129.661 1.00 26.95 192 GLU A O 1
ATOM 2235 N N . LYS C 3 193 ? 139.839 171.676 131.059 1.00 28.44 193 LYS A N 1
ATOM 2236 C CA . LYS C 3 193 ? 140.213 172.805 130.204 1.00 23.95 193 LYS A CA 1
ATOM 2237 C C . LYS C 3 193 ? 141.730 172.902 130.066 1.00 24.24 193 LYS A C 1
ATOM 2238 O O . LYS C 3 193 ? 142.274 173.046 128.954 1.00 23.95 193 LYS A O 1
ATOM 2244 N N . TYR C 3 194 ? 142.430 172.818 131.199 1.00 24.33 194 TYR A N 1
ATOM 2245 C CA . TYR C 3 194 ? 143.886 172.894 131.178 1.00 17.90 194 TYR A CA 1
ATOM 2246 C C . TYR C 3 194 ? 144.482 171.758 130.355 1.00 19.02 194 TYR A C 1
ATOM 2247 O O . TYR C 3 194 ? 145.443 171.961 129.603 1.00 20.03 194 TYR A O 1
ATOM 2256 N N . ASN C 3 195 ? 143.921 170.554 130.483 1.00 21.28 195 ASN A N 1
ATOM 2257 C CA . ASN C 3 195 ? 144.437 169.412 129.734 1.00 20.08 195 ASN A CA 1
ATOM 2258 C C . ASN C 3 195 ? 144.200 169.574 128.237 1.00 18.65 195 ASN A C 1
ATOM 2259 O O . ASN C 3 195 ? 145.034 169.158 127.421 1.00 18.64 195 ASN A O 1
ATOM 2264 N N . ASP C 3 196 ? 143.060 170.156 127.855 1.00 21.29 196 ASP A N 1
ATOM 2265 C CA . ASP C 3 196 ? 142.818 170.429 126.442 1.00 22.39 196 ASP A CA 1
ATOM 2266 C C . ASP C 3 196 ? 143.874 171.376 125.888 1.00 15.61 196 ASP A C 1
ATOM 2267 O O . ASP C 3 196 ? 144.423 171.149 124.795 1.00 16.10 196 ASP A O 1
ATOM 2272 N N . TRP C 3 197 ? 144.190 172.435 126.640 1.00 16.97 197 TRP A N 1
ATOM 2273 C CA . TRP C 3 197 ? 145.268 173.319 126.202 1.00 18.15 197 TRP A CA 1
ATOM 2274 C C . TRP C 3 197 ? 146.599 172.574 126.115 1.00 21.69 197 TRP A C 1
ATOM 2275 O O . TRP C 3 197 ? 147.383 172.798 125.180 1.00 27.86 197 TRP A O 1
ATOM 2286 N N . VAL C 3 198 ? 146.880 171.703 127.092 1.00 19.65 198 VAL A N 1
ATOM 2287 C CA . VAL C 3 198 ? 148.140 170.957 127.095 1.00 20.60 198 VAL A CA 1
ATOM 2288 C C . VAL C 3 198 ? 148.262 170.129 125.823 1.00 19.97 198 VAL A C 1
ATOM 2289 O O . VAL C 3 198 ? 149.317 170.091 125.177 1.00 20.79 198 VAL A O 1
ATOM 2293 N N . GLY C 3 199 ? 147.180 169.445 125.453 1.00 19.48 199 GLY A N 1
ATOM 2294 C CA . GLY C 3 199 ? 147.206 168.637 124.244 1.00 16.62 199 GLY A CA 1
ATOM 2295 C C . GLY C 3 199 ? 147.427 169.469 122.995 1.00 23.80 199 GLY A C 1
ATOM 2296 O O . GLY C 3 199 ? 148.252 169.126 122.137 1.00 23.35 199 GLY A O 1
ATOM 2297 N N . ARG C 3 200 ? 146.692 170.581 122.877 1.00 22.17 200 ARG A N 1
ATOM 2298 C CA . ARG C 3 200 ? 146.865 171.442 121.709 1.00 20.76 200 ARG A CA 1
ATOM 2299 C C . ARG C 3 200 ? 148.314 171.892 121.570 1.00 21.05 200 ARG A C 1
ATOM 2300 O O . ARG C 3 200 ? 148.914 171.803 120.487 1.00 27.66 200 ARG A O 1
ATOM 2308 N N . THR C 3 201 ? 148.905 172.355 122.668 1.00 19.91 201 THR A N 1
ATOM 2309 C CA . THR C 3 201 ? 150.262 172.874 122.574 1.00 24.93 201 THR A CA 1
ATOM 2310 C C . THR C 3 201 ? 151.316 171.790 122.410 1.00 29.16 201 THR A C 1
ATOM 2311 O O . THR C 3 201 ? 152.370 172.066 121.803 1.00 32.59 201 THR A O 1
ATOM 2315 N N . ARG C 3 202 ? 151.058 170.575 122.902 1.00 29.95 202 ARG A N 1
ATOM 2316 C CA . ARG C 3 202 ? 151.991 169.488 122.632 1.00 32.43 202 ARG A CA 1
ATOM 2317 C C . ARG C 3 202 ? 151.981 169.079 121.155 1.00 29.36 202 ARG A C 1
ATOM 2318 O O . ARG C 3 202 ? 153.037 168.769 120.561 1.00 29.25 202 ARG A O 1
ATOM 2326 N N . ALA C 3 203 ? 150.801 169.108 120.536 1.00 28.31 203 ALA A N 1
ATOM 2327 C CA . ALA C 3 203 ? 150.740 168.918 119.085 1.00 28.63 203 ALA A CA 1
ATOM 2328 C C . ALA C 3 203 ? 151.507 170.018 118.354 1.00 30.82 203 ALA A C 1
ATOM 2329 O O . ALA C 3 203 ? 152.304 169.743 117.436 1.00 34.37 203 ALA A O 1
ATOM 2331 N N . TRP C 3 204 ? 151.264 171.268 118.732 1.00 31.11 204 TRP A N 1
ATOM 2332 C CA . TRP C 3 204 ? 152.022 172.386 118.119 1.00 31.38 204 TRP A CA 1
ATOM 2333 C C . TRP C 3 204 ? 153.513 172.116 118.231 1.00 36.16 204 TRP A C 1
ATOM 2334 O O . TRP C 3 204 ? 154.194 172.166 117.200 1.00 44.16 204 TRP A O 1
ATOM 2345 N N . CYS C 3 205 ? 153.990 171.802 119.433 1.00 39.25 205 CYS A N 1
ATOM 2346 C CA . CYS C 3 205 ? 155.457 171.696 119.631 1.00 42.71 205 CYS A CA 1
ATOM 2347 C C . CYS C 3 205 ? 156.066 170.593 118.778 1.00 42.59 205 CYS A C 1
ATOM 2348 O O . CYS C 3 205 ? 157.138 170.845 118.195 1.00 44.66 205 CYS A O 1
ATOM 2351 N N . ASN C 3 206 ? 155.433 169.418 118.706 1.00 38.30 206 ASN A N 1
ATOM 2352 C CA . ASN C 3 206 ? 156.144 168.387 117.918 1.00 38.81 206 ASN A CA 1
ATOM 2353 C C . ASN C 3 206 ? 156.241 168.834 116.455 1.00 45.11 206 ASN A C 1
ATOM 2354 O O . ASN C 3 206 ? 157.358 168.797 115.910 1.00 45.07 206 ASN A O 1
ATOM 2359 N N . LEU C 3 207 ? 155.134 169.311 115.873 1.00 44.52 207 LEU A N 1
ATOM 2360 C CA . LEU C 3 207 ? 155.208 169.680 114.438 1.00 41.58 207 LEU A CA 1
ATOM 2361 C C . LEU C 3 207 ? 156.098 170.902 114.210 1.00 39.36 207 LEU A C 1
ATOM 2362 O O . LEU C 3 207 ? 156.942 170.849 113.307 1.00 47.53 207 LEU A O 1
ATOM 2367 N N . ILE C 3 208 ? 155.933 171.940 115.032 1.00 39.53 208 ILE A N 1
ATOM 2368 C CA . ILE C 3 208 ? 156.699 173.203 114.803 1.00 43.13 208 ILE A CA 1
ATOM 2369 C C . ILE C 3 208 ? 158.195 172.995 115.023 1.00 49.80 208 ILE A C 1
ATOM 2370 O O . ILE C 3 208 ? 158.966 173.539 114.252 1.00 51.06 208 ILE A O 1
ATOM 2375 N N . LEU C 3 209 ? 158.580 172.193 116.013 1.00 54.79 209 LEU A N 1
ATOM 2376 C CA . LEU C 3 209 ? 160.030 172.094 116.321 1.00 55.56 209 LEU A CA 1
ATOM 2377 C C . LEU C 3 209 ? 160.569 170.690 116.031 1.00 61.61 209 LEU A C 1
ATOM 2378 O O . LEU C 3 209 ? 161.419 170.570 115.134 1.00 63.21 209 LEU A O 1
ATOM 2383 N N . VAL C 3 210 ? 160.128 169.674 116.773 1.00 30.00 210 VAL A N 1
ATOM 2384 C CA . VAL C 3 210 ? 160.771 168.344 116.572 1.00 30.00 210 VAL A CA 1
ATOM 2385 C C . VAL C 3 210 ? 160.545 167.819 115.151 1.00 30.00 210 VAL A C 1
ATOM 2386 O O . VAL C 3 210 ? 161.542 167.377 114.549 1.00 30.00 210 VAL A O 1
ATOM 2390 N N . GLN C 3 211 ? 159.327 167.895 114.602 1.00 30.00 211 GLN A N 1
ATOM 2391 C CA . GLN C 3 211 ? 159.183 167.383 113.216 1.00 30.00 211 GLN A CA 1
ATOM 2392 C C . GLN C 3 211 ? 160.010 168.258 112.289 1.00 30.00 211 GLN A C 1
ATOM 2393 O O . GLN C 3 211 ? 160.815 167.701 111.514 1.00 30.00 211 GLN A O 1
ATOM 2399 N N . GLN C 3 212 ? 159.867 169.588 112.328 1.00 30.00 212 GLN A N 1
ATOM 2400 C CA . GLN C 3 212 ? 160.762 170.391 111.445 1.00 30.00 212 GLN A CA 1
ATOM 2401 C C . GLN C 3 212 ? 160.489 171.890 111.520 1.00 30.00 212 GLN A C 1
ATOM 2402 O O . GLN C 3 212 ? 159.456 172.260 112.103 1.00 30.00 212 GLN A O 1
ATOM 2408 N N . LYS C 3 213 ? 161.324 172.691 110.837 1.00 30.00 213 LYS A N 1
ATOM 2409 C CA . LYS C 3 213 ? 161.196 174.179 110.819 1.00 30.00 213 LYS A CA 1
ATOM 2410 C C . LYS C 3 213 ? 161.849 174.735 112.087 1.00 30.00 213 LYS A C 1
ATOM 2411 O O . LYS C 3 213 ? 162.055 175.960 112.155 1.00 30.00 213 LYS A O 1
ATOM 2417 N N . LYS C 3 214 ? 162.144 173.886 113.070 1.00 30.00 214 LYS A N 1
ATOM 2418 C CA . LYS C 3 214 ? 162.888 174.381 114.261 1.00 30.00 214 LYS A CA 1
ATOM 2419 C C . LYS C 3 214 ? 164.020 173.399 114.562 1.00 30.00 214 LYS A C 1
ATOM 2420 O O . LYS C 3 214 ? 164.176 172.434 113.791 1.00 30.00 214 LYS A O 1
ATOM 2426 N N . VAL C 3 215 ? 164.790 173.631 115.625 1.00 30.00 215 VAL A N 1
ATOM 2427 C CA . VAL C 3 215 ? 165.844 172.655 116.024 1.00 30.00 215 VAL A CA 1
ATOM 2428 C C . VAL C 3 215 ? 165.158 171.349 116.430 1.00 30.00 215 VAL A C 1
ATOM 2429 O O . VAL C 3 215 ? 164.167 171.414 117.180 1.00 30.00 215 VAL A O 1
ATOM 2433 N N . GLU C 3 216 ? 165.678 170.209 115.965 1.00 30.00 216 GLU A N 1
ATOM 2434 C CA . GLU C 3 216 ? 165.056 168.898 116.285 1.00 30.00 216 GLU A CA 1
ATOM 2435 C C . GLU C 3 216 ? 165.492 168.447 117.686 1.00 30.00 216 GLU A C 1
ATOM 2436 O O . GLU C 3 216 ? 166.268 167.479 117.767 1.00 30.00 216 GLU A O 1
ATOM 2442 N N . ARG C 3 217 ? 165.039 169.141 118.745 1.00 60.99 217 ARG A N 1
ATOM 2443 C CA . ARG C 3 217 ? 165.344 168.687 120.130 1.00 62.62 217 ARG A CA 1
ATOM 2444 C C . ARG C 3 217 ? 164.127 167.886 120.583 1.00 65.15 217 ARG A C 1
ATOM 2445 O O . ARG C 3 217 ? 163.034 168.482 120.681 1.00 64.70 217 ARG A O 1
ATOM 2453 N N . ARG C 3 218 ? 164.307 166.595 120.860 1.00 61.83 218 ARG A N 1
ATOM 2454 C CA . ARG C 3 218 ? 163.103 165.762 121.132 1.00 60.60 218 ARG A CA 1
ATOM 2455 C C . ARG C 3 218 ? 162.204 166.426 122.178 1.00 64.79 218 ARG A C 1
ATOM 2456 O O . ARG C 3 218 ? 160.971 166.375 122.013 1.00 63.25 218 ARG A O 1
ATOM 2464 N N . ASP C 3 219 ? 162.824 167.017 123.197 1.00 69.58 219 ASP A N 1
ATOM 2465 C CA . ASP C 3 219 ? 162.061 167.627 124.316 1.00 65.68 219 ASP A CA 1
ATOM 2466 C C . ASP C 3 219 ? 161.071 168.657 123.756 1.00 64.36 219 ASP A C 1
ATOM 2467 O O . ASP C 3 219 ? 159.858 168.457 123.936 1.00 67.32 219 ASP A O 1
ATOM 2472 N N . ALA C 3 220 ? 161.575 169.724 123.127 1.00 59.54 220 ALA A N 1
ATOM 2473 C CA . ALA C 3 220 ? 160.697 170.790 122.587 1.00 58.11 220 ALA A CA 1
ATOM 2474 C C . ALA C 3 220 ? 159.824 171.380 123.701 1.00 58.21 220 ALA A C 1
ATOM 2475 O O . ALA C 3 220 ? 158.823 172.040 123.369 1.00 59.71 220 ALA A O 1
ATOM 2477 N N . CYS C 3 221 ? 160.171 171.148 124.975 1.00 52.50 221 CYS A N 1
ATOM 2478 C CA . CYS C 3 221 ? 159.389 171.659 126.125 1.00 48.54 221 CYS A CA 1
ATOM 2479 C C . CYS C 3 221 ? 157.922 171.246 125.968 1.00 44.85 221 CYS A C 1
ATOM 2480 O O . CYS C 3 221 ? 157.057 172.124 126.150 1.00 44.52 221 CYS A O 1
ATOM 2483 N N . LEU C 3 222 ? 157.640 169.979 125.627 1.00 39.76 222 LEU A N 1
ATOM 2484 C CA . LEU C 3 222 ? 156.197 169.611 125.579 1.00 34.39 222 LEU A CA 1
ATOM 2485 C C . LEU C 3 222 ? 155.622 169.648 127.001 1.00 38.70 222 LEU A C 1
ATOM 2486 O O . LEU C 3 222 ? 156.150 168.917 127.855 1.00 37.15 222 LEU A O 1
ATOM 2491 N N . PRO C 3 223 ? 154.565 170.439 127.306 1.00 36.86 223 PRO A N 1
ATOM 2492 C CA . PRO C 3 223 ? 154.062 170.546 128.677 1.00 27.15 223 PRO A CA 1
ATOM 2493 C C . PRO C 3 223 ? 153.403 169.251 129.122 1.00 27.49 223 PRO A C 1
ATOM 2494 O O . PRO C 3 223 ? 152.946 168.448 128.307 1.00 25.89 223 PRO A O 1
ATOM 2498 N N . ARG C 3 224 ? 153.387 169.040 130.432 1.00 26.98 224 ARG A N 1
ATOM 2499 C CA . ARG C 3 224 ? 152.884 167.804 131.008 1.00 17.93 224 ARG A CA 1
ATOM 2500 C C . ARG C 3 224 ? 151.375 167.872 131.195 1.00 17.24 224 ARG A C 1
ATOM 2501 O O . ARG C 3 224 ? 150.799 168.947 131.384 1.00 18.27 224 ARG A O 1
ATOM 2509 N N . TYR C 3 225 ? 150.738 166.707 131.142 1.00 12.93 225 TYR A N 1
ATOM 2510 C CA . TYR C 3 225 ? 149.330 166.607 131.489 1.00 13.32 225 TYR A CA 1
ATOM 2511 C C . TYR C 3 225 ? 149.157 166.508 132.998 1.00 14.39 225 TYR A C 1
ATOM 2512 O O . TYR C 3 225 ? 149.988 165.929 133.706 1.00 17.16 225 TYR A O 1
ATOM 2521 N N . LEU C 3 226 ? 148.060 167.076 133.488 1.00 16.67 226 LEU A N 1
ATOM 2522 C CA . LEU C 3 226 ? 147.664 166.922 134.881 1.00 11.22 226 LEU A CA 1
ATOM 2523 C C . LEU C 3 226 ? 146.826 165.653 134.989 1.00 11.72 226 LEU A C 1
ATOM 2524 O O . LEU C 3 226 ? 145.745 165.565 134.395 1.00 11.88 226 LEU A O 1
ATOM 2529 N N . LYS C 3 227 ? 147.322 164.677 135.745 1.00 13.06 227 LYS A N 1
ATOM 2530 C CA . LYS C 3 227 ? 146.815 163.314 135.692 1.00 11.68 227 LYS A CA 1
ATOM 2531 C C . LYS C 3 227 ? 146.354 162.844 137.065 1.00 16.34 227 LYS A C 1
ATOM 2532 O O . LYS C 3 227 ? 146.886 163.266 138.097 1.00 20.20 227 LYS A O 1
ATOM 2538 N N . GLY C 3 228 ? 145.354 161.961 137.065 1.00 11.22 228 GLY A N 1
ATOM 2539 C CA . GLY C 3 228 ? 145.008 161.189 138.240 1.00 10.14 228 GLY A CA 1
ATOM 2540 C C . GLY C 3 228 ? 143.840 161.686 139.066 1.00 10.29 228 GLY A C 1
ATOM 2541 O O . GLY C 3 228 ? 143.506 161.043 140.068 1.00 13.28 228 GLY A O 1
ATOM 2542 N N . TYR C 3 229 ? 143.210 162.793 138.689 1.00 13.09 229 TYR A N 1
ATOM 2543 C CA . TYR C 3 229 ? 142.092 163.310 139.469 1.00 10.23 229 TYR A CA 1
ATOM 2544 C C . TYR C 3 229 ? 140.932 162.316 139.437 1.00 10.45 229 TYR A C 1
ATOM 2545 O O . TYR C 3 229 ? 140.526 161.879 138.351 1.00 10.84 229 TYR A O 1
ATOM 2554 N N . PRO C 3 230 ? 140.366 161.949 140.586 1.00 10.26 230 PRO A N 1
ATOM 2555 C CA . PRO C 3 230 ? 139.416 160.832 140.624 1.00 6.89 230 PRO A CA 1
ATOM 2556 C C . PRO C 3 230 ? 138.023 161.195 140.132 1.00 10.31 230 PRO A C 1
ATOM 2557 O O . PRO C 3 230 ? 137.586 162.348 140.193 1.00 18.44 230 PRO A O 1
ATOM 2561 N N . GLY C 3 231 ? 137.300 160.164 139.680 1.00 7.96 231 GLY A N 1
ATOM 2562 C CA . GLY C 3 231 ? 135.893 160.359 139.305 1.00 5.28 231 GLY A CA 1
ATOM 2563 C C . GLY C 3 231 ? 135.016 160.221 140.538 1.00 8.21 231 GLY A C 1
ATOM 2564 O O . GLY C 3 231 ? 135.391 159.472 141.458 1.00 9.82 231 GLY A O 1
ATOM 2565 N N . PHE C 3 232 ? 133.915 160.967 140.603 1.00 7.47 232 PHE A N 1
ATOM 2566 C CA . PHE C 3 232 ? 132.973 160.796 141.734 1.00 6.70 232 PHE A CA 1
ATOM 2567 C C . PHE C 3 232 ? 132.551 159.327 141.754 1.00 11.40 232 PHE A C 1
ATOM 2568 O O . PHE C 3 232 ? 132.715 158.635 140.731 1.00 14.33 232 PHE A O 1
ATOM 2576 N N . PHE C 3 233 ? 131.967 158.876 142.856 1.00 9.12 233 PHE A N 1
ATOM 2577 C CA . PHE C 3 233 ? 131.640 157.439 142.943 1.00 7.46 233 PHE A CA 1
ATOM 2578 C C . PHE C 3 233 ? 130.657 157.108 141.829 1.00 9.05 233 PHE A C 1
ATOM 2579 O O . PHE C 3 233 ? 129.668 157.841 141.691 1.00 21.24 233 PHE A O 1
ATOM 2587 N N . GLY C 3 234 ? 130.866 156.003 141.118 1.00 7.86 234 GLY A N 1
ATOM 2588 C CA . GLY C 3 234 ? 129.896 155.582 140.092 1.00 9.42 234 GLY A CA 1
ATOM 2589 C C . GLY C 3 234 ? 129.956 156.342 138.773 1.00 11.41 234 GLY A C 1
ATOM 2590 O O . GLY C 3 234 ? 129.232 155.926 137.861 1.00 14.68 234 GLY A O 1
ATOM 2591 N N . SER C 3 235 ? 130.768 157.404 138.651 1.00 9.63 235 SER A N 1
ATOM 2592 C CA . SER C 3 235 ? 130.710 158.179 137.381 1.00 11.94 235 SER A CA 1
ATOM 2593 C C . SER C 3 235 ? 130.900 157.249 136.188 1.00 19.17 235 SER A C 1
ATOM 2594 O O . SER C 3 235 ? 130.066 157.289 135.266 1.00 20.52 235 SER A O 1
ATOM 2597 N N . GLN C 3 236 ? 131.960 156.449 136.210 1.00 13.97 236 GLN A N 1
ATOM 2598 C CA . GLN C 3 236 ? 132.261 155.490 135.156 1.00 10.86 236 GLN A CA 1
ATOM 2599 C C . GLN C 3 236 ? 131.368 154.261 135.245 1.00 15.82 236 GLN A C 1
ATOM 2600 O O . GLN C 3 236 ? 130.993 153.691 134.214 1.00 22.00 236 GLN A O 1
ATOM 2606 N N . ARG C 3 237 ? 131.016 153.855 136.468 1.00 17.09 237 ARG A N 1
ATOM 2607 C CA . ARG C 3 237 ? 130.243 152.635 136.672 1.00 16.37 237 ARG A CA 1
ATOM 2608 C C . ARG C 3 237 ? 128.870 152.724 136.014 1.00 15.86 237 ARG A C 1
ATOM 2609 O O . ARG C 3 237 ? 128.399 151.752 135.410 1.00 15.40 237 ARG A O 1
ATOM 2617 N N . TYR C 3 238 ? 128.219 153.883 136.110 1.00 17.63 238 TYR A N 1
ATOM 2618 C CA . TYR C 3 238 ? 126.851 154.058 135.637 1.00 20.26 238 TYR A CA 1
ATOM 2619 C C . TYR C 3 238 ? 126.757 155.026 134.461 1.00 24.98 238 TYR A C 1
ATOM 2620 O O . TYR C 3 238 ? 125.735 155.694 134.281 1.00 29.46 238 TYR A O 1
ATOM 2629 N N . ALA C 3 239 ? 127.812 155.115 133.656 1.00 21.29 239 ALA A N 1
ATOM 2630 C CA . ALA C 3 239 ? 127.784 155.895 132.423 1.00 22.10 239 ALA A CA 1
ATOM 2631 C C . ALA C 3 239 ? 127.259 154.996 131.309 1.00 27.42 239 ALA A C 1
ATOM 2632 O O . ALA C 3 239 ? 127.947 154.066 130.876 1.00 32.42 239 ALA A O 1
ATOM 2634 N N . THR C 3 240 ? 126.040 155.270 130.851 1.00 31.46 240 THR A N 1
ATOM 2635 C CA . THR C 3 240 ? 125.374 154.397 129.895 1.00 28.25 240 THR A CA 1
ATOM 2636 C C . THR C 3 240 ? 125.929 154.584 128.489 1.00 31.97 240 THR A C 1
ATOM 2637 O O . THR C 3 240 ? 126.242 155.702 128.068 1.00 34.87 240 THR A O 1
ATOM 2641 N N . THR C 3 241 ? 126.046 153.474 127.764 1.00 32.89 241 THR A N 1
ATOM 2642 C CA . THR C 3 241 ? 126.467 153.469 126.372 1.00 29.32 241 THR A CA 1
ATOM 2643 C C . THR C 3 241 ? 125.428 152.729 125.544 1.00 30.77 241 THR A C 1
ATOM 2644 O O . THR C 3 241 ? 124.893 151.702 125.973 1.00 34.47 241 THR A O 1
ATOM 2648 N N . ALA C 3 242 ? 125.137 153.261 124.360 1.00 29.91 242 ALA A N 1
ATOM 2649 C CA . ALA C 3 242 ? 124.120 152.668 123.509 1.00 27.55 242 ALA A CA 1
ATOM 2650 C C . ALA C 3 242 ? 124.568 151.294 123.016 1.00 32.67 242 ALA A C 1
ATOM 2651 O O . ALA C 3 242 ? 125.730 150.897 123.150 1.00 30.64 242 ALA A O 1
ATOM 2653 N N . GLY C 3 243 ? 123.621 150.557 122.449 1.00 31.05 243 GLY A N 1
ATOM 2654 C CA . GLY C 3 243 ? 123.938 149.278 121.855 1.00 28.03 243 GLY A CA 1
ATOM 2655 C C . GLY C 3 243 ? 124.668 149.441 120.538 1.00 29.65 243 GLY A C 1
ATOM 2656 O O . GLY C 3 243 ? 124.843 150.542 120.011 1.00 29.74 243 GLY A O 1
ATOM 2657 N N . LEU C 3 244 ? 125.121 148.308 119.999 1.00 30.81 244 LEU A N 1
ATOM 2658 C CA . LEU C 3 244 ? 125.811 148.338 118.714 1.00 29.64 244 LEU A CA 1
ATOM 2659 C C . LEU C 3 244 ? 124.884 148.826 117.607 1.00 31.00 244 LEU A C 1
ATOM 2660 O O . LEU C 3 244 ? 125.286 149.633 116.758 1.00 33.62 244 LEU A O 1
ATOM 2665 N N . ALA C 3 245 ? 123.634 148.355 117.609 1.00 30.50 245 ALA A N 1
ATOM 2666 C CA . ALA C 3 245 ? 122.692 148.725 116.557 1.00 27.40 245 ALA A CA 1
ATOM 2667 C C . ALA C 3 245 ? 122.442 150.228 116.536 1.00 30.39 245 ALA A C 1
ATOM 2668 O O . ALA C 3 245 ? 122.396 150.844 115.464 1.00 32.12 245 ALA A O 1
ATOM 2670 N N . GLU C 3 246 ? 122.277 150.836 117.712 1.00 32.19 246 GLU A N 1
ATOM 2671 C CA . GLU C 3 246 ? 122.012 152.269 117.770 1.00 31.00 246 GLU A CA 1
ATOM 2672 C C . GLU C 3 246 ? 123.213 153.077 117.292 1.00 28.75 246 GLU A C 1
ATOM 2673 O O . GLU C 3 246 ? 123.053 154.085 116.591 1.00 29.64 246 GLU A O 1
ATOM 2679 N N . ASN C 3 247 ? 124.422 152.656 117.668 1.00 29.18 247 ASN A N 1
ATOM 2680 C CA . ASN C 3 247 ? 125.617 153.340 117.190 1.00 31.36 247 ASN A CA 1
ATOM 2681 C C . ASN C 3 247 ? 125.741 153.223 115.677 1.00 28.20 247 ASN A C 1
ATOM 2682 O O . ASN C 3 247 ? 126.152 154.177 115.002 1.00 27.29 247 ASN A O 1
ATOM 2687 N N . LEU C 3 248 ? 125.384 152.059 115.125 1.00 29.84 248 LEU A N 1
ATOM 2688 C CA . LEU C 3 248 ? 125.386 151.904 113.674 1.00 27.96 248 LEU A CA 1
ATOM 2689 C C . LEU C 3 248 ? 124.363 152.824 113.017 1.00 27.08 248 LEU A C 1
ATOM 2690 O O . LEU C 3 248 ? 124.627 153.393 111.954 1.00 25.18 248 LEU A O 1
ATOM 2695 N N . LYS C 3 249 ? 123.185 152.976 113.630 1.00 28.99 249 LYS A N 1
ATOM 2696 C CA . LYS C 3 249 ? 122.187 153.900 113.090 1.00 28.11 249 LYS A CA 1
ATOM 2697 C C . LYS C 3 249 ? 122.699 155.338 113.101 1.00 28.33 249 LYS A C 1
ATOM 2698 O O . LYS C 3 249 ? 122.504 156.088 112.131 1.00 31.29 249 LYS A O 1
ATOM 2704 N N . LYS C 3 250 ? 123.342 155.744 114.199 1.00 25.57 250 LYS A N 1
ATOM 2705 C CA . LYS C 3 250 ? 123.898 157.093 114.275 1.00 22.59 250 LYS A CA 1
ATOM 2706 C C . LYS C 3 250 ? 124.965 157.304 113.208 1.00 25.28 250 LYS A C 1
ATOM 2707 O O . LYS C 3 250 ? 124.983 158.338 112.526 1.00 27.27 250 LYS A O 1
ATOM 2713 N N . LEU C 3 251 ? 125.855 156.324 113.043 1.00 26.21 251 LEU A N 1
ATOM 2714 C CA . LEU C 3 251 ? 126.875 156.404 112.004 1.00 19.09 251 LEU A CA 1
ATOM 2715 C C . LEU C 3 251 ? 126.244 156.487 110.619 1.00 17.65 251 LEU A C 1
ATOM 2716 O O . LEU C 3 251 ? 126.701 157.256 109.763 1.00 17.39 251 LEU A O 1
ATOM 2721 N N . GLU C 3 252 ? 125.183 155.710 110.389 1.00 19.01 252 GLU A N 1
ATOM 2722 C CA . GLU C 3 252 ? 124.484 155.736 109.109 1.00 21.74 252 GLU A CA 1
ATOM 2723 C C . GLU C 3 252 ? 123.951 157.126 108.801 1.00 26.60 252 GLU A C 1
ATOM 2724 O O . GLU C 3 252 ? 124.190 157.673 107.715 1.00 26.30 252 GLU A O 1
ATOM 2730 N N . GLN C 3 253 ? 123.208 157.709 109.744 1.00 34.30 253 GLN A N 1
ATOM 2731 C CA . GLN C 3 253 ? 122.613 159.016 109.487 1.00 26.98 253 GLN A CA 1
ATOM 2732 C C . GLN C 3 253 ? 123.685 160.087 109.330 1.00 25.94 253 GLN A C 1
ATOM 2733 O O . GLN C 3 253 ? 123.551 160.983 108.489 1.00 27.42 253 GLN A O 1
ATOM 2739 N N . VAL C 3 254 ? 124.770 159.998 110.105 1.00 24.72 254 VAL A N 1
ATOM 2740 C CA . VAL C 3 254 ? 125.852 160.971 109.973 1.00 24.06 254 VAL A CA 1
ATOM 2741 C C . VAL C 3 254 ? 126.474 160.889 108.584 1.00 28.88 254 VAL A C 1
ATOM 2742 O O . VAL C 3 254 ? 126.703 161.911 107.921 1.00 27.83 254 VAL A O 1
ATOM 2746 N N . ALA C 3 255 ? 126.759 159.668 108.123 1.00 32.78 255 ALA A N 1
ATOM 2747 C CA . ALA C 3 255 ? 127.367 159.499 106.808 1.00 27.24 255 ALA A CA 1
ATOM 2748 C C . ALA C 3 255 ? 126.440 159.988 105.703 1.00 29.17 255 ALA A C 1
ATOM 2749 O O . ALA C 3 255 ? 126.886 160.635 104.747 1.00 29.21 255 ALA A O 1
ATOM 2751 N N . ARG C 3 256 ? 125.143 159.690 105.816 1.00 29.81 256 ARG A N 1
ATOM 2752 C CA . ARG C 3 256 ? 124.193 160.161 104.813 1.00 27.14 256 ARG A CA 1
ATOM 2753 C C . ARG C 3 256 ? 124.129 161.683 104.792 1.00 28.89 256 ARG A C 1
ATOM 2754 O O . ARG C 3 256 ? 124.098 162.298 103.719 1.00 30.27 256 ARG A O 1
ATOM 2762 N N . GLU C 3 257 ? 124.111 162.307 105.972 1.00 31.09 257 GLU A N 1
ATOM 2763 C CA . GLU C 3 257 ? 124.066 163.762 106.046 1.00 28.90 257 GLU A CA 1
ATOM 2764 C C . GLU C 3 257 ? 125.333 164.388 105.483 1.00 28.39 257 GLU A C 1
ATOM 2765 O O . GLU C 3 257 ? 125.287 165.496 104.935 1.00 29.78 257 GLU A O 1
ATOM 2771 N N . GLN C 3 258 ? 126.469 163.702 105.610 1.00 29.10 258 GLN A N 1
ATOM 2772 C CA . GLN C 3 258 ? 127.689 164.213 104.998 1.00 27.80 258 GLN A CA 1
ATOM 2773 C C . GLN C 3 258 ? 127.706 164.007 103.490 1.00 27.68 258 GLN A C 1
ATOM 2774 O O . GLN C 3 258 ? 128.326 164.796 102.767 1.00 30.10 258 GLN A O 1
ATOM 2780 N N . SER C 3 259 ? 127.049 162.957 103.003 1.00 29.90 259 SER A N 1
ATOM 2781 C CA . SER C 3 259 ? 127.002 162.675 101.576 1.00 27.95 259 SER A CA 1
ATOM 2782 C C . SER C 3 259 ? 125.896 163.427 100.848 1.00 33.46 259 SER A C 1
ATOM 2783 O O . SER C 3 259 ? 125.877 163.423 99.612 1.00 36.34 259 SER A O 1
ATOM 2786 N N . LYS C 3 260 ? 124.971 164.055 101.576 1.00 39.61 260 LYS A N 1
ATOM 2787 C CA . LYS C 3 260 ? 123.970 164.900 100.937 1.00 36.76 260 LYS A CA 1
ATOM 2788 C C . LYS C 3 260 ? 124.480 166.310 100.673 1.00 34.22 260 LYS A C 1
ATOM 2789 O O . LYS C 3 260 ? 123.863 167.042 99.890 1.00 34.73 260 LYS A O 1
ATOM 2795 N N . LYS C 3 261 ? 125.582 166.705 101.308 1.00 32.28 261 LYS A N 1
ATOM 2796 C CA . LYS C 3 261 ? 126.253 167.964 101.016 1.00 33.54 261 LYS A CA 1
ATOM 2797 C C . LYS C 3 261 ? 127.393 167.797 100.021 1.00 35.69 261 LYS A C 1
ATOM 2798 O O . LYS C 3 261 ? 128.035 168.788 99.660 1.00 37.15 261 LYS A O 1
ATOM 2804 N N . MET C 3 262 ? 127.658 166.568 99.579 1.00 38.06 262 MET A N 1
ATOM 2805 C CA . MET C 3 262 ? 128.795 166.309 98.697 1.00 39.75 262 MET A CA 1
ATOM 2806 C C . MET C 3 262 ? 128.719 167.051 97.367 1.00 42.53 262 MET A C 1
ATOM 2807 O O . MET C 3 262 ? 129.716 167.696 96.991 1.00 41.13 262 MET A O 1
ATOM 2812 N N . PRO C 3 263 ? 127.612 167.009 96.608 1.00 44.05 263 PRO A N 1
ATOM 2813 C CA . PRO C 3 263 ? 127.629 167.647 95.280 1.00 40.36 263 PRO A CA 1
ATOM 2814 C C . PRO C 3 263 ? 127.938 169.130 95.328 1.00 41.86 263 PRO A C 1
ATOM 2815 O O . PRO C 3 263 ? 128.570 169.651 94.401 1.00 45.66 263 PRO A O 1
ATOM 2819 N N . THR C 3 264 ? 127.523 169.822 96.391 1.00 41.72 264 THR A N 1
ATOM 2820 C CA . THR C 3 264 ? 127.882 171.228 96.540 1.00 40.06 264 THR A CA 1
ATOM 2821 C C . THR C 3 264 ? 129.393 171.400 96.623 1.00 41.55 264 THR A C 1
ATOM 2822 O O . THR C 3 264 ? 129.954 172.339 96.046 1.00 42.47 264 THR A O 1
ATOM 2826 N N . ARG C 3 265 ? 130.072 170.495 97.327 1.00 44.06 265 ARG A N 1
ATOM 2827 C CA . ARG C 3 265 ? 131.521 170.590 97.453 1.00 42.19 265 ARG A CA 1
ATOM 2828 C C . ARG C 3 265 ? 132.240 170.168 96.180 1.00 46.98 265 ARG A C 1
ATOM 2829 O O . ARG C 3 265 ? 133.327 170.680 95.891 1.00 50.97 265 ARG A O 1
ATOM 2837 N N . PHE C 3 266 ? 131.666 169.240 95.415 1.00 47.91 266 PHE A N 1
ATOM 2838 C CA . PHE C 3 266 ? 132.317 168.783 94.193 1.00 44.41 266 PHE A CA 1
ATOM 2839 C C . PHE C 3 266 ? 132.034 169.667 92.986 1.00 44.13 266 PHE A C 1
ATOM 2840 O O . PHE C 3 266 ? 132.789 169.610 92.007 1.00 47.33 266 PHE A O 1
ATOM 2848 N N . ALA C 3 267 ? 130.982 170.487 93.029 1.00 44.49 267 ALA A N 1
ATOM 2849 C CA . ALA C 3 267 ? 130.659 171.340 91.892 1.00 46.41 267 ALA A CA 1
ATOM 2850 C C . ALA C 3 267 ? 131.598 172.530 91.745 1.00 46.89 267 ALA A C 1
ATOM 2851 O O . ALA C 3 267 ? 131.542 173.213 90.717 1.00 44.61 267 ALA A O 1
ATOM 2853 N N . LYS C 3 268 ? 132.456 172.789 92.729 1.00 45.67 268 LYS A N 1
ATOM 2854 C CA . LYS C 3 268 ? 133.306 173.976 92.755 1.00 45.08 268 LYS A CA 1
ATOM 2855 C C . LYS C 3 268 ? 134.770 173.583 92.913 1.00 45.98 268 LYS A C 1
ATOM 2856 O O . LYS C 3 268 ? 135.508 174.141 93.727 1.00 47.64 268 LYS A O 1
ATOM 2862 N N . LEU C 3 269 ? 135.211 172.609 92.121 1.00 51.03 269 LEU A N 1
ATOM 2863 C CA . LEU C 3 269 ? 136.556 172.066 92.241 1.00 45.45 269 LEU A CA 1
ATOM 2864 C C . LEU C 3 269 ? 137.511 172.779 91.292 1.00 44.62 269 LEU A C 1
ATOM 2865 O O . LEU C 3 269 ? 137.264 172.842 90.083 1.00 47.69 269 LEU A O 1
ATOM 2870 N N . THR C 3 270 ? 138.596 173.314 91.842 1.00 41.00 270 THR A N 1
ATOM 2871 C CA . THR C 3 270 ? 139.694 173.801 91.027 1.00 43.58 270 THR A CA 1
ATOM 2872 C C . THR C 3 270 ? 140.518 172.620 90.523 1.00 46.13 270 THR A C 1
ATOM 2873 O O . THR C 3 270 ? 140.489 171.538 91.114 1.00 45.20 270 THR A O 1
ATOM 2877 N N . PRO C 3 271 ? 141.250 172.793 89.417 1.00 47.48 271 PRO A N 1
ATOM 2878 C CA . PRO C 3 271 ? 142.092 171.683 88.935 1.00 47.06 271 PRO A CA 1
ATOM 2879 C C . PRO C 3 271 ? 143.097 171.191 89.964 1.00 49.20 271 PRO A C 1
ATOM 2880 O O . PRO C 3 271 ? 143.343 169.981 90.050 1.00 46.60 271 PRO A O 1
ATOM 2884 N N . GLU C 3 272 ? 143.679 172.092 90.758 1.00 48.72 272 GLU A N 1
ATOM 2885 C CA . GLU C 3 272 ? 144.664 171.674 91.752 1.00 45.10 272 GLU A CA 1
ATOM 2886 C C . GLU C 3 272 ? 144.019 170.833 92.848 1.00 47.34 272 GLU A C 1
ATOM 2887 O O . GLU C 3 272 ? 144.553 169.788 93.243 1.00 48.02 272 GLU A O 1
ATOM 2893 N N . ILE C 3 273 ? 142.864 171.274 93.352 1.00 44.31 273 ILE A N 1
ATOM 2894 C CA . ILE C 3 273 ? 142.173 170.516 94.391 1.00 44.76 273 ILE A CA 1
ATOM 2895 C C . ILE C 3 273 ? 141.721 169.166 93.852 1.00 46.24 273 ILE A C 1
ATOM 2896 O O . ILE C 3 273 ? 141.777 168.148 94.554 1.00 45.39 273 ILE A O 1
ATOM 2901 N N . TRP C 3 274 ? 141.266 169.133 92.598 1.00 49.10 274 TRP A N 1
ATOM 2902 C CA . TRP C 3 274 ? 140.860 167.864 92.006 1.00 47.25 274 TRP A CA 1
ATOM 2903 C C . TRP C 3 274 ? 142.046 166.916 91.867 1.00 47.25 274 TRP A C 1
ATOM 2904 O O . TRP C 3 274 ? 141.923 165.710 92.123 1.00 46.31 274 TRP A O 1
ATOM 2915 N N . THR C 3 275 ? 143.204 167.444 91.464 1.00 48.47 275 THR A N 1
ATOM 2916 C CA . THR C 3 275 ? 144.405 166.618 91.398 1.00 46.35 275 THR A CA 1
ATOM 2917 C C . THR C 3 275 ? 144.771 166.077 92.775 1.00 46.30 275 THR A C 1
ATOM 2918 O O . THR C 3 275 ? 145.160 164.912 92.911 1.00 45.38 275 THR A O 1
ATOM 2922 N N . ALA C 3 276 ? 144.649 166.912 93.810 1.00 50.46 276 ALA A N 1
ATOM 2923 C CA . ALA C 3 276 ? 144.942 166.454 95.166 1.00 46.62 276 ALA A CA 1
ATOM 2924 C C . ALA C 3 276 ? 143.968 165.367 95.611 1.00 45.77 276 ALA A C 1
ATOM 2925 O O . ALA C 3 276 ? 144.363 164.400 96.274 1.00 45.12 276 ALA A O 1
ATOM 2927 N N . ILE C 3 277 ? 142.687 165.516 95.265 1.00 48.04 277 ILE A N 1
ATOM 2928 C CA . ILE C 3 277 ? 141.692 164.504 95.615 1.00 47.11 277 ILE A CA 1
ATOM 2929 C C . ILE C 3 277 ? 141.994 163.193 94.901 1.00 47.59 277 ILE A C 1
ATOM 2930 O O . ILE C 3 277 ? 141.812 162.103 95.461 1.00 46.89 277 ILE A O 1
ATOM 2935 N N . GLN C 3 278 ? 142.460 163.275 93.653 1.00 45.46 278 GLN A N 1
ATOM 2936 C CA . GLN C 3 278 ? 142.876 162.068 92.944 1.00 41.80 278 GLN A CA 1
ATOM 2937 C C . GLN C 3 278 ? 144.110 161.446 93.589 1.00 45.15 278 GLN A C 1
ATOM 2938 O O . GLN C 3 278 ? 144.250 160.217 93.621 1.00 49.89 278 GLN A O 1
ATOM 2944 N N . GLU C 3 279 ? 145.024 162.280 94.091 1.00 44.99 279 GLU A N 1
ATOM 2945 C CA . GLU C 3 279 ? 146.217 161.765 94.759 1.00 44.76 279 GLU A CA 1
ATOM 2946 C C . GLU C 3 279 ? 145.863 161.046 96.055 1.00 47.74 279 GLU A C 1
ATOM 2947 O O . GLU C 3 279 ? 146.434 159.994 96.365 1.00 50.64 279 GLU A O 1
ATOM 2953 N N . ARG C 3 280 ? 144.929 161.608 96.828 1.00 47.39 280 ARG A N 1
ATOM 2954 C CA . ARG C 3 280 ? 144.519 160.986 98.083 1.00 39.62 280 ARG A CA 1
ATOM 2955 C C . ARG C 3 280 ? 143.958 159.588 97.865 1.00 42.44 280 ARG A C 1
ATOM 2956 O O . ARG C 3 280 ? 144.118 158.712 98.725 1.00 42.33 280 ARG A O 1
ATOM 2964 N N . PHE C 3 281 ? 143.310 159.354 96.726 1.00 40.82 281 PHE A N 1
ATOM 2965 C CA . PHE C 3 281 ? 142.741 158.052 96.411 1.00 43.36 281 PHE A CA 1
ATOM 2966 C C . PHE C 3 281 ? 143.482 157.370 95.264 1.00 49.55 281 PHE A C 1
ATOM 2967 O O . PHE C 3 281 ? 142.894 156.603 94.498 1.00 56.49 281 PHE A O 1
ATOM 2975 N N . SER C 3 282 ? 144.775 157.648 95.142 1.00 47.66 282 SER A N 1
ATOM 2976 C CA . SER C 3 282 ? 145.625 156.952 94.187 1.00 47.30 282 SER A CA 1
ATOM 2977 C C . SER C 3 282 ? 146.073 155.626 94.788 1.00 56.07 282 SER A C 1
ATOM 2978 O O . SER C 3 282 ? 146.655 155.622 95.878 1.00 56.31 282 SER A O 1
ATOM 2981 N N . PRO C 3 283 ? 145.832 154.483 94.120 1.00 49.51 283 PRO A N 1
ATOM 2982 C CA . PRO C 3 283 ? 146.176 153.175 94.697 1.00 47.83 283 PRO A CA 1
ATOM 2983 C C . PRO C 3 283 ? 147.654 153.026 95.062 1.00 49.04 283 PRO A C 1
ATOM 2984 O O . PRO C 3 283 ? 148.457 153.922 94.799 1.00 51.05 283 PRO A O 1
ATOM 2988 N N . THR C 3 297 ? 140.442 148.170 103.891 1.00 46.05 297 THR A N 1
ATOM 2989 C CA . THR C 3 297 ? 139.937 147.537 102.678 1.00 44.10 297 THR A CA 1
ATOM 2990 C C . THR C 3 297 ? 138.924 148.437 101.989 1.00 36.72 297 THR A C 1
ATOM 2991 O O . THR C 3 297 ? 138.916 148.544 100.766 1.00 41.66 297 THR A O 1
ATOM 2995 N N . ALA C 3 298 ? 138.071 149.080 102.792 1.00 32.83 298 ALA A N 1
ATOM 2996 C CA . ALA C 3 298 ? 137.060 149.977 102.239 1.00 30.56 298 ALA A CA 1
ATOM 2997 C C . ALA C 3 298 ? 137.703 151.145 101.501 1.00 30.86 298 ALA A C 1
ATOM 2998 O O . ALA C 3 298 ? 137.295 151.488 100.382 1.00 31.53 298 ALA A O 1
ATOM 3000 N N . HIS C 3 299 ? 138.724 151.757 102.103 1.00 28.85 299 HIS A N 1
ATOM 3001 C CA . HIS C 3 299 ? 139.434 152.836 101.428 1.00 29.07 299 HIS A CA 1
ATOM 3002 C C . HIS C 3 299 ? 140.075 152.343 100.138 1.00 36.41 299 HIS A C 1
ATOM 3003 O O . HIS C 3 299 ? 139.940 152.970 99.081 1.00 38.58 299 HIS A O 1
ATOM 3010 N N . GLN C 3 300 ? 140.764 151.202 100.205 1.00 34.72 300 GLN A N 1
ATOM 3011 C CA . GLN C 3 300 ? 141.478 150.701 99.037 1.00 29.83 300 GLN A CA 1
ATOM 3012 C C . GLN C 3 300 ? 140.518 150.240 97.945 1.00 33.18 300 GLN A C 1
ATOM 3013 O O . GLN C 3 300 ? 140.766 150.477 96.755 1.00 38.41 300 GLN A O 1
ATOM 3019 N N . THR C 3 301 ? 139.419 149.575 98.319 1.00 31.87 301 THR A N 1
ATOM 3020 C CA . THR C 3 301 ? 138.461 149.146 97.303 1.00 36.71 301 THR A CA 1
ATOM 3021 C C . THR C 3 301 ? 137.806 150.350 96.634 1.00 38.52 301 THR A C 1
ATOM 3022 O O . THR C 3 301 ? 137.582 150.349 95.413 1.00 45.04 301 THR A O 1
ATOM 3026 N N . VAL C 3 302 ? 137.505 151.396 97.410 1.00 37.26 302 VAL A N 1
ATOM 3027 C CA . VAL C 3 302 ? 136.931 152.592 96.809 1.00 36.66 302 VAL A CA 1
ATOM 3028 C C . VAL C 3 302 ? 137.948 153.263 95.893 1.00 40.57 302 VAL A C 1
ATOM 3029 O O . VAL C 3 302 ? 137.592 153.790 94.836 1.00 42.82 302 VAL A O 1
ATOM 3033 N N . CYS C 3 303 ? 139.232 153.228 96.266 1.00 45.08 303 CYS A N 1
ATOM 3034 C CA . CYS C 3 303 ? 140.274 153.744 95.379 1.00 46.91 303 CYS A CA 1
ATOM 3035 C C . CYS C 3 303 ? 140.322 152.966 94.069 1.00 42.73 303 CYS A C 1
ATOM 3036 O O . CYS C 3 303 ? 140.495 153.550 92.991 1.00 47.30 303 CYS A O 1
ATOM 3039 N N . LEU C 3 304 ? 140.207 151.638 94.150 1.00 43.60 304 LEU A N 1
ATOM 3040 C CA . LEU C 3 304 ? 140.229 150.822 92.940 1.00 45.30 304 LEU A CA 1
ATOM 3041 C C . LEU C 3 304 ? 139.057 151.158 92.028 1.00 47.59 304 LEU A C 1
ATOM 3042 O O . LEU C 3 304 ? 139.229 151.316 90.810 1.00 49.29 304 LEU A O 1
ATOM 3047 N N . ARG C 3 305 ? 137.856 151.289 92.599 1.00 46.10 305 ARG A N 1
ATOM 3048 C CA . ARG C 3 305 ? 136.724 151.693 91.769 1.00 49.45 305 ARG A CA 1
ATOM 3049 C C . ARG C 3 305 ? 136.899 153.110 91.238 1.00 49.60 305 ARG A C 1
ATOM 3050 O O . ARG C 3 305 ? 136.428 153.424 90.139 1.00 51.35 305 ARG A O 1
ATOM 3058 N N . PHE C 3 306 ? 137.568 153.973 92.004 1.00 46.76 306 PHE A N 1
ATOM 3059 C CA . PHE C 3 306 ? 137.846 155.332 91.557 1.00 48.47 306 PHE A CA 1
ATOM 3060 C C . PHE C 3 306 ? 138.714 155.320 90.307 1.00 47.80 306 PHE A C 1
ATOM 3061 O O . PHE C 3 306 ? 138.429 156.017 89.326 1.00 47.29 306 PHE A O 1
ATOM 3069 N N . ALA C 3 307 ? 139.772 154.509 90.323 1.00 50.79 307 ALA A N 1
ATOM 3070 C CA . ALA C 3 307 ? 140.619 154.367 89.142 1.00 42.33 307 ALA A CA 1
ATOM 3071 C C . ALA C 3 307 ? 139.842 153.770 87.975 1.00 46.92 307 ALA A C 1
ATOM 3072 O O . ALA C 3 307 ? 139.996 154.207 86.825 1.00 49.14 307 ALA A O 1
ATOM 3074 N N . ALA C 3 308 ? 139.001 152.769 88.252 1.00 50.90 308 ALA A N 1
ATOM 3075 C CA . ALA C 3 308 ? 138.225 152.140 87.187 1.00 49.30 308 ALA A CA 1
ATOM 3076 C C . ALA C 3 308 ? 137.307 153.148 86.506 1.00 49.15 308 ALA A C 1
ATOM 3077 O O . ALA C 3 308 ? 137.234 153.207 85.272 1.00 53.60 308 ALA A O 1
ATOM 3079 N N . LEU C 3 309 ? 136.608 153.965 87.298 1.00 46.89 309 LEU A N 1
ATOM 3080 C CA . LEU C 3 309 ? 135.684 154.943 86.739 1.00 50.02 309 LEU A CA 1
ATOM 3081 C C . LEU C 3 309 ? 136.397 156.140 86.125 1.00 49.51 309 LEU A C 1
ATOM 3082 O O . LEU C 3 309 ? 135.827 156.802 85.252 1.00 49.02 309 LEU A O 1
ATOM 3087 N N . ARG C 3 310 ? 137.615 156.447 86.574 1.00 54.20 310 ARG A N 1
ATOM 3088 C CA . ARG C 3 310 ? 138.406 157.472 85.903 1.00 48.36 310 ARG A CA 1
ATOM 3089 C C . ARG C 3 310 ? 138.840 157.005 84.521 1.00 50.53 310 ARG A C 1
ATOM 3090 O O . ARG C 3 310 ? 138.733 157.749 83.539 1.00 54.32 310 ARG A O 1
ATOM 3098 N N . ALA C 3 311 ? 139.330 155.766 84.426 1.00 49.10 311 ALA A N 1
ATOM 3099 C CA . ALA C 3 311 ? 139.808 155.261 83.143 1.00 44.69 311 ALA A CA 1
ATOM 3100 C C . ALA C 3 311 ? 138.659 155.009 82.174 1.00 48.94 311 ALA A C 1
ATOM 3101 O O . ALA C 3 311 ? 138.759 155.339 80.985 1.00 49.05 311 ALA A O 1
ATOM 3103 N N . ALA C 3 312 ? 137.558 154.431 82.660 1.00 48.75 312 ALA A N 1
ATOM 3104 C CA . ALA C 3 312 ? 136.469 154.050 81.767 1.00 50.62 312 ALA A CA 1
ATOM 3105 C C . ALA C 3 312 ? 135.676 155.257 81.283 1.00 50.03 312 ALA A C 1
ATOM 3106 O O . ALA C 3 312 ? 135.136 155.235 80.171 1.00 52.41 312 ALA A O 1
ATOM 3108 N N . HIS C 3 313 ? 135.586 156.309 82.095 1.00 50.04 313 HIS A N 1
ATOM 3109 C CA . HIS C 3 313 ? 134.824 157.511 81.759 1.00 50.35 313 HIS A CA 1
ATOM 3110 C C . HIS C 3 313 ? 135.699 158.738 81.973 1.00 50.35 313 HIS A C 1
ATOM 3111 O O . HIS C 3 313 ? 135.580 159.431 82.993 1.00 50.03 313 HIS A O 1
ATOM 3118 N N . PRO C 3 314 ? 136.601 159.035 81.032 1.00 50.97 314 PRO A N 1
ATOM 3119 C CA . PRO C 3 314 ? 137.349 160.299 81.110 1.00 54.15 314 PRO A CA 1
ATOM 3120 C C . PRO C 3 314 ? 136.513 161.514 80.751 1.00 49.87 314 PRO A C 1
ATOM 3121 O O . PRO C 3 314 ? 136.975 162.644 80.954 1.00 51.48 314 PRO A O 1
ATOM 3125 N N . GLU C 3 315 ? 135.301 161.317 80.230 1.00 50.95 315 GLU A N 1
ATOM 3126 C CA . GLU C 3 315 ? 134.431 162.402 79.796 1.00 49.95 315 GLU A CA 1
ATOM 3127 C C . GLU C 3 315 ? 133.406 162.782 80.861 1.00 49.80 315 GLU A C 1
ATOM 3128 O O . GLU C 3 315 ? 132.310 163.247 80.529 1.00 48.07 315 GLU A O 1
ATOM 3134 N N . TRP C 3 316 ? 133.739 162.587 82.134 1.00 51.37 316 TRP A N 1
ATOM 3135 C CA . TRP C 3 316 ? 132.833 162.868 83.239 1.00 49.36 316 TRP A CA 1
ATOM 3136 C C . TRP C 3 316 ? 133.444 163.895 84.181 1.00 46.44 316 TRP A C 1
ATOM 3137 O O . TRP C 3 316 ? 134.634 163.828 84.504 1.00 46.91 316 TRP A O 1
ATOM 3148 N N . THR C 3 317 ? 132.617 164.839 84.621 1.00 44.25 317 THR A N 1
ATOM 3149 C CA . THR C 3 317 ? 133.027 165.799 85.628 1.00 47.98 317 THR A CA 1
ATOM 3150 C C . THR C 3 317 ? 133.192 165.098 86.975 1.00 47.25 317 THR A C 1
ATOM 3151 O O . THR C 3 317 ? 132.578 164.057 87.221 1.00 50.69 317 THR A O 1
ATOM 3155 N N . PRO C 3 318 ? 134.020 165.651 87.869 1.00 46.44 318 PRO A N 1
ATOM 3156 C CA . PRO C 3 318 ? 134.223 164.994 89.174 1.00 47.13 318 PRO A CA 1
ATOM 3157 C C . PRO C 3 318 ? 132.942 164.814 89.973 1.00 46.68 318 PRO A C 1
ATOM 3158 O O . PRO C 3 318 ? 132.846 163.866 90.768 1.00 44.58 318 PRO A O 1
ATOM 3162 N N . VAL C 3 319 ? 131.952 165.690 89.780 1.00 45.74 319 VAL A N 1
ATOM 3163 C CA . VAL C 3 319 ? 130.695 165.570 90.514 1.00 44.73 319 VAL A CA 1
ATOM 3164 C C . VAL C 3 319 ? 130.032 164.234 90.213 1.00 48.04 319 VAL A C 1
ATOM 3165 O O . VAL C 3 319 ? 129.555 163.538 91.121 1.00 44.34 319 VAL A O 1
ATOM 3169 N N . GLN C 3 320 ? 129.991 163.858 88.933 1.00 50.02 320 GLN A N 1
ATOM 3170 C CA . GLN C 3 320 ? 129.325 162.629 88.518 1.00 48.09 320 GLN A CA 1
ATOM 3171 C C . GLN C 3 320 ? 130.036 161.398 89.069 1.00 42.88 320 GLN A C 1
ATOM 3172 O O . GLN C 3 320 ? 129.386 160.421 89.477 1.00 43.09 320 GLN A O 1
ATOM 3178 N N . LEU C 3 321 ? 131.367 161.444 89.104 1.00 44.45 321 LEU A N 1
ATOM 3179 C CA . LEU C 3 321 ? 132.151 160.346 89.656 1.00 44.62 321 LEU A CA 1
ATOM 3180 C C . LEU C 3 321 ? 131.902 160.194 91.151 1.00 42.16 321 LEU A C 1
ATOM 3181 O O . LEU C 3 321 ? 131.708 159.079 91.646 1.00 40.88 321 LEU A O 1
ATOM 3186 N N . ALA C 3 322 ? 131.909 161.309 91.888 1.00 42.37 322 ALA A N 1
ATOM 3187 C CA . ALA C 3 322 ? 131.652 161.237 93.324 1.00 39.48 322 ALA A CA 1
ATOM 3188 C C . ALA C 3 322 ? 130.243 160.730 93.608 1.00 38.12 322 ALA A C 1
ATOM 3189 O O . ALA C 3 322 ? 130.038 159.911 94.515 1.00 42.84 322 ALA A O 1
ATOM 3191 N N . GLU C 3 323 ? 129.260 161.204 92.837 1.00 39.20 323 GLU A N 1
ATOM 3192 C CA . GLU C 3 323 ? 127.884 160.758 93.028 1.00 40.35 323 GLU A CA 1
ATOM 3193 C C . GLU C 3 323 ? 127.762 159.255 92.810 1.00 44.56 323 GLU A C 1
ATOM 3194 O O . GLU C 3 323 ? 127.176 158.541 93.636 1.00 39.55 323 GLU A O 1
ATOM 3200 N N . GLU C 3 324 ? 128.333 158.749 91.711 1.00 45.46 324 GLU A N 1
ATOM 3201 C CA . GLU C 3 324 ? 128.264 157.312 91.457 1.00 40.15 324 GLU A CA 1
ATOM 3202 C C . GLU C 3 324 ? 129.006 156.510 92.521 1.00 39.47 324 GLU A C 1
ATOM 3203 O O . GLU C 3 324 ? 128.521 155.462 92.971 1.00 39.66 324 GLU A O 1
ATOM 3209 N N . ILE C 3 325 ? 130.186 156.979 92.933 1.00 37.00 325 ILE A N 1
ATOM 3210 C CA . ILE C 3 325 ? 130.979 156.240 93.912 1.00 36.06 325 ILE A CA 1
ATOM 3211 C C . ILE C 3 325 ? 130.228 156.128 95.229 1.00 38.74 325 ILE A C 1
ATOM 3212 O O . ILE C 3 325 ? 130.162 155.054 95.841 1.00 36.94 325 ILE A O 1
ATOM 3217 N N . LEU C 3 326 ? 129.647 157.237 95.686 1.00 37.05 326 LEU A N 1
ATOM 3218 C CA . LEU C 3 326 ? 128.924 157.192 96.948 1.00 29.81 326 LEU A CA 1
ATOM 3219 C C . LEU C 3 326 ? 127.644 156.375 96.827 1.00 37.33 326 LEU A C 1
ATOM 3220 O O . LEU C 3 326 ? 127.263 155.685 97.781 1.00 36.82 326 LEU A O 1
ATOM 3225 N N . ALA C 3 327 ? 126.987 156.402 95.662 1.00 38.95 327 ALA A N 1
ATOM 3226 C CA . ALA C 3 327 ? 125.847 155.515 95.455 1.00 39.44 327 ALA A CA 1
ATOM 3227 C C . ALA C 3 327 ? 126.260 154.055 95.602 1.00 43.73 327 ALA A C 1
ATOM 3228 O O . ALA C 3 327 ? 125.566 153.265 96.256 1.00 41.52 327 ALA A O 1
ATOM 3230 N N . GLY C 3 328 ? 127.404 153.685 95.022 1.00 37.29 328 GLY A N 1
ATOM 3231 C CA . GLY C 3 328 ? 127.888 152.320 95.171 1.00 41.25 328 GLY A CA 1
ATOM 3232 C C . GLY C 3 328 ? 128.207 151.966 96.613 1.00 41.21 328 GLY A C 1
ATOM 3233 O O . GLY C 3 328 ? 127.827 150.897 97.106 1.00 41.62 328 GLY A O 1
ATOM 3234 N N . ILE C 3 329 ? 128.915 152.862 97.308 1.00 40.60 329 ILE A N 1
ATOM 3235 C CA . ILE C 3 329 ? 129.277 152.612 98.704 1.00 39.46 329 ILE A CA 1
ATOM 3236 C C . ILE C 3 329 ? 128.026 152.370 99.536 1.00 37.73 329 ILE A C 1
ATOM 3237 O O . ILE C 3 329 ? 127.943 151.408 100.313 1.00 41.73 329 ILE A O 1
ATOM 3242 N N . PHE C 3 330 ? 127.027 153.238 99.377 1.00 32.88 330 PHE A N 1
ATOM 3243 C CA . PHE C 3 330 ? 125.825 153.106 100.184 1.00 35.98 330 PHE A CA 1
ATOM 3244 C C . PHE C 3 330 ? 124.963 151.925 99.752 1.00 36.42 330 PHE A C 1
ATOM 3245 O O . PHE C 3 330 ? 124.206 151.403 100.572 1.00 36.72 330 PHE A O 1
ATOM 3253 N N . ARG C 3 331 ? 125.091 151.453 98.509 1.00 40.02 331 ARG A N 1
ATOM 3254 C CA . ARG C 3 331 ? 124.412 150.213 98.139 1.00 45.15 331 ARG A CA 1
ATOM 3255 C C . ARG C 3 331 ? 125.054 149.010 98.831 1.00 39.64 331 ARG A C 1
ATOM 3256 O O . ARG C 3 331 ? 124.357 148.086 99.287 1.00 38.34 331 ARG A O 1
ATOM 3264 N N . GLY C 3 332 ? 126.382 149.012 98.930 1.00 37.41 332 GLY A N 1
ATOM 3265 C CA . GLY C 3 332 ? 127.041 147.998 99.738 1.00 37.91 332 GLY A CA 1
ATOM 3266 C C . GLY C 3 332 ? 126.617 148.055 101.190 1.00 29.57 332 GLY A C 1
ATOM 3267 O O . GLY C 3 332 ? 126.388 147.022 101.822 1.00 31.41 332 GLY A O 1
ATOM 3268 N N . ALA C 3 333 ? 126.507 149.266 101.738 1.00 32.12 333 ALA A N 1
ATOM 3269 C CA . ALA C 3 333 ? 126.003 149.409 103.100 1.00 29.01 333 ALA A CA 1
ATOM 3270 C C . ALA C 3 333 ? 124.579 148.877 103.214 1.00 26.97 333 ALA A C 1
ATOM 3271 O O . ALA C 3 333 ? 124.208 148.291 104.237 1.00 27.99 333 ALA A O 1
ATOM 3273 N N . GLU C 3 334 ? 123.768 149.075 102.171 1.00 31.88 334 GLU A N 1
ATOM 3274 C CA . GLU C 3 334 ? 122.419 148.520 102.156 1.00 33.63 334 GLU A CA 1
ATOM 3275 C C . GLU C 3 334 ? 122.443 147.007 102.321 1.00 34.04 334 GLU A C 1
ATOM 3276 O O . GLU C 3 334 ? 121.728 146.454 103.167 1.00 32.74 334 GLU A O 1
ATOM 3282 N N . LYS C 3 335 ? 123.266 146.313 101.526 1.00 31.49 335 LYS A N 1
ATOM 3283 C CA . LYS C 3 335 ? 123.277 144.853 101.654 1.00 29.53 335 LYS A CA 1
ATOM 3284 C C . LYS C 3 335 ? 123.866 144.414 102.995 1.00 32.37 335 LYS A C 1
ATOM 3285 O O . LYS C 3 335 ? 123.348 143.482 103.630 1.00 33.11 335 LYS A O 1
ATOM 3291 N N . LEU C 3 336 ? 124.945 145.069 103.442 1.00 28.26 336 LEU A N 1
ATOM 3292 C CA . LEU C 3 336 ? 125.538 144.738 104.736 1.00 21.75 336 LEU A CA 1
ATOM 3293 C C . LEU C 3 336 ? 124.514 144.847 105.857 1.00 31.23 336 LEU A C 1
ATOM 3294 O O . LEU C 3 336 ? 124.367 143.934 106.679 1.00 31.82 336 LEU A O 1
ATOM 3299 N N . LYS C 3 337 ? 123.779 145.959 105.896 1.00 37.88 337 LYS A N 1
ATOM 3300 C CA . LYS C 3 337 ? 122.842 146.172 106.990 1.00 28.35 337 LYS A CA 1
ATOM 3301 C C . LYS C 3 337 ? 121.594 145.309 106.844 1.00 28.57 337 LYS A C 1
ATOM 3302 O O . LYS C 3 337 ? 120.978 144.950 107.853 1.00 32.92 337 LYS A O 1
ATOM 3308 N N . LYS C 3 338 ? 121.207 144.957 105.614 1.00 30.08 338 LYS A N 1
ATOM 3309 C CA . LYS C 3 338 ? 120.139 143.979 105.442 1.00 37.20 338 LYS A CA 1
ATOM 3310 C C . LYS C 3 338 ? 120.538 142.646 106.059 1.00 37.93 338 LYS A C 1
ATOM 3311 O O . LYS C 3 338 ? 119.759 142.023 106.795 1.00 38.77 338 LYS A O 1
ATOM 3317 N N . HIS C 3 339 ? 121.771 142.213 105.787 1.00 35.55 339 HIS A N 1
ATOM 3318 C CA . HIS C 3 339 ? 122.305 141.012 106.421 1.00 35.52 339 HIS A CA 1
ATOM 3319 C C . HIS C 3 339 ? 122.316 141.140 107.939 1.00 37.62 339 HIS A C 1
ATOM 3320 O O . HIS C 3 339 ? 121.947 140.200 108.652 1.00 38.53 339 HIS A O 1
ATOM 3327 N N . LEU C 3 340 ? 122.738 142.298 108.451 1.00 39.60 340 LEU A N 1
ATOM 3328 C CA . LEU C 3 340 ? 122.790 142.493 109.897 1.00 35.54 340 LEU A CA 1
ATOM 3329 C C . LEU C 3 340 ? 121.405 142.374 110.522 1.00 36.15 340 LEU A C 1
ATOM 3330 O O . LEU C 3 340 ? 121.229 141.716 111.555 1.00 37.19 340 LEU A O 1
ATOM 3335 N N . ALA C 3 341 ? 120.407 143.009 109.906 1.00 38.86 341 ALA A N 1
ATOM 3336 C CA . ALA C 3 341 ? 119.056 142.973 110.454 1.00 38.01 341 ALA A CA 1
ATOM 3337 C C . ALA C 3 341 ? 118.460 141.572 110.375 1.00 39.41 341 ALA A C 1
ATOM 3338 O O . ALA C 3 341 ? 117.724 141.154 111.279 1.00 41.31 341 ALA A O 1
ATOM 3340 N N . ALA C 3 342 ? 118.759 140.831 109.307 1.00 44.92 342 ALA A N 1
ATOM 3341 C CA . ALA C 3 342 ? 118.194 139.498 109.142 1.00 48.23 342 ALA A CA 1
ATOM 3342 C C . ALA C 3 342 ? 118.997 138.405 109.836 1.00 42.45 342 ALA A C 1
ATOM 3343 O O . ALA C 3 342 ? 118.545 137.255 109.869 1.00 42.88 342 ALA A O 1
ATOM 3345 N N . ASN C 3 343 ? 120.176 138.726 110.377 1.00 45.15 343 ASN A N 1
ATOM 3346 C CA . ASN C 3 343 ? 120.996 137.716 111.035 1.00 41.51 343 ASN A CA 1
ATOM 3347 C C . ASN C 3 343 ? 121.673 138.245 112.295 1.00 38.25 343 ASN A C 1
ATOM 3348 O O . ASN C 3 343 ? 122.688 137.681 112.725 1.00 39.51 343 ASN A O 1
ATOM 3353 N N . GLY C 3 344 ? 121.155 139.319 112.883 1.00 37.52 344 GLY A N 1
ATOM 3354 C CA . GLY C 3 344 ? 121.682 139.802 114.142 1.00 35.44 344 GLY A CA 1
ATOM 3355 C C . GLY C 3 344 ? 123.004 140.527 114.022 1.00 29.62 344 GLY A C 1
ATOM 3356 O O . GLY C 3 344 ? 123.713 140.399 113.018 1.00 34.76 344 GLY A O 1
ATOM 3357 N N . PHE C 3 345 ? 123.354 141.275 115.069 1.00 30.81 345 PHE A N 1
ATOM 3358 C CA . PHE C 3 345 ? 124.557 142.093 115.086 1.00 34.22 345 PHE A CA 1
ATOM 3359 C C . PHE C 3 345 ? 125.743 141.360 115.698 1.00 38.15 345 PHE A C 1
ATOM 3360 O O . PHE C 3 345 ? 126.610 141.986 116.324 1.00 37.45 345 PHE A O 1
ATOM 3368 N N . THR C 3 346 ? 125.790 140.037 115.537 1.00 40.34 346 THR A N 1
ATOM 3369 C CA . THR C 3 346 ? 126.871 139.205 116.041 1.00 36.88 346 THR A CA 1
ATOM 3370 C C . THR C 3 346 ? 127.806 138.718 114.944 1.00 39.55 346 THR A C 1
ATOM 3371 O O . THR C 3 346 ? 128.804 138.057 115.250 1.00 41.94 346 THR A O 1
ATOM 3375 N N . ASP C 3 347 ? 127.507 139.010 113.676 1.00 35.11 347 ASP A N 1
ATOM 3376 C CA . ASP C 3 347 ? 128.419 138.709 112.572 1.00 33.08 347 ASP A CA 1
ATOM 3377 C C . ASP C 3 347 ? 129.400 139.870 112.461 1.00 31.28 347 ASP A C 1
ATOM 3378 O O . ASP C 3 347 ? 129.259 140.779 111.638 1.00 32.13 347 ASP A O 1
ATOM 3383 N N . ARG C 3 348 ? 130.416 139.829 113.315 1.00 31.59 348 ARG A N 1
ATOM 3384 C CA . ARG C 3 348 ? 131.325 140.958 113.442 1.00 31.51 348 ARG A CA 1
ATOM 3385 C C . ARG C 3 348 ? 132.126 141.244 112.168 1.00 29.94 348 ARG A C 1
ATOM 3386 O O . ARG C 3 348 ? 132.489 142.403 111.960 1.00 30.09 348 ARG A O 1
ATOM 3394 N N . PRO C 3 349 ? 132.415 140.276 111.281 1.00 32.96 349 PRO A N 1
ATOM 3395 C CA . PRO C 3 349 ? 132.959 140.674 109.964 1.00 31.89 349 PRO A CA 1
ATOM 3396 C C . PRO C 3 349 ? 132.051 141.634 109.214 1.00 30.97 349 PRO A C 1
ATOM 3397 O O . PRO C 3 349 ? 132.515 142.655 108.672 1.00 29.73 349 PRO A O 1
ATOM 3401 N N . ALA C 3 350 ? 130.751 141.331 109.180 1.00 35.80 350 ALA A N 1
ATOM 3402 C CA . ALA C 3 350 ? 129.797 142.220 108.530 1.00 30.60 350 ALA A CA 1
ATOM 3403 C C . ALA C 3 350 ? 129.776 143.584 109.200 1.00 27.42 350 ALA A C 1
ATOM 3404 O O . ALA C 3 350 ? 129.718 144.616 108.522 1.00 24.44 350 ALA A O 1
ATOM 3406 N N . VAL C 3 351 ? 129.816 143.606 110.534 1.00 28.10 351 VAL A N 1
ATOM 3407 C CA . VAL C 3 351 ? 129.801 144.872 111.260 1.00 28.10 351 VAL A CA 1
ATOM 3408 C C . VAL C 3 351 ? 131.040 145.692 110.922 1.00 24.54 351 VAL A C 1
ATOM 3409 O O . VAL C 3 351 ? 130.960 146.910 110.711 1.00 24.44 351 VAL A O 1
ATOM 3413 N N . ILE C 3 352 ? 132.204 145.039 110.872 1.00 26.41 352 ILE A N 1
ATOM 3414 C CA . ILE C 3 352 ? 133.443 145.744 110.555 1.00 31.47 352 ILE A CA 1
ATOM 3415 C C . ILE C 3 352 ? 133.360 146.359 109.164 1.00 23.24 352 ILE A C 1
ATOM 3416 O O . ILE C 3 352 ? 133.693 147.537 108.968 1.00 22.68 352 ILE A O 1
ATOM 3421 N N . LYS C 3 353 ? 132.877 145.589 108.183 1.00 25.53 353 LYS A N 1
ATOM 3422 C CA . LYS C 3 353 ? 132.776 146.138 106.833 1.00 24.35 353 LYS A CA 1
ATOM 3423 C C . LYS C 3 353 ? 131.750 147.265 106.748 1.00 21.28 353 LYS A C 1
ATOM 3424 O O . LYS C 3 353 ? 131.976 148.253 106.045 1.00 20.17 353 LYS A O 1
ATOM 3430 N N . LEU C 3 354 ? 130.612 147.139 107.437 1.00 18.80 354 LEU A N 1
ATOM 3431 C CA . LEU C 3 354 ? 129.595 148.189 107.360 1.00 21.83 354 LEU A CA 1
ATOM 3432 C C . LEU C 3 354 ? 130.081 149.484 108.004 1.00 20.79 354 LEU A C 1
ATOM 3433 O O . LEU C 3 354 ? 129.894 150.582 107.447 1.00 19.67 354 LEU A O 1
ATOM 3438 N N . ALA C 3 355 ? 130.697 149.374 109.184 1.00 23.05 355 ALA A N 1
ATOM 3439 C CA . ALA C 3 355 ? 131.304 150.540 109.812 1.00 13.80 355 ALA A CA 1
ATOM 3440 C C . ALA C 3 355 ? 132.312 151.188 108.874 1.00 14.42 355 ALA A C 1
ATOM 3441 O O . ALA C 3 355 ? 132.299 152.411 108.672 1.00 17.20 355 ALA A O 1
ATOM 3443 N N . ASN C 3 356 ? 133.176 150.371 108.263 1.00 22.36 356 ASN A N 1
ATOM 3444 C CA . ASN C 3 356 ? 134.186 150.905 107.358 1.00 15.35 356 ASN A CA 1
ATOM 3445 C C . ASN C 3 356 ? 133.555 151.567 106.140 1.00 14.46 356 ASN A C 1
ATOM 3446 O O . ASN C 3 356 ? 134.086 152.560 105.631 1.00 14.92 356 ASN A O 1
ATOM 3451 N N . LEU C 3 357 ? 132.436 151.026 105.652 1.00 16.69 357 LEU A N 1
ATOM 3452 C CA . LEU C 3 357 ? 131.763 151.614 104.499 1.00 17.79 357 LEU A CA 1
ATOM 3453 C C . LEU C 3 357 ? 131.245 153.007 104.821 1.00 21.89 357 LEU A C 1
ATOM 3454 O O . LEU C 3 357 ? 131.432 153.947 104.039 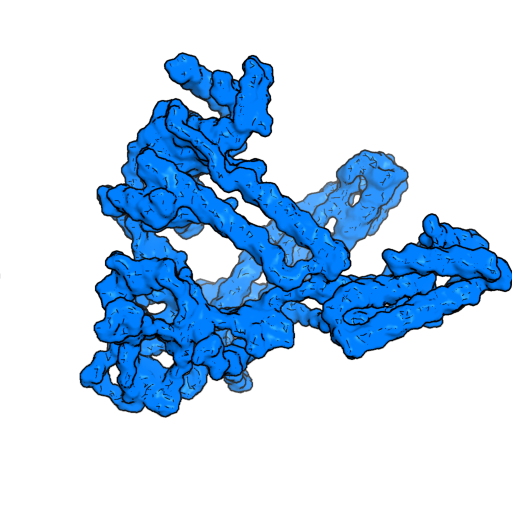1.00 22.30 357 LEU A O 1
ATOM 3459 N N . TYR C 3 358 ? 130.584 153.163 105.971 1.00 21.12 358 TYR A N 1
ATOM 3460 C CA . TYR C 3 358 ? 130.147 154.506 106.355 1.00 19.47 358 TYR A CA 1
ATOM 3461 C C . TYR C 3 358 ? 131.337 155.438 106.555 1.00 20.49 358 TYR A C 1
ATOM 3462 O O . TYR C 3 358 ? 131.303 156.606 106.138 1.00 21.34 358 TYR A O 1
ATOM 3471 N N . ASN C 3 359 ? 132.402 154.933 107.184 1.00 19.50 359 ASN A N 1
ATOM 3472 C CA . ASN C 3 359 ? 133.585 155.751 107.433 1.00 17.43 359 ASN A CA 1
ATOM 3473 C C . ASN C 3 359 ? 134.199 156.253 106.130 1.00 22.71 359 ASN A C 1
ATOM 3474 O O . ASN C 3 359 ? 134.534 157.438 106.004 1.00 22.99 359 ASN A O 1
ATOM 3479 N N . VAL C 3 360 ? 134.333 155.371 105.139 1.00 22.20 360 VAL A N 1
ATOM 3480 C CA . VAL C 3 360 ? 134.949 155.755 103.873 1.00 22.40 360 VAL A CA 1
ATOM 3481 C C . VAL C 3 360 ? 134.014 156.638 103.055 1.00 22.21 360 VAL A C 1
ATOM 3482 O O . VAL C 3 360 ? 134.465 157.563 102.368 1.00 25.32 360 VAL A O 1
ATOM 3486 N N . ALA C 3 361 ? 132.704 156.380 103.115 1.00 23.50 361 ALA A N 1
ATOM 3487 C CA . ALA C 3 361 ? 131.746 157.262 102.462 1.00 24.43 361 ALA A CA 1
ATOM 3488 C C . ALA C 3 361 ? 131.895 158.684 102.978 1.00 24.31 361 ALA A C 1
ATOM 3489 O O . ALA C 3 361 ? 132.013 159.637 102.197 1.00 27.28 361 ALA A O 1
ATOM 3491 N N . ALA C 3 362 ? 131.924 158.837 104.303 1.00 24.16 362 ALA A N 1
ATOM 3492 C CA . ALA C 3 362 ? 132.057 160.165 104.888 1.00 25.13 362 ALA A CA 1
ATOM 3493 C C . ALA C 3 362 ? 133.404 160.792 104.548 1.00 24.36 362 ALA A C 1
ATOM 3494 O O . ALA C 3 362 ? 133.481 161.994 104.259 1.00 27.86 362 ALA A O 1
ATOM 3496 N N . ALA C 3 363 ? 134.480 159.998 104.579 1.00 28.19 363 ALA A N 1
ATOM 3497 C CA . ALA C 3 363 ? 135.800 160.534 104.259 1.00 26.91 363 ALA A CA 1
ATOM 3498 C C . ALA C 3 363 ? 135.843 161.073 102.833 1.00 27.00 363 ALA A C 1
ATOM 3499 O O . ALA C 3 363 ? 136.337 162.179 102.588 1.00 27.93 363 ALA A O 1
ATOM 3501 N N . PHE C 3 364 ? 135.305 160.312 101.878 1.00 27.01 364 PHE A N 1
ATOM 3502 C CA . PHE C 3 364 ? 135.324 160.766 100.492 1.00 29.14 364 PHE A CA 1
ATOM 3503 C C . PHE C 3 364 ? 134.389 161.949 100.272 1.00 30.76 364 PHE A C 1
ATOM 3504 O O . PHE C 3 364 ? 134.690 162.831 99.459 1.00 31.51 364 PHE A O 1
ATOM 3512 N N . SER C 3 365 ? 133.252 161.983 100.974 1.00 35.23 365 SER A N 1
ATOM 3513 C CA . SER C 3 365 ? 132.341 163.117 100.849 1.00 28.60 365 SER A CA 1
ATOM 3514 C C . SER C 3 365 ? 132.971 164.399 101.382 1.00 26.97 365 SER A C 1
ATOM 3515 O O . SER C 3 365 ? 132.820 165.470 100.780 1.00 30.35 365 SER A O 1
ATOM 3518 N N . LEU C 3 366 ? 133.672 164.310 102.511 1.00 25.81 366 LEU A N 1
ATOM 3519 C CA . LEU C 3 366 ? 134.315 165.456 103.141 1.00 24.95 366 LEU A CA 1
ATOM 3520 C C . LEU C 3 366 ? 135.702 165.749 102.589 1.00 29.31 366 LEU A C 1
ATOM 3521 O O . LEU C 3 366 ? 136.327 166.726 103.018 1.00 27.71 366 LEU A O 1
ATOM 3526 N N . ASP C 3 367 ? 136.199 164.924 101.670 1.00 36.07 367 ASP A N 1
ATOM 3527 C CA . ASP C 3 367 ? 137.522 165.152 101.094 1.00 30.41 367 ASP A CA 1
ATOM 3528 C C . ASP C 3 367 ? 137.750 166.552 100.529 1.00 34.76 367 ASP A C 1
ATOM 3529 O O . ASP C 3 367 ? 138.848 167.090 100.745 1.00 39.70 367 ASP A O 1
ATOM 3534 N N . PRO C 3 368 ? 136.821 167.174 99.786 1.00 36.04 368 PRO A N 1
ATOM 3535 C CA . PRO C 3 368 ? 137.129 168.509 99.236 1.00 32.85 368 PRO A CA 1
ATOM 3536 C C . PRO C 3 368 ? 137.500 169.538 100.290 1.00 33.29 368 PRO A C 1
ATOM 3537 O O . PRO C 3 368 ? 138.406 170.350 100.061 1.00 34.24 368 PRO A O 1
ATOM 3541 N N . ILE C 3 369 ? 136.835 169.519 101.448 1.00 37.93 369 ILE A N 1
ATOM 3542 C CA . ILE C 3 369 ? 137.175 170.458 102.515 1.00 31.68 369 ILE A CA 1
ATOM 3543 C C . ILE C 3 369 ? 138.598 170.216 102.999 1.00 31.79 369 ILE A C 1
ATOM 3544 O O . ILE C 3 369 ? 139.384 171.155 103.183 1.00 29.51 369 ILE A O 1
ATOM 3549 N N . ARG C 3 370 ? 138.948 168.946 103.213 1.00 34.25 370 ARG A N 1
ATOM 3550 C CA . ARG C 3 370 ? 140.280 168.607 103.701 1.00 29.50 370 ARG A CA 1
ATOM 3551 C C . ARG C 3 370 ? 141.350 169.007 102.691 1.00 29.21 370 ARG A C 1
ATOM 3552 O O . ARG C 3 370 ? 142.393 169.559 103.061 1.00 30.28 370 ARG A O 1
ATOM 3560 N N . ALA C 3 371 ? 141.102 168.740 101.406 1.00 30.53 371 ALA A N 1
ATOM 3561 C CA . ALA C 3 371 ? 142.080 169.049 100.369 1.00 35.20 371 ALA A CA 1
ATOM 3562 C C . ALA C 3 371 ? 142.200 170.547 100.132 1.00 35.73 371 ALA A C 1
ATOM 3563 O O . ALA C 3 371 ? 143.258 171.022 99.705 1.00 34.86 371 ALA A O 1
ATOM 3565 N N . ALA C 3 372 ? 141.133 171.305 100.397 1.00 36.30 372 ALA A N 1
ATOM 3566 C CA . ALA C 3 372 ? 141.193 172.754 100.266 1.00 36.93 372 ALA A CA 1
ATOM 3567 C C . ALA C 3 372 ? 142.010 173.411 101.370 1.00 37.00 372 ALA A C 1
ATOM 3568 O O . ALA C 3 372 ? 142.284 174.613 101.281 1.00 39.00 372 ALA A O 1
ATOM 3570 N N . GLY C 3 373 ? 142.403 172.662 102.398 1.00 33.72 373 GLY A N 1
ATOM 3571 C CA . GLY C 3 373 ? 143.185 173.202 103.488 1.00 31.59 373 GLY A CA 1
ATOM 3572 C C . GLY C 3 373 ? 142.388 173.821 104.614 1.00 32.81 373 GLY A C 1
ATOM 3573 O O . GLY C 3 373 ? 142.991 174.370 105.545 1.00 28.54 373 GLY A O 1
ATOM 3574 N N . ASP C 3 374 ? 141.059 173.757 104.563 1.00 32.12 374 ASP A N 1
ATOM 3575 C CA . ASP C 3 374 ? 140.216 174.299 105.630 1.00 30.59 374 ASP A CA 1
ATOM 3576 C C . ASP C 3 374 ? 140.031 173.233 106.712 1.00 29.66 374 ASP A C 1
ATOM 3577 O O . ASP C 3 374 ? 138.979 172.607 106.857 1.00 29.31 374 ASP A O 1
ATOM 3582 N N . TYR C 3 375 ? 141.099 173.042 107.490 1.00 29.33 375 TYR A N 1
ATOM 3583 C CA . TYR C 3 375 ? 141.093 171.989 108.499 1.00 27.99 375 TYR A CA 1
ATOM 3584 C C . TYR C 3 375 ? 140.230 172.358 109.700 1.00 30.53 375 TYR A C 1
ATOM 3585 O O . TYR C 3 375 ? 139.681 171.468 110.361 1.00 29.12 375 TYR A O 1
ATOM 3594 N N . ILE C 3 376 ? 140.097 173.655 109.993 1.00 29.05 376 ILE A N 1
ATOM 3595 C CA . ILE C 3 376 ? 139.258 174.083 111.111 1.00 30.69 376 ILE A CA 1
ATOM 3596 C C . ILE C 3 376 ? 137.810 173.678 110.871 1.00 28.84 376 ILE A C 1
ATOM 3597 O O . ILE C 3 376 ? 137.125 173.190 111.779 1.00 29.22 376 ILE A O 1
ATOM 3602 N N . LEU C 3 377 ? 137.319 173.880 109.646 1.00 29.92 377 LEU A N 1
ATOM 3603 C CA . LEU C 3 377 ? 135.974 173.431 109.306 1.00 29.86 377 LEU A CA 1
ATOM 3604 C C . LEU C 3 377 ? 135.923 171.920 109.128 1.00 29.14 377 LEU A C 1
ATOM 3605 O O . LEU C 3 377 ? 134.897 171.294 109.424 1.00 31.36 377 LEU A O 1
ATOM 3610 N N . PHE C 3 378 ? 137.015 171.322 108.646 1.00 29.73 378 PHE A N 1
ATOM 3611 C CA . PHE C 3 378 ? 137.044 169.880 108.432 1.00 26.37 378 PHE A CA 1
ATOM 3612 C C . PHE C 3 378 ? 136.853 169.124 109.740 1.00 28.76 378 PHE A C 1
ATOM 3613 O O . PHE C 3 378 ? 136.094 168.151 109.796 1.00 29.47 378 PHE A O 1
ATOM 3621 N N . TYR C 3 379 ? 137.526 169.562 110.807 1.00 26.08 379 TYR A N 1
ATOM 3622 C CA . TYR C 3 379 ? 137.423 168.864 112.086 1.00 23.56 379 TYR A CA 1
ATOM 3623 C C . TYR C 3 379 ? 135.998 168.913 112.628 1.00 26.64 379 TYR A C 1
ATOM 3624 O O . TYR C 3 379 ? 135.450 167.895 113.074 1.00 26.81 379 TYR A O 1
ATOM 3633 N N . GLU C 3 380 ? 135.378 170.094 112.597 1.00 28.84 380 GLU A N 1
ATOM 3634 C CA . GLU C 3 380 ? 134.037 170.243 113.143 1.00 28.81 380 GLU A CA 1
ATOM 3635 C C . GLU C 3 380 ? 132.974 169.630 112.242 1.00 29.04 380 GLU A C 1
ATOM 3636 O O . GLU C 3 380 ? 131.864 169.358 112.713 1.00 28.84 380 GLU A O 1
ATOM 3642 N N . GLU C 3 381 ? 133.284 169.408 110.962 1.00 26.08 381 GLU A N 1
ATOM 3643 C CA . GLU C 3 381 ? 132.401 168.605 110.124 1.00 26.84 381 GLU A CA 1
ATOM 3644 C C . GLU C 3 381 ? 132.556 167.117 110.412 1.00 25.26 381 GLU A C 1
ATOM 3645 O O . GLU C 3 381 ? 131.576 166.366 110.365 1.00 24.82 381 GLU A O 1
ATOM 3651 N N . GLU C 3 382 ? 133.780 166.677 110.701 1.00 24.78 382 GLU A N 1
ATOM 3652 C CA . GLU C 3 382 ? 134.041 165.269 110.960 1.00 22.93 382 GLU A CA 1
ATOM 3653 C C . GLU C 3 382 ? 133.553 164.815 112.326 1.00 19.73 382 GLU A C 1
ATOM 3654 O O . GLU C 3 382 ? 133.280 163.622 112.499 1.00 22.81 382 GLU A O 1
ATOM 3660 N N . THR C 3 383 ? 133.445 165.734 113.288 1.00 21.97 383 THR A N 1
ATOM 3661 C CA . THR C 3 383 ? 133.147 165.356 114.671 1.00 22.25 383 THR A CA 1
ATOM 3662 C C . THR C 3 383 ? 131.968 164.396 114.817 1.00 15.66 383 THR A C 1
ATOM 3663 O O . THR C 3 383 ? 132.110 163.393 115.538 1.00 16.45 383 THR A O 1
ATOM 3667 N N . PRO C 3 384 ? 130.807 164.613 114.178 1.00 17.07 384 PRO A N 1
ATOM 3668 C CA . PRO C 3 384 ? 129.739 163.601 114.290 1.00 17.74 384 PRO A CA 1
ATOM 3669 C C . PRO C 3 384 ? 130.161 162.235 113.775 1.00 17.29 384 PRO A C 1
ATOM 3670 O O . PRO C 3 384 ? 129.929 161.217 114.445 1.00 18.05 384 PRO A O 1
ATOM 3674 N N . LYS C 3 385 ? 130.792 162.189 112.598 1.00 17.84 385 LYS A N 1
ATOM 3675 C CA . LYS C 3 385 ? 131.257 160.914 112.060 1.00 16.33 385 LYS A CA 1
ATOM 3676 C C . LYS C 3 385 ? 132.335 160.306 112.939 1.00 18.50 385 LYS A C 1
ATOM 3677 O O . LYS C 3 385 ? 132.342 159.093 113.175 1.00 16.69 385 LYS A O 1
ATOM 3683 N N . ARG C 3 386 ? 133.275 161.130 113.401 1.00 17.18 386 ARG A N 1
ATOM 3684 C CA . ARG C 3 386 ? 134.338 160.631 114.264 1.00 12.85 386 ARG A CA 1
ATOM 3685 C C . ARG C 3 386 ? 133.751 159.933 115.481 1.00 14.89 386 ARG A C 1
ATOM 3686 O O . ARG C 3 386 ? 134.097 158.784 115.788 1.00 15.72 386 ARG A O 1
ATOM 3694 N N . ASN C 3 387 ? 132.824 160.609 116.166 1.00 16.66 387 ASN A N 1
ATOM 3695 C CA . ASN C 3 387 ? 132.238 160.046 117.376 1.00 11.54 387 ASN A CA 1
ATOM 3696 C C . ASN C 3 387 ? 131.411 158.800 117.074 1.00 14.74 387 ASN A C 1
ATOM 3697 O O . ASN C 3 387 ? 131.484 157.811 117.813 1.00 19.59 387 ASN A O 1
ATOM 3702 N N . ALA C 3 388 ? 130.628 158.817 115.989 1.00 15.30 388 ALA A N 1
ATOM 3703 C CA . ALA C 3 388 ? 129.788 157.661 115.683 1.00 14.32 388 ALA A CA 1
ATOM 3704 C C . ALA C 3 388 ? 130.626 156.435 115.330 1.00 14.82 388 ALA A C 1
ATOM 3705 O O . ALA C 3 388 ? 130.357 155.328 115.821 1.00 18.78 388 ALA A O 1
ATOM 3707 N N . PHE C 3 389 ? 131.643 156.608 114.481 1.00 15.53 389 PHE A N 1
ATOM 3708 C CA . PHE C 3 389 ? 132.495 155.479 114.127 1.00 17.17 389 PHE A CA 1
ATOM 3709 C C . PHE C 3 389 ? 133.272 154.974 115.335 1.00 16.15 389 PHE A C 1
ATOM 3710 O O . PHE C 3 389 ? 133.441 153.760 115.503 1.00 15.39 389 PHE A O 1
ATOM 3718 N N . GLY C 3 390 ? 133.770 155.886 116.176 1.00 16.35 390 GLY A N 1
ATOM 3719 C CA . GLY C 3 390 ? 134.415 155.453 117.403 1.00 18.53 390 GLY A CA 1
ATOM 3720 C C . GLY C 3 390 ? 133.485 154.638 118.278 1.00 21.37 390 GLY A C 1
ATOM 3721 O O . GLY C 3 390 ? 133.877 153.603 118.821 1.00 20.80 390 GLY A O 1
ATOM 3722 N N . ASP C 3 391 ? 132.231 155.080 118.403 1.00 19.16 391 ASP A N 1
ATOM 3723 C CA . ASP C 3 391 ? 131.254 154.340 119.195 1.00 23.03 391 ASP A CA 1
ATOM 3724 C C . ASP C 3 391 ? 131.060 152.931 118.650 1.00 20.93 391 ASP A C 1
ATOM 3725 O O . ASP C 3 391 ? 131.079 151.952 119.406 1.00 22.94 391 ASP A O 1
ATOM 3730 N N . VAL C 3 392 ? 130.874 152.808 117.333 1.00 21.94 392 VAL A N 1
ATOM 3731 C CA . VAL C 3 392 ? 130.614 151.493 116.744 1.00 25.24 392 VAL A CA 1
ATOM 3732 C C . VAL C 3 392 ? 131.827 150.582 116.915 1.00 22.38 392 VAL A C 1
ATOM 3733 O O . VAL C 3 392 ? 131.706 149.417 117.327 1.00 19.86 392 VAL A O 1
ATOM 3737 N N . ARG C 3 393 ? 133.017 151.102 116.605 1.00 23.55 393 ARG A N 1
ATOM 3738 C CA . ARG C 3 393 ? 134.226 150.292 116.685 1.00 25.83 393 ARG A CA 1
ATOM 3739 C C . ARG C 3 393 ? 134.535 149.883 118.119 1.00 24.26 393 ARG A C 1
ATOM 3740 O O . ARG C 3 393 ? 135.064 148.789 118.348 1.00 29.54 393 ARG A O 1
ATOM 3748 N N . GLY C 3 394 ? 134.223 150.741 119.094 1.00 22.75 394 GLY A N 1
ATOM 3749 C CA . GLY C 3 394 ? 134.397 150.353 120.483 1.00 22.26 394 GLY A CA 1
ATOM 3750 C C . GLY C 3 394 ? 133.391 149.305 120.922 1.00 21.19 394 GLY A C 1
ATOM 3751 O O . GLY C 3 394 ? 133.748 148.317 121.573 1.00 26.79 394 GLY A O 1
ATOM 3752 N N . GLY C 3 395 ? 132.119 149.499 120.561 1.00 25.41 395 GLY A N 1
ATOM 3753 C CA . GLY C 3 395 ? 131.096 148.526 120.898 1.00 27.64 395 GLY A CA 1
ATOM 3754 C C . GLY C 3 395 ? 131.305 147.179 120.242 1.00 19.84 395 GLY A C 1
ATOM 3755 O O . GLY C 3 395 ? 130.693 146.190 120.664 1.00 19.38 395 GLY A O 1
ATOM 3756 N N . LEU C 3 396 ? 132.140 147.122 119.201 1.00 29.29 396 LEU A N 1
ATOM 3757 C CA . LEU C 3 396 ? 132.513 145.826 118.639 1.00 29.60 396 LEU A CA 1
ATOM 3758 C C . LEU C 3 396 ? 133.167 144.916 119.679 1.00 28.49 396 LEU A C 1
ATOM 3759 O O . LEU C 3 396 ? 133.032 143.690 119.598 1.00 29.56 396 LEU A O 1
ATOM 3764 N N . HIS C 3 397 ? 133.876 145.486 120.652 1.00 30.81 397 HIS A N 1
ATOM 3765 C CA . HIS C 3 397 ? 134.483 144.703 121.721 1.00 28.41 397 HIS A CA 1
ATOM 3766 C C . HIS C 3 397 ? 133.429 144.270 122.734 1.00 27.35 397 HIS A C 1
ATOM 3767 O O . HIS C 3 397 ? 132.404 144.934 122.918 1.00 28.33 397 HIS A O 1
ATOM 3774 N N . GLN C 3 398 ? 133.700 143.153 123.407 1.00 33.67 398 GLN A N 1
ATOM 3775 C CA . GLN C 3 398 ? 132.731 142.627 124.365 1.00 41.52 398 GLN A CA 1
ATOM 3776 C C . GLN C 3 398 ? 132.792 143.430 125.653 1.00 41.85 398 GLN A C 1
ATOM 3777 O O . GLN C 3 398 ? 133.872 143.574 126.233 1.00 39.18 398 GLN A O 1
ATOM 3783 N N . PRO C 3 399 ? 131.667 143.937 126.141 1.00 37.27 399 PRO A N 1
ATOM 3784 C CA . PRO C 3 399 ? 131.697 144.753 127.358 1.00 35.28 399 PRO A CA 1
ATOM 3785 C C . PRO C 3 399 ? 132.060 143.938 128.590 1.00 41.34 399 PRO A C 1
ATOM 3786 O O . PRO C 3 399 ? 131.772 142.743 128.687 1.00 46.35 399 PRO A O 1
ATOM 3790 N N . SER C 3 400 ? 132.701 144.615 129.542 1.00 36.90 400 SER A N 1
ATOM 3791 C CA . SER C 3 400 ? 133.089 143.984 130.795 1.00 43.88 400 SER A CA 1
ATOM 3792 C C . SER C 3 400 ? 131.861 143.513 131.563 1.00 41.66 400 SER A C 1
ATOM 3793 O O . SER C 3 400 ? 130.800 144.140 131.526 1.00 38.22 400 SER A O 1
ATOM 3796 N N . ASP C 3 401 ? 132.016 142.394 132.266 1.00 41.40 401 ASP A N 1
ATOM 3797 C CA . ASP C 3 401 ? 130.913 141.824 133.028 1.00 38.59 401 ASP A CA 1
ATOM 3798 C C . ASP C 3 401 ? 130.492 142.758 134.156 1.00 34.86 401 ASP A C 1
ATOM 3799 O O . ASP C 3 401 ? 131.301 143.505 134.713 1.00 34.03 401 ASP A O 1
ATOM 3804 N N . GLU C 3 402 ? 129.206 142.709 134.493 1.00 35.37 402 GLU A N 1
ATOM 3805 C CA . GLU C 3 402 ? 128.652 143.539 135.553 1.00 32.66 402 GLU A CA 1
ATOM 3806 C C . GLU C 3 402 ? 128.677 142.777 136.871 1.00 28.07 402 GLU A C 1
ATOM 3807 O O . GLU C 3 402 ? 128.261 141.615 136.933 1.00 26.86 402 GLU A O 1
ATOM 3813 N N . SER C 3 403 ? 129.168 143.434 137.921 1.00 24.88 403 SER A N 1
ATOM 3814 C CA . SER C 3 403 ? 129.319 142.821 139.233 1.00 29.65 403 SER A CA 1
ATOM 3815 C C . SER C 3 403 ? 128.679 143.707 140.290 1.00 22.82 403 SER A C 1
ATOM 3816 O O . SER C 3 403 ? 128.897 144.923 140.302 1.00 31.25 403 SER A O 1
ATOM 3819 N N . ALA C 3 404 ? 127.898 143.094 141.177 1.00 19.58 404 ALA A N 1
ATOM 3820 C CA . ALA C 3 404 ? 127.241 143.791 142.272 1.00 11.87 404 ALA A CA 1
ATOM 3821 C C . ALA C 3 404 ? 127.449 143.009 143.562 1.00 8.26 404 ALA A C 1
ATOM 3822 O O . ALA C 3 404 ? 127.733 141.808 143.543 1.00 8.83 404 ALA A O 1
ATOM 3824 N N . ALA C 3 405 ? 127.310 143.706 144.690 1.00 6.31 405 ALA A N 1
ATOM 3825 C CA . ALA C 3 405 ? 127.593 143.109 145.990 1.00 5.51 405 ALA A CA 1
ATOM 3826 C C . ALA C 3 405 ? 126.684 143.701 147.057 1.00 8.15 405 ALA A C 1
ATOM 3827 O O . ALA C 3 405 ? 126.631 144.924 147.214 1.00 11.25 405 ALA A O 1
ATOM 3829 N N . ILE C 3 406 ? 125.997 142.834 147.800 1.00 7.00 406 ILE A N 1
ATOM 3830 C CA . ILE C 3 406 ? 125.137 143.239 148.909 1.00 7.10 406 ILE A CA 1
ATOM 3831 C C . ILE C 3 406 ? 125.688 142.611 150.182 1.00 4.24 406 ILE A C 1
ATOM 3832 O O . ILE C 3 406 ? 125.843 141.385 150.258 1.00 5.78 406 ILE A O 1
ATOM 3837 N N . GLU C 3 407 ? 125.964 143.444 151.182 1.00 3.04 407 GLU A N 1
ATOM 3838 C CA . GLU C 3 407 ? 126.651 143.018 152.393 1.00 2.78 407 GLU A CA 1
ATOM 3839 C C . GLU C 3 407 ? 125.670 142.720 153.519 1.00 3.35 407 GLU A C 1
ATOM 3840 O O . GLU C 3 407 ? 124.687 143.442 153.713 1.00 5.40 407 GLU A O 1
ATOM 3846 N N . ILE C 3 408 ? 125.948 141.648 154.256 1.00 2.94 408 ILE A N 1
ATOM 3847 C CA . ILE C 3 408 ? 125.352 141.400 155.563 1.00 2.01 408 ILE A CA 1
ATOM 3848 C C . ILE C 3 408 ? 126.342 141.910 156.599 1.00 2.76 408 ILE A C 1
ATOM 3849 O O . ILE C 3 408 ? 127.497 141.469 156.638 1.00 6.19 408 ILE A O 1
ATOM 3854 N N . MET C 3 409 ? 125.894 142.844 157.438 1.00 3.02 409 MET A N 1
ATOM 3855 C CA . MET C 3 409 ? 126.835 143.669 158.185 1.00 3.79 409 MET A CA 1
ATOM 3856 C C . MET C 3 409 ? 127.507 142.918 159.326 1.00 6.38 409 MET A C 1
ATOM 3857 O O . MET C 3 409 ? 128.649 143.237 159.677 1.00 18.01 409 MET A O 1
ATOM 3862 N N . GLY C 3 410 ? 126.840 141.930 159.908 1.00 3.24 410 GLY A N 1
ATOM 3863 C CA . GLY C 3 410 ? 127.467 141.184 160.980 1.00 2.96 410 GLY A CA 1
ATOM 3864 C C . GLY C 3 410 ? 126.685 139.932 161.289 1.00 3.36 410 GLY A C 1
ATOM 3865 O O . GLY C 3 410 ? 125.674 139.626 160.652 1.00 2.68 410 GLY A O 1
ATOM 3866 N N . PHE C 3 411 ? 127.177 139.201 162.287 1.00 5.96 411 PHE A N 1
ATOM 3867 C CA . PHE C 3 411 ? 126.555 137.955 162.694 1.00 4.53 411 PHE A CA 1
ATOM 3868 C C . PHE C 3 411 ? 126.264 137.890 164.182 1.00 4.99 411 PHE A C 1
ATOM 3869 O O . PHE C 3 411 ? 125.730 136.875 164.646 1.00 5.95 411 PHE A O 1
ATOM 3877 N N . GLY C 3 412 ? 126.580 138.942 164.932 1.00 5.78 412 GLY A N 1
ATOM 3878 C CA . GLY C 3 412 ? 126.300 138.969 166.350 1.00 6.60 412 GLY A CA 1
ATOM 3879 C C . GLY C 3 412 ? 124.841 138.738 166.671 1.00 4.79 412 GLY A C 1
ATOM 3880 O O . GLY C 3 412 ? 123.982 138.713 165.781 1.00 4.28 412 GLY A O 1
ATOM 3881 N N . LEU C 3 413 ? 124.556 138.559 167.952 1.00 7.50 413 LEU A N 1
ATOM 3882 C CA . LEU C 3 413 ? 123.208 138.330 168.431 1.00 6.28 413 LEU A CA 1
ATOM 3883 C C . LEU C 3 413 ? 122.861 139.404 169.450 1.00 4.63 413 LEU A C 1
ATOM 3884 O O . LEU C 3 413 ? 123.740 140.086 169.986 1.00 6.98 413 LEU A O 1
ATOM 3889 N N . GLN C 3 414 ? 121.567 139.572 169.698 1.00 4.78 414 GLN A N 1
ATOM 3890 C CA . GLN C 3 414 ? 121.140 140.445 170.782 1.00 8.61 414 GLN A CA 1
ATOM 3891 C C . GLN C 3 414 ? 121.483 139.786 172.111 1.00 11.49 414 GLN A C 1
ATOM 3892 O O . GLN C 3 414 ? 121.158 138.616 172.333 1.00 13.36 414 GLN A O 1
ATOM 3898 N N . LYS C 3 415 ? 122.145 140.537 172.990 1.00 12.04 415 LYS A N 1
ATOM 3899 C CA . LYS C 3 415 ? 122.689 139.951 174.208 1.00 15.14 415 LYS A CA 1
ATOM 3900 C C . LYS C 3 415 ? 121.588 139.308 175.039 1.00 17.37 415 LYS A C 1
ATOM 3901 O O . LYS C 3 415 ? 120.479 139.838 175.149 1.00 17.49 415 LYS A O 1
ATOM 3907 N N . GLU C 3 416 ? 121.904 138.143 175.609 1.00 21.29 416 GLU A N 1
ATOM 3908 C CA . GLU C 3 416 ? 120.993 137.343 176.422 1.00 20.99 416 GLU A CA 1
ATOM 3909 C C . GLU C 3 416 ? 119.828 136.781 175.618 1.00 19.15 416 GLU A C 1
ATOM 3910 O O . GLU C 3 416 ? 118.813 136.383 176.199 1.00 24.31 416 GLU A O 1
ATOM 3916 N N . SER C 3 417 ? 119.937 136.737 174.297 1.00 15.83 417 SER A N 1
ATOM 3917 C CA . SER C 3 417 ? 118.754 136.386 173.518 1.00 15.91 417 SER A CA 1
ATOM 3918 C C . SER C 3 417 ? 118.975 135.271 172.508 1.00 16.78 417 SER A C 1
ATOM 3919 O O . SER C 3 417 ? 118.088 134.430 172.331 1.00 15.15 417 SER A O 1
ATOM 3922 N N . GLY C 3 418 ? 120.126 135.236 171.842 1.00 13.93 418 GLY A N 1
ATOM 3923 C CA . GLY C 3 418 ? 120.236 134.387 170.675 1.00 12.34 418 GLY A CA 1
ATOM 3924 C C . GLY C 3 418 ? 119.480 134.896 169.470 1.00 11.23 418 GLY A C 1
ATOM 3925 O O . GLY C 3 418 ? 119.271 134.139 168.518 1.00 12.23 418 GLY A O 1
ATOM 3926 N N . LYS C 3 419 ? 119.050 136.155 169.489 1.00 10.84 419 LYS A N 1
ATOM 3927 C CA . LYS C 3 419 ? 118.335 136.811 168.402 1.00 8.53 419 LYS A CA 1
ATOM 3928 C C . LYS C 3 419 ? 119.318 137.571 167.517 1.00 6.21 419 LYS A C 1
ATOM 3929 O O . LYS C 3 419 ? 120.200 138.264 168.027 1.00 7.53 419 LYS A O 1
ATOM 3935 N N . PRO C 3 420 ? 119.196 137.455 166.199 1.00 4.60 420 PRO A N 1
ATOM 3936 C CA . PRO C 3 420 ? 120.148 138.129 165.310 1.00 2.24 420 PRO A CA 1
ATOM 3937 C C . PRO C 3 420 ? 120.044 139.642 165.388 1.00 3.78 420 PRO A C 1
ATOM 3938 O O . PRO C 3 420 ? 118.975 140.211 165.623 1.00 3.46 420 PRO A O 1
ATOM 3942 N N . LEU C 3 421 ? 121.188 140.291 165.178 1.00 3.07 421 LEU A N 1
ATOM 3943 C CA . LEU C 3 421 ? 121.221 141.729 164.957 1.00 1.82 421 LEU A CA 1
ATOM 3944 C C . LEU C 3 421 ? 120.981 142.089 163.499 1.00 1.42 421 LEU A C 1
ATOM 3945 O O . LEU C 3 421 ? 120.540 143.207 163.211 1.00 1.53 421 LEU A O 1
ATOM 3950 N N . TYR C 3 422 ? 121.248 141.158 162.584 1.00 1.72 422 TYR A N 1
ATOM 3951 C CA . TYR C 3 422 ? 121.221 141.423 161.152 1.00 1.96 422 TYR A CA 1
ATOM 3952 C C . TYR C 3 422 ? 120.476 140.296 160.448 1.00 2.75 422 TYR A C 1
ATOM 3953 O O . TYR C 3 422 ? 119.776 139.519 161.106 1.00 4.35 422 TYR A O 1
ATOM 3962 N N . ASN C 3 423 ? 120.581 140.203 159.122 1.00 3.65 423 ASN A N 1
ATOM 3963 C CA . ASN C 3 423 ? 119.654 139.377 158.356 1.00 6.02 423 ASN A CA 1
ATOM 3964 C C . ASN C 3 423 ? 120.328 138.223 157.614 1.00 7.34 423 ASN A C 1
ATOM 3965 O O . ASN C 3 423 ? 119.844 137.800 156.561 1.00 9.07 423 ASN A O 1
ATOM 3970 N N . GLY C 3 424 ? 121.420 137.677 158.149 1.00 5.86 424 GLY A N 1
ATOM 3971 C CA . GLY C 3 424 ? 122.069 136.566 157.473 1.00 7.96 424 GLY A CA 1
ATOM 3972 C C . GLY C 3 424 ? 122.798 135.593 158.381 1.00 5.49 424 GLY A C 1
ATOM 3973 O O . GLY C 3 424 ? 123.562 136.018 159.252 1.00 5.56 424 GLY A O 1
ATOM 3974 N N . LEU C 3 425 ? 122.589 134.289 158.188 1.00 7.28 425 LEU A N 1
ATOM 3975 C CA . LEU C 3 425 ? 123.237 133.276 159.016 1.00 6.67 425 LEU A CA 1
ATOM 3976 C C . LEU C 3 425 ? 123.754 132.123 158.167 1.00 5.51 425 LEU A C 1
ATOM 3977 O O . LEU C 3 425 ? 123.046 131.624 157.288 1.00 5.88 425 LEU A O 1
ATOM 3982 N N . LEU C 3 426 ? 124.987 131.701 158.450 1.00 4.78 426 LEU A N 1
ATOM 3983 C CA . LEU C 3 426 ? 125.548 130.482 157.878 1.00 7.13 426 LEU A CA 1
ATOM 3984 C C . LEU C 3 426 ? 125.101 129.287 158.714 1.00 5.67 426 LEU A C 1
ATOM 3985 O O . LEU C 3 426 ? 125.332 129.251 159.929 1.00 7.65 426 LEU A O 1
ATOM 3990 N N . VAL C 3 427 ? 124.471 128.307 158.065 1.00 7.99 427 VAL A N 1
ATOM 3991 C CA . VAL C 3 427 ? 123.900 127.158 158.755 1.00 8.26 427 VAL A CA 1
ATOM 3992 C C . VAL C 3 427 ? 124.507 125.880 158.196 1.00 8.93 427 VAL A C 1
ATOM 3993 O O . VAL C 3 427 ? 124.974 125.833 157.052 1.00 11.62 427 VAL A O 1
ATOM 3997 N N . CYS C 3 428 ? 124.489 124.832 159.020 1.00 12.28 428 CYS A N 1
ATOM 3998 C CA . CYS C 3 428 ? 125.059 123.540 158.661 1.00 13.61 428 CYS A CA 1
ATOM 3999 C C . CYS C 3 428 ? 124.146 122.441 159.178 1.00 12.36 428 CYS A C 1
ATOM 4000 O O . CYS C 3 428 ? 123.904 122.350 160.386 1.00 14.94 428 CYS A O 1
ATOM 4003 N N . LYS C 3 429 ? 123.642 121.609 158.268 1.00 14.70 429 LYS A N 1
ATOM 4004 C CA . LYS C 3 429 ? 122.806 120.468 158.636 1.00 19.93 429 LYS A CA 1
ATOM 4005 C C . LYS C 3 429 ? 123.711 119.254 158.791 1.00 25.98 429 LYS A C 1
ATOM 4006 O O . LYS C 3 429 ? 123.917 118.482 157.853 1.00 25.89 429 LYS A O 1
ATOM 4012 N N . LYS C 3 430 ? 124.266 119.084 159.989 1.00 24.51 430 LYS A N 1
ATOM 4013 C CA . LYS C 3 430 ? 125.090 117.913 160.257 1.00 26.15 430 LYS A CA 1
ATOM 4014 C C . LYS C 3 430 ? 124.249 116.651 160.138 1.00 35.40 430 LYS A C 1
ATOM 4015 O O . LYS C 3 430 ? 123.174 116.545 160.737 1.00 34.94 430 LYS A O 1
ATOM 4021 N N . SER C 3 431 ? 124.740 115.693 159.364 1.00 45.81 431 SER A N 1
ATOM 4022 C CA . SER C 3 431 ? 124.040 114.433 159.193 1.00 49.07 431 SER A CA 1
ATOM 4023 C C . SER C 3 431 ? 124.524 113.414 160.218 1.00 51.67 431 SER A C 1
ATOM 4024 O O . SER C 3 431 ? 125.467 113.649 160.977 1.00 49.89 431 SER A O 1
ATOM 4027 N N . GLU C 3 432 ? 123.850 112.267 160.240 1.00 58.41 432 GLU A N 1
ATOM 4028 C CA . GLU C 3 432 ? 124.328 111.128 161.008 1.00 59.30 432 GLU A CA 1
ATOM 4029 C C . GLU C 3 432 ? 125.413 110.352 160.277 1.00 60.08 432 GLU A C 1
ATOM 4030 O O . GLU C 3 432 ? 126.029 109.463 160.876 1.00 65.30 432 GLU A O 1
ATOM 4036 N N . LYS C 3 433 ? 125.662 110.669 159.011 1.00 59.81 433 LYS A N 1
ATOM 4037 C CA . LYS C 3 433 ? 126.699 110.020 158.226 1.00 56.37 433 LYS A CA 1
ATOM 4038 C C . LYS C 3 433 ? 128.002 110.810 158.294 1.00 58.79 433 LYS A C 1
ATOM 4039 O O . LYS C 3 433 ? 128.030 111.990 158.655 1.00 57.56 433 LYS A O 1
ATOM 4045 N N . GLU C 3 434 ? 129.092 110.133 157.930 1.00 58.75 434 GLU A N 1
ATOM 4046 C CA . GLU C 3 434 ? 130.421 110.726 158.020 1.00 58.68 434 GLU A CA 1
ATOM 4047 C C . GLU C 3 434 ? 130.709 111.714 156.895 1.00 49.79 434 GLU A C 1
ATOM 4048 O O . GLU C 3 434 ? 131.520 112.629 157.079 1.00 40.74 434 GLU A O 1
ATOM 4054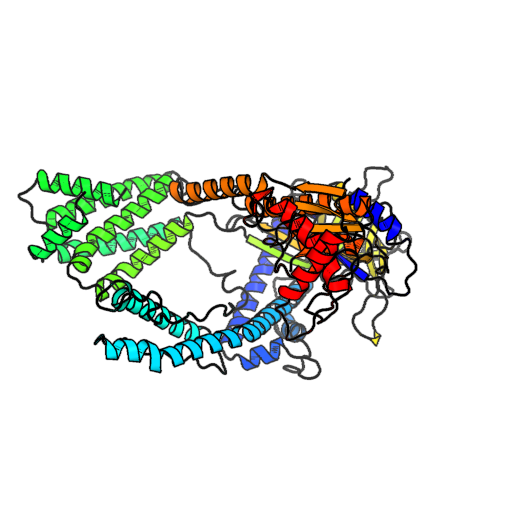 N N . HIS C 3 435 ? 130.073 111.557 155.731 1.00 40.63 435 HIS A N 1
ATOM 4055 C CA . HIS C 3 435 ? 130.423 112.353 154.559 1.00 40.56 435 HIS A CA 1
ATOM 4056 C C . HIS C 3 435 ? 129.193 112.957 153.886 1.00 43.23 435 HIS A C 1
ATOM 4057 O O . HIS C 3 435 ? 129.185 113.170 152.670 1.00 41.92 435 HIS A O 1
ATOM 4064 N N . ASP C 3 436 ? 128.151 113.264 154.654 1.00 37.51 436 ASP A N 1
ATOM 4065 C CA . ASP C 3 436 ? 126.917 113.769 154.062 1.00 32.30 436 ASP A CA 1
ATOM 4066 C C . ASP C 3 436 ? 126.346 114.933 154.863 1.00 33.20 436 ASP A C 1
ATOM 4067 O O . ASP C 3 436 ? 125.134 115.010 155.086 1.00 50.50 436 ASP A O 1
ATOM 4072 N N . ASP C 3 437 ? 127.188 115.867 155.296 1.00 24.71 437 ASP A N 1
ATOM 4073 C CA . ASP C 3 437 ? 126.613 117.070 155.880 1.00 22.10 437 ASP A CA 1
ATOM 4074 C C . ASP C 3 437 ? 126.414 118.134 154.804 1.00 20.10 437 ASP A C 1
ATOM 4075 O O . ASP C 3 437 ? 127.043 118.111 153.743 1.00 24.66 437 ASP A O 1
ATOM 4080 N N . SER C 3 438 ? 125.509 119.062 155.086 1.00 22.55 438 SER A N 1
ATOM 4081 C CA . SER C 3 438 ? 125.120 120.088 154.135 1.00 16.27 438 SER A CA 1
ATOM 4082 C C . SER C 3 438 ? 125.326 121.466 154.748 1.00 16.32 438 SER A C 1
ATOM 4083 O O . SER C 3 438 ? 125.288 121.630 155.972 1.00 16.06 438 SER A O 1
ATOM 4086 N N . TRP C 3 439 ? 125.561 122.454 153.888 1.00 14.88 439 TRP A N 1
ATOM 4087 C CA . TRP C 3 439 ? 125.716 123.837 154.310 1.00 14.96 439 TRP A CA 1
ATOM 4088 C C . TRP C 3 439 ? 124.841 124.731 153.447 1.00 12.86 439 TRP A C 1
ATOM 4089 O O . TRP C 3 439 ? 124.628 124.463 152.261 1.00 11.00 439 TRP A O 1
ATOM 4100 N N . ALA C 3 440 ? 124.339 125.802 154.054 1.00 12.71 440 ALA A N 1
ATOM 4101 C CA . ALA C 3 440 ? 123.506 126.762 153.346 1.00 9.81 440 ALA A CA 1
ATOM 4102 C C . ALA C 3 440 ? 123.711 128.137 153.970 1.00 8.61 440 ALA A C 1
ATOM 4103 O O . ALA C 3 440 ? 124.573 128.327 154.835 1.00 4.98 440 ALA A O 1
ATOM 4105 N N . PHE C 3 441 ? 122.914 129.100 153.516 1.00 13.03 441 PHE A N 1
ATOM 4106 C CA . PHE C 3 441 ? 122.899 130.447 154.065 1.00 9.08 441 PHE A CA 1
ATOM 4107 C C . PHE C 3 441 ? 121.458 130.907 154.185 1.00 6.97 441 PHE A C 1
ATOM 4108 O O . PHE C 3 441 ? 120.667 130.720 153.256 1.00 9.39 441 PHE A O 1
ATOM 4116 N N . LEU C 3 442 ? 121.122 131.499 155.327 1.00 9.37 442 LEU A N 1
ATOM 4117 C CA . LEU C 3 442 ? 119.808 132.086 155.535 1.00 11.21 442 LEU A CA 1
ATOM 4118 C C . LEU C 3 442 ? 119.908 133.593 155.362 1.00 10.90 442 LEU A C 1
ATOM 4119 O O . LEU C 3 442 ? 120.796 134.231 155.935 1.00 9.11 442 LEU A O 1
ATOM 4124 N N . TYR C 3 443 ? 119.007 134.151 154.560 1.00 12.34 443 TYR A N 1
ATOM 4125 C CA . TYR C 3 443 ? 119.004 135.569 154.237 1.00 15.07 443 TYR A CA 1
ATOM 4126 C C . TYR C 3 443 ? 117.598 136.117 154.431 1.00 13.19 443 TYR A C 1
ATOM 4127 O O . TYR C 3 443 ? 116.629 135.529 153.938 1.00 20.62 443 TYR A O 1
ATOM 4136 N N . CYS C 3 444 ? 117.488 137.236 155.148 1.00 14.32 444 CYS A N 1
ATOM 4137 C CA . CYS C 3 444 ? 116.209 137.898 155.381 1.00 14.02 444 CYS A CA 1
ATOM 4138 C C . CYS C 3 444 ? 116.216 139.254 154.693 1.00 13.02 444 CYS A C 1
ATOM 4139 O O . CYS C 3 444 ? 117.055 140.108 155.004 1.00 11.74 444 CYS A O 1
ATOM 4142 N N . HIS C 3 445 ? 115.294 139.440 153.752 1.00 17.67 445 HIS A N 1
ATOM 4143 C CA . HIS C 3 445 ? 115.107 140.733 153.111 1.00 16.65 445 HIS A CA 1
ATOM 4144 C C . HIS C 3 445 ? 113.633 141.120 153.114 1.00 17.58 445 HIS A C 1
ATOM 4145 O O . HIS C 3 445 ? 113.293 142.289 153.301 1.00 22.78 445 HIS A O 1
ATOM 4152 N N . THR C 3 446 ? 112.747 140.145 152.945 1.00 18.58 446 THR A N 1
ATOM 4153 C CA . THR C 3 446 ? 111.320 140.428 152.951 1.00 19.13 446 THR A CA 1
ATOM 4154 C C . THR C 3 446 ? 110.857 140.726 154.384 1.00 21.88 446 THR A C 1
ATOM 4155 O O . THR C 3 446 ? 111.594 140.541 155.357 1.00 21.02 446 THR A O 1
ATOM 4159 N N . GLU C 3 447 ? 109.628 141.225 154.508 1.00 24.44 447 GLU A N 1
ATOM 4160 C CA . GLU C 3 447 ? 109.042 141.507 155.809 1.00 22.64 447 GLU A CA 1
ATOM 4161 C C . GLU C 3 447 ? 108.595 140.215 156.485 1.00 23.74 447 GLU A C 1
ATOM 4162 O O . GLU C 3 447 ? 108.021 139.327 155.846 1.00 29.26 447 GLU A O 1
ATOM 4168 N N . GLY C 3 448 ? 108.862 140.117 157.785 1.00 21.33 448 GLY A N 1
ATOM 4169 C CA . GLY C 3 448 ? 108.447 138.970 158.567 1.00 19.87 448 GLY A CA 1
ATOM 4170 C C . GLY C 3 448 ? 109.380 137.779 158.544 1.00 21.05 448 GLY A C 1
ATOM 4171 O O . GLY C 3 448 ? 109.035 136.736 159.115 1.00 26.16 448 GLY A O 1
ATOM 4172 N N . GLN C 3 449 ? 110.546 137.894 157.908 1.00 21.79 449 GLN A N 1
ATOM 4173 C CA . GLN C 3 449 ? 111.522 136.809 157.856 1.00 18.60 449 GLN A CA 1
ATOM 4174 C C . GLN C 3 449 ? 112.427 136.901 159.079 1.00 20.57 449 GLN A C 1
ATOM 4175 O O . GLN C 3 449 ? 113.189 137.863 159.223 1.00 17.06 449 GLN A O 1
ATOM 4181 N N . THR C 3 450 ? 112.343 135.905 159.962 1.00 20.54 450 THR A N 1
ATOM 4182 C CA . THR C 3 450 ? 113.071 135.917 161.224 1.00 21.93 450 THR A CA 1
ATOM 4183 C C . THR C 3 450 ? 113.654 134.541 161.510 1.00 19.85 450 THR A C 1
ATOM 4184 O O . THR C 3 450 ? 112.996 133.520 161.285 1.00 23.13 450 THR A O 1
ATOM 4188 N N . PHE C 3 451 ? 114.886 134.519 162.023 1.00 17.53 451 PHE A N 1
ATOM 4189 C CA . PHE C 3 451 ? 115.501 133.300 162.525 1.00 12.06 451 PHE A CA 1
ATOM 4190 C C . PHE C 3 451 ? 116.009 133.554 163.938 1.00 14.25 451 PHE A C 1
ATOM 4191 O O . PHE C 3 451 ? 116.198 134.700 164.348 1.00 16.24 451 PHE A O 1
ATOM 4199 N N . GLU C 3 452 ? 116.215 132.475 164.693 1.00 13.70 452 GLU A N 1
ATOM 4200 C CA . GLU C 3 452 ? 116.731 132.599 166.050 1.00 12.00 452 GLU A CA 1
ATOM 4201 C C . GLU C 3 452 ? 117.544 131.361 166.405 1.00 11.40 452 GLU A C 1
ATOM 4202 O O . GLU C 3 452 ? 117.368 130.288 165.822 1.00 10.46 452 GLU A O 1
ATOM 4208 N N . LEU C 3 453 ? 118.447 131.530 167.378 1.00 12.67 453 LEU A N 1
ATOM 4209 C CA . LEU C 3 453 ? 119.288 130.456 167.906 1.00 11.04 453 LEU A CA 1
ATOM 4210 C C . LEU C 3 453 ? 118.856 130.158 169.340 1.00 15.36 453 LEU A C 1
ATOM 4211 O O . LEU C 3 453 ? 119.229 130.880 170.269 1.00 19.09 453 LEU A O 1
ATOM 4216 N N . ALA C 3 454 ? 118.084 129.089 169.523 1.00 16.82 454 ALA A N 1
ATOM 4217 C CA . ALA C 3 454 ? 117.733 128.608 170.852 1.00 21.98 454 ALA A CA 1
ATOM 4218 C C . ALA C 3 454 ? 117.776 127.087 170.847 1.00 22.00 454 ALA A C 1
ATOM 4219 O O . ALA C 3 454 ? 117.648 126.449 169.798 1.00 21.72 454 ALA A O 1
ATOM 4221 N N . ASN C 3 455 ? 117.960 126.505 172.030 1.00 25.10 455 ASN A N 1
ATOM 4222 C CA . ASN C 3 455 ? 118.087 125.058 172.106 1.00 30.86 455 ASN A CA 1
ATOM 4223 C C . ASN C 3 455 ? 116.745 124.390 171.814 1.00 32.06 455 ASN A C 1
ATOM 4224 O O . ASN C 3 455 ? 115.682 125.017 171.860 1.00 30.92 455 ASN A O 1
ATOM 4229 N N . GLU C 3 456 ? 116.811 123.090 171.514 1.00 33.32 456 GLU A N 1
ATOM 4230 C CA . GLU C 3 456 ? 115.632 122.369 171.045 1.00 32.48 456 GLU A CA 1
ATOM 4231 C C . GLU C 3 456 ? 114.518 122.365 172.087 1.00 36.51 456 GLU A C 1
ATOM 4232 O O . GLU C 3 456 ? 113.340 122.520 171.743 1.00 34.21 456 GLU A O 1
ATOM 4238 N N . LYS C 3 457 ? 114.866 122.187 173.364 1.00 37.85 457 LYS A N 1
ATOM 4239 C CA . LYS C 3 457 ? 113.847 122.138 174.405 1.00 37.78 457 LYS A CA 1
ATOM 4240 C C . LYS C 3 457 ? 113.368 123.519 174.836 1.00 36.92 457 LYS A C 1
ATOM 4241 O O . LYS C 3 457 ? 112.351 123.609 175.533 1.00 39.77 457 LYS A O 1
ATOM 4247 N N . ALA C 3 458 ? 114.064 124.590 174.445 1.00 35.66 458 ALA A N 1
ATOM 4248 C CA . ALA C 3 458 ? 113.653 125.954 174.790 1.00 40.10 458 ALA A CA 1
ATOM 4249 C C . ALA C 3 458 ? 112.661 126.441 173.739 1.00 36.40 458 ALA A C 1
ATOM 4250 O O . ALA C 3 458 ? 112.994 127.175 172.806 1.00 32.62 458 ALA A O 1
ATOM 4252 N N . LYS C 3 459 ? 111.410 126.024 173.913 1.00 36.37 459 LYS A N 1
ATOM 4253 C CA . LYS C 3 459 ? 110.375 126.285 172.924 1.00 33.83 459 LYS A CA 1
ATOM 4254 C C . LYS C 3 459 ? 110.058 127.775 172.825 1.00 32.06 459 LYS A C 1
ATOM 4255 O O . LYS C 3 459 ? 110.150 128.525 173.802 1.00 31.47 459 LYS A O 1
ATOM 4261 N N . LEU C 3 460 ? 109.679 128.196 171.620 1.00 31.12 460 LEU A N 1
ATOM 4262 C CA . LEU C 3 460 ? 109.383 129.587 171.313 1.00 31.33 460 LEU A CA 1
ATOM 4263 C C . LEU C 3 460 ? 108.045 129.679 170.594 1.00 31.09 460 LEU A C 1
ATOM 4264 O O . LEU C 3 460 ? 107.578 128.718 169.977 1.00 29.87 460 LEU A O 1
ATOM 4269 N N . ARG C 3 461 ? 107.438 130.859 170.670 1.00 29.36 461 ARG A N 1
ATOM 4270 C CA . ARG C 3 461 ? 106.135 131.117 170.073 1.00 27.31 461 ARG A CA 1
ATOM 4271 C C . ARG C 3 461 ? 106.311 131.733 168.690 1.00 30.05 461 ARG A C 1
ATOM 4272 O O . ARG C 3 461 ? 107.090 132.677 168.520 1.00 29.71 461 ARG A O 1
ATOM 4280 N N . GLY C 3 462 ? 105.585 131.198 167.710 1.00 32.03 462 GLY A N 1
ATOM 4281 C CA . GLY C 3 462 ? 105.652 131.720 166.361 1.00 31.36 462 GLY A CA 1
ATOM 4282 C C . GLY C 3 462 ? 106.877 131.316 165.578 1.00 30.00 462 GLY A C 1
ATOM 4283 O O . GLY C 3 462 ? 107.171 131.932 164.549 1.00 29.68 462 GLY A O 1
ATOM 4284 N N . LYS C 3 463 ? 107.606 130.300 166.034 1.00 32.13 463 LYS A N 1
ATOM 4285 C CA . LYS C 3 463 ? 108.812 129.840 165.365 1.00 31.08 463 LYS A CA 1
ATOM 4286 C C . LYS C 3 463 ? 108.760 128.329 165.195 1.00 28.18 463 LYS A C 1
ATOM 4287 O O . LYS C 3 463 ? 108.114 127.620 165.972 1.00 27.97 463 LYS A O 1
ATOM 4293 N N . LEU C 3 464 ? 109.447 127.847 164.166 1.00 26.92 464 LEU A N 1
ATOM 4294 C CA . LEU C 3 464 ? 109.669 126.426 163.955 1.00 27.33 464 LEU A CA 1
ATOM 4295 C C . LEU C 3 464 ? 111.131 126.095 164.213 1.00 26.88 464 LEU A C 1
ATOM 4296 O O . LEU C 3 464 ? 112.021 126.901 163.937 1.00 24.96 464 LEU A O 1
ATOM 4301 N N . LEU C 3 465 ? 111.371 124.905 164.753 1.00 28.21 465 LEU A N 1
ATOM 4302 C CA . LEU C 3 465 ? 112.727 124.430 164.978 1.00 23.70 465 LEU A CA 1
ATOM 4303 C C . LEU C 3 465 ? 113.181 123.590 163.792 1.00 19.28 465 LEU A C 1
ATOM 4304 O O . LEU C 3 465 ? 112.385 122.870 163.181 1.00 22.03 465 LEU A O 1
ATOM 4309 N N . THR C 3 466 ? 114.467 123.698 163.464 1.00 19.84 466 THR A N 1
ATOM 4310 C CA . THR C 3 466 ? 115.042 123.063 162.289 1.00 21.32 466 THR A CA 1
ATOM 4311 C C . THR C 3 466 ? 116.269 122.257 162.692 1.00 19.52 466 THR A C 1
ATOM 4312 O O . THR C 3 466 ? 116.762 122.348 163.820 1.00 20.31 466 THR A O 1
ATOM 4316 N N . ASP C 3 467 ? 116.764 121.459 161.747 1.00 17.87 467 ASP A N 1
ATOM 4317 C CA . ASP C 3 467 ? 117.962 120.659 161.963 1.00 20.26 467 ASP A CA 1
ATOM 4318 C C . ASP C 3 467 ? 119.248 121.438 161.721 1.00 19.98 467 ASP A C 1
ATOM 4319 O O . ASP C 3 467 ? 120.334 120.879 161.910 1.00 18.74 467 ASP A O 1
ATOM 4324 N N . TRP C 3 468 ? 119.157 122.699 161.301 1.00 17.60 468 TRP A N 1
ATOM 4325 C CA . TRP C 3 468 ? 120.353 123.493 161.059 1.00 11.59 468 TRP A CA 1
ATOM 4326 C C . TRP C 3 468 ? 121.048 123.843 162.370 1.00 9.63 468 TRP A C 1
ATOM 4327 O O . TRP C 3 468 ? 120.400 124.136 163.381 1.00 15.84 468 TRP A O 1
ATOM 4338 N N . THR C 3 469 ? 122.377 123.823 162.343 1.00 13.04 469 THR A N 1
ATOM 4339 C CA . THR C 3 469 ? 123.190 124.480 163.355 1.00 10.45 469 THR A CA 1
ATOM 4340 C C . THR C 3 469 ? 123.744 125.760 162.746 1.00 8.20 469 THR A C 1
ATOM 4341 O O . THR C 3 469 ? 124.295 125.736 161.640 1.00 7.49 469 THR A O 1
ATOM 4345 N N . GLY C 3 470 ? 123.572 126.872 163.452 1.00 7.54 470 GLY A N 1
ATOM 4346 C CA . GLY C 3 470 ? 123.914 128.182 162.935 1.00 7.64 470 GLY A CA 1
ATOM 4347 C C . GLY C 3 470 ? 125.156 128.730 163.606 1.00 5.24 470 GLY A C 1
ATOM 4348 O O . GLY C 3 470 ? 125.412 128.468 164.783 1.00 6.81 470 GLY A O 1
ATOM 4349 N N . PHE C 3 471 ? 125.926 129.496 162.849 1.00 5.63 471 PHE A N 1
ATOM 4350 C CA . PHE C 3 471 ? 127.154 130.098 163.343 1.00 7.97 471 PHE A CA 1
ATOM 4351 C C . PHE C 3 471 ? 126.915 131.599 163.398 1.00 6.41 471 PHE A C 1
ATOM 4352 O O . PHE C 3 471 ? 126.744 132.248 162.362 1.00 6.17 471 PHE A O 1
ATOM 4360 N N . ALA C 3 472 ? 126.831 132.127 164.607 1.00 6.10 472 ALA A N 1
ATOM 4361 C CA . ALA C 3 472 ? 126.641 133.543 164.867 1.00 5.08 472 ALA A CA 1
ATOM 4362 C C . ALA C 3 472 ? 127.852 134.044 165.645 1.00 6.54 472 ALA A C 1
ATOM 4363 O O . ALA C 3 472 ? 128.845 133.331 165.814 1.00 8.30 472 ALA A O 1
ATOM 4365 N N . SER C 3 473 ? 127.772 135.281 166.116 1.00 8.76 473 SER A N 1
ATOM 4366 C CA . SER C 3 473 ? 128.837 135.855 166.919 1.00 8.08 473 SER A CA 1
ATOM 4367 C C . SER C 3 473 ? 128.292 136.318 168.262 1.00 9.46 473 SER A C 1
ATOM 4368 O O . SER C 3 473 ? 127.080 136.412 168.477 1.00 11.55 473 SER A O 1
ATOM 4371 N N . ARG C 3 474 ? 129.222 136.594 169.172 1.00 8.74 474 ARG A N 1
ATOM 4372 C CA . ARG C 3 474 ? 128.905 137.186 170.466 1.00 9.49 474 ARG A CA 1
ATOM 4373 C C . ARG C 3 474 ? 130.103 138.024 170.884 1.00 14.72 474 ARG A C 1
ATOM 4374 O O . ARG C 3 474 ? 131.205 137.488 171.041 1.00 21.96 474 ARG A O 1
ATOM 4382 N N . GLY C 3 475 ? 129.893 139.323 171.057 1.00 15.22 475 GLY A N 1
ATOM 4383 C CA . GLY C 3 475 ? 130.965 140.202 171.475 1.00 15.08 475 GLY A CA 1
ATOM 4384 C C . GLY C 3 475 ? 131.690 140.842 170.313 1.00 18.29 475 GLY A C 1
ATOM 4385 O O . GLY C 3 475 ? 131.242 140.808 169.169 1.00 11.38 475 GLY A O 1
ATOM 4386 N N . GLY C 3 476 ? 132.830 141.455 170.626 1.00 20.44 476 GLY A N 1
ATOM 4387 C CA . GLY C 3 476 ? 133.640 142.122 169.626 1.00 20.09 476 GLY A CA 1
ATOM 4388 C C . GLY C 3 476 ? 133.354 143.593 169.425 1.00 21.36 476 GLY A C 1
ATOM 4389 O O . GLY C 3 476 ? 133.877 144.178 168.467 1.00 15.78 476 GLY A O 1
ATOM 4390 N N . SER C 3 477 ? 132.560 144.211 170.300 1.00 22.66 477 SER A N 1
ATOM 4391 C CA . SER C 3 477 ? 132.153 145.596 170.102 1.00 21.04 477 SER A CA 1
ATOM 4392 C C . SER C 3 477 ? 133.362 146.513 169.976 1.00 25.80 477 SER A C 1
ATOM 4393 O O . SER C 3 477 ? 134.376 146.330 170.647 1.00 22.60 477 SER A O 1
ATOM 4396 N N . ARG C 3 478 ? 133.266 147.485 169.073 1.00 24.63 478 ARG A N 1
ATOM 4397 C CA . ARG C 3 478 ? 134.360 148.424 168.873 1.00 24.93 478 ARG A CA 1
ATOM 4398 C C . ARG C 3 478 ? 134.391 149.534 169.916 1.00 33.77 478 ARG A C 1
ATOM 4399 O O . ARG C 3 478 ? 135.426 150.191 170.067 1.00 33.99 478 ARG A O 1
ATOM 4407 N N . LYS C 3 479 ? 133.293 149.757 170.633 1.00 36.78 479 LYS A N 1
ATOM 4408 C CA . LYS C 3 479 ? 133.257 150.812 171.638 1.00 35.53 479 LYS A CA 1
ATOM 4409 C C . LYS C 3 479 ? 134.147 150.423 172.810 1.00 34.83 479 LYS A C 1
ATOM 4410 O O . LYS C 3 479 ? 134.022 149.314 173.338 1.00 38.99 479 LYS A O 1
ATOM 4416 N N . LYS C 3 480 ? 135.040 151.335 173.215 1.00 38.46 480 LYS A N 1
ATOM 4417 C CA . LYS C 3 480 ? 135.995 151.040 174.284 1.00 42.08 480 LYS A CA 1
ATOM 4418 C C . LYS C 3 480 ? 135.314 150.366 175.469 1.00 43.56 480 LYS A C 1
ATOM 4419 O O . LYS C 3 480 ? 135.643 149.233 175.837 1.00 47.46 480 LYS A O 1
ATOM 4425 N N . ALA C 3 481 ? 134.330 151.043 176.049 1.00 40.09 481 ALA A N 1
ATOM 4426 C CA . ALA C 3 481 ? 133.619 150.494 177.204 1.00 47.79 481 ALA A CA 1
ATOM 4427 C C . ALA C 3 481 ? 132.817 149.246 176.837 1.00 49.07 481 ALA A C 1
ATOM 4428 O O . ALA C 3 481 ? 132.730 148.299 177.628 1.00 51.50 481 ALA A O 1
ATOM 4430 N N . GLU C 3 482 ? 132.232 149.225 175.648 1.00 48.51 482 GLU A N 1
ATOM 4431 C CA . GLU C 3 482 ? 131.338 148.150 175.229 1.00 43.12 482 GLU A CA 1
ATOM 4432 C C . GLU C 3 482 ? 132.066 146.969 174.592 1.00 44.72 482 GLU A C 1
ATOM 4433 O O . GLU C 3 482 ? 131.419 146.001 174.197 1.00 46.31 482 GLU A O 1
ATOM 4439 N N . ALA C 3 483 ? 133.393 147.006 174.522 1.00 43.74 483 ALA A N 1
ATOM 4440 C CA . ALA C 3 483 ? 134.188 146.083 173.699 1.00 41.80 483 ALA A CA 1
ATOM 4441 C C . ALA C 3 483 ? 134.398 144.733 174.397 1.00 38.44 483 ALA A C 1
ATOM 4442 O O . ALA C 3 483 ? 135.484 144.393 174.865 1.00 42.59 483 ALA A O 1
ATOM 4444 N N . SER C 3 484 ? 133.346 143.927 174.422 1.00 40.15 484 SER A N 1
ATOM 4445 C CA . SER C 3 484 ? 133.490 142.550 174.875 1.00 44.06 484 SER A CA 1
ATOM 4446 C C . SER C 3 484 ? 134.153 141.706 173.780 1.00 36.26 484 SER A C 1
ATOM 4447 O O . SER C 3 484 ? 134.132 142.045 172.600 1.00 38.00 484 SER A O 1
ATOM 4450 N N . ALA C 3 485 ? 134.763 140.603 174.189 1.00 36.13 485 ALA A N 1
ATOM 4451 C CA . ALA C 3 485 ? 135.493 139.752 173.254 1.00 35.56 485 ALA A CA 1
ATOM 4452 C C . ALA C 3 485 ? 134.542 139.080 172.262 1.00 30.61 485 ALA A C 1
ATOM 4453 O O . ALA C 3 485 ? 133.405 138.744 172.588 1.00 33.63 485 ALA A O 1
ATOM 4455 N N . LYS C 3 486 ? 135.017 138.892 171.036 1.00 24.83 486 LYS A N 1
ATOM 4456 C CA . LYS C 3 486 ? 134.258 138.187 170.005 1.00 21.67 486 LYS A CA 1
ATOM 4457 C C . LYS C 3 486 ? 134.347 136.679 170.248 1.00 24.00 486 LYS A C 1
ATOM 4458 O O . LYS C 3 486 ? 135.395 136.167 170.645 1.00 29.80 486 LYS A O 1
ATOM 4464 N N . GLN C 3 487 ? 133.246 135.966 170.031 1.00 25.32 487 GLN A N 1
ATOM 4465 C CA . GLN C 3 487 ? 133.261 134.519 170.215 1.00 21.84 487 GLN A CA 1
ATOM 4466 C C . GLN C 3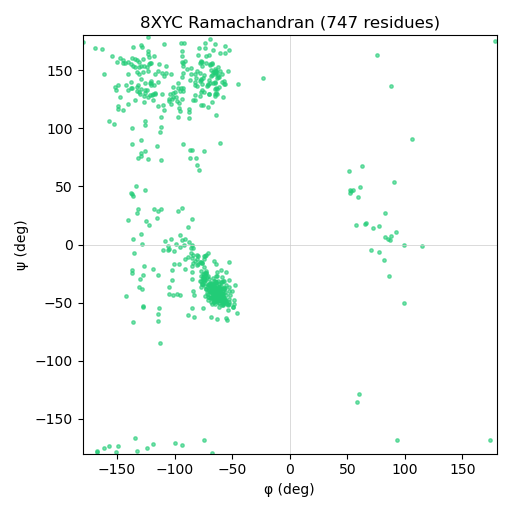 487 ? 132.278 133.849 169.260 1.00 17.45 487 GLN A C 1
ATOM 4467 O O . GLN C 3 487 ? 131.154 134.320 169.070 1.00 21.02 487 GLN A O 1
ATOM 4473 N N . LEU C 3 488 ? 132.709 132.740 168.667 1.00 16.15 488 LEU A N 1
ATOM 4474 C CA . LEU C 3 488 ? 131.837 131.953 167.802 1.00 10.46 488 LEU A CA 1
ATOM 4475 C C . LEU C 3 488 ? 130.685 131.384 168.616 1.00 10.40 488 LEU A C 1
ATOM 4476 O O . LEU C 3 488 ? 130.885 130.528 169.484 1.00 12.17 488 LEU A O 1
ATOM 4481 N N . ALA C 3 489 ? 129.480 131.878 168.358 1.00 10.95 489 ALA A N 1
ATOM 4482 C CA . ALA C 3 489 ? 128.272 131.370 168.986 1.00 9.56 489 ALA A CA 1
ATOM 4483 C C . ALA C 3 489 ? 127.586 130.421 168.017 1.00 8.02 489 ALA A C 1
ATOM 4484 O O . ALA C 3 489 ? 127.418 130.745 166.837 1.00 14.84 489 ALA A O 1
ATOM 4486 N N . ARG C 3 490 ? 127.212 129.245 168.508 1.00 8.51 490 ARG A N 1
ATOM 4487 C CA . ARG C 3 490 ? 126.479 128.287 167.701 1.00 7.95 490 ARG A CA 1
ATOM 4488 C C . ARG C 3 490 ? 125.314 127.736 168.505 1.00 7.56 490 ARG A C 1
ATOM 4489 O O . ARG C 3 490 ? 125.349 127.693 169.738 1.00 12.37 490 ARG A O 1
ATOM 4497 N N . GLY C 3 491 ? 124.273 127.332 167.790 1.00 6.52 491 GLY A N 1
ATOM 4498 C CA . GLY C 3 491 ? 123.088 126.806 168.437 1.00 5.76 491 GLY A CA 1
ATOM 4499 C C . GLY C 3 491 ? 122.063 126.410 167.401 1.00 6.01 491 GLY A C 1
ATOM 4500 O O . GLY C 3 491 ? 122.234 126.639 166.197 1.00 8.15 491 GLY A O 1
ATOM 4501 N N . ARG C 3 492 ? 120.983 125.811 167.893 1.00 9.14 492 ARG A N 1
ATOM 4502 C CA . ARG C 3 492 ? 119.928 125.314 167.024 1.00 15.30 492 ARG A CA 1
ATOM 4503 C C . ARG C 3 492 ? 119.055 126.464 166.538 1.00 13.79 492 ARG A C 1
ATOM 4504 O O . ARG C 3 492 ? 118.768 127.406 167.284 1.00 14.69 492 ARG A O 1
ATOM 4512 N N . VAL C 3 493 ? 118.620 126.374 165.284 1.00 14.22 493 VAL A N 1
ATOM 4513 C CA . VAL C 3 493 ? 118.059 127.508 164.559 1.00 13.08 493 VAL A CA 1
ATOM 4514 C C . VAL C 3 493 ? 116.542 127.373 164.517 1.00 15.65 493 VAL A C 1
ATOM 4515 O O . VAL C 3 493 ? 116.012 126.385 163.994 1.00 19.98 493 VAL A O 1
ATOM 4519 N N . TRP C 3 494 ? 115.845 128.372 165.055 1.00 16.91 494 TRP A N 1
ATOM 4520 C CA . TRP C 3 494 ? 114.401 128.499 164.905 1.00 13.63 494 TRP A CA 1
ATOM 4521 C C . TRP C 3 494 ? 114.109 129.471 163.770 1.00 19.11 494 TRP A C 1
ATOM 4522 O O . TRP C 3 494 ? 114.718 130.543 163.701 1.00 19.29 494 TRP A O 1
ATOM 4533 N N . ILE C 3 495 ? 113.181 129.106 162.888 1.00 24.39 495 ILE A N 1
ATOM 4534 C CA . ILE C 3 495 ? 112.790 129.977 161.786 1.00 21.59 495 ILE A CA 1
ATOM 4535 C C . ILE C 3 495 ? 111.345 130.409 161.984 1.00 25.34 495 ILE A C 1
ATOM 4536 O O . ILE C 3 495 ? 110.554 129.731 162.649 1.00 24.06 495 ILE A O 1
ATOM 4541 N N . SER C 3 496 ? 111.009 131.560 161.402 1.00 28.53 496 SER A N 1
ATOM 4542 C CA . SER C 3 496 ? 109.648 132.069 161.477 1.00 31.81 496 SER A CA 1
ATOM 4543 C C . SER C 3 496 ? 108.683 131.111 160.792 1.00 37.91 496 SER A C 1
ATOM 4544 O O . SER C 3 496 ? 109.005 130.503 159.768 1.00 33.79 496 SER A O 1
ATOM 4547 N N . GLU C 3 497 ? 107.489 130.981 161.368 1.00 35.36 497 GLU A N 1
ATOM 4548 C CA . GLU C 3 497 ? 106.502 130.054 160.830 1.00 35.45 497 GLU A CA 1
ATOM 4549 C C . GLU C 3 497 ? 105.854 130.604 159.566 1.00 40.50 497 GLU A C 1
ATOM 4550 O O . GLU C 3 497 ? 105.863 129.948 158.518 1.00 43.62 497 GLU A O 1
ATOM 4556 N N . LYS C 3 498 ? 105.289 131.811 159.648 1.00 36.61 498 LYS A N 1
ATOM 4557 C CA . LYS C 3 498 ? 104.564 132.375 158.514 1.00 34.47 498 LYS A CA 1
ATOM 4558 C C . LYS C 3 498 ? 105.499 132.691 157.351 1.00 34.02 498 LYS A C 1
ATOM 4559 O O . LYS C 3 498 ? 105.253 132.274 156.213 1.00 39.19 498 LYS A O 1
ATOM 4565 N N . THR C 3 499 ? 106.586 133.414 157.620 1.00 35.03 499 THR A N 1
ATOM 4566 C CA . THR C 3 499 ? 107.495 133.898 156.581 1.00 29.88 499 THR A CA 1
ATOM 4567 C C . THR C 3 499 ? 108.922 133.520 156.951 1.00 28.48 499 THR A C 1
ATOM 4568 O O . THR C 3 499 ? 109.617 134.277 157.641 1.00 25.68 499 THR A O 1
ATOM 4572 N N . PRO C 3 500 ? 109.391 132.352 156.521 1.00 29.08 500 PRO A N 1
ATOM 4573 C CA . PRO C 3 500 ? 110.759 131.938 156.844 1.00 24.26 500 PRO A CA 1
ATOM 4574 C C . PRO C 3 500 ? 111.769 132.663 155.973 1.00 20.66 500 PRO A C 1
ATOM 4575 O O . PRO C 3 500 ? 111.429 133.151 154.883 1.00 21.47 500 PRO A O 1
ATOM 4579 N N . PRO C 3 501 ? 113.021 132.758 156.418 1.00 20.24 501 PRO A N 1
ATOM 4580 C CA . PRO C 3 501 ? 114.064 133.374 155.587 1.00 18.91 501 PRO A CA 1
ATOM 4581 C C . PRO C 3 501 ? 114.332 132.569 154.323 1.00 16.30 501 PRO A C 1
ATOM 4582 O O . PRO C 3 501 ? 113.832 131.458 154.127 1.00 22.15 501 PRO A O 1
ATOM 4586 N N . THR C 3 502 ? 115.153 133.155 153.455 1.00 11.49 502 THR A N 1
ATOM 4587 C CA . THR C 3 502 ? 115.487 132.559 152.169 1.00 12.03 502 THR A CA 1
ATOM 4588 C C . THR C 3 502 ? 116.764 131.735 152.284 1.00 15.72 502 THR A C 1
ATOM 4589 O O . THR C 3 502 ? 117.754 132.177 152.876 1.00 15.62 502 THR A O 1
ATOM 4593 N N . VAL C 3 503 ? 116.734 130.533 151.711 1.00 13.67 503 VAL A N 1
ATOM 4594 C CA . VAL C 3 503 ? 117.810 129.558 151.849 1.00 13.72 503 VAL A CA 1
ATOM 4595 C C . VAL C 3 503 ? 118.697 129.621 150.613 1.00 15.77 503 VAL A C 1
ATOM 4596 O O . VAL C 3 503 ? 118.207 129.504 149.482 1.00 19.67 503 VAL A O 1
ATOM 4600 N N . LEU C 3 504 ? 120.003 129.793 150.826 1.00 15.70 504 LEU A N 1
ATOM 4601 C CA . LEU C 3 504 ? 120.969 129.858 149.734 1.00 15.60 504 LEU A CA 1
ATOM 4602 C C . LEU C 3 504 ? 121.870 128.631 149.786 1.00 15.48 504 LEU A C 1
ATOM 4603 O O . LEU C 3 504 ? 122.853 128.617 150.545 1.00 15.30 504 LEU A O 1
ATOM 4608 N N . PRO C 3 505 ? 121.592 127.585 149.007 1.00 18.92 505 PRO A N 1
ATOM 4609 C CA . PRO C 3 505 ? 122.468 126.408 149.020 1.00 11.90 505 PRO A CA 1
ATOM 4610 C C . PRO C 3 505 ? 123.852 126.752 148.491 1.00 12.73 505 PRO A C 1
ATOM 4611 O O . PRO C 3 505 ? 124.022 127.658 147.671 1.00 19.58 505 PRO A O 1
ATOM 4615 N N . LEU C 3 506 ? 124.851 126.016 148.974 1.00 12.09 506 LEU A N 1
ATOM 4616 C CA . LEU C 3 506 ? 126.244 126.365 148.751 1.00 15.80 506 LEU A CA 1
ATOM 4617 C C . LEU C 3 506 ? 126.981 125.246 148.021 1.00 13.96 506 LEU A C 1
ATOM 4618 O O . LEU C 3 506 ? 126.586 124.077 148.061 1.00 15.85 506 LEU A O 1
ATOM 4623 N N . ALA C 3 507 ? 128.063 125.635 147.345 1.00 12.48 507 ALA A N 1
ATOM 4624 C CA . ALA C 3 507 ? 128.912 124.714 146.592 1.00 14.64 507 ALA A CA 1
ATOM 4625 C C . ALA C 3 507 ? 130.331 125.261 146.620 1.00 16.61 507 ALA A C 1
ATOM 4626 O O . ALA C 3 507 ? 130.573 126.361 146.116 1.00 10.69 507 ALA A O 1
ATOM 4628 N N . PHE C 3 508 ? 131.266 124.516 147.223 1.00 16.62 508 PHE A N 1
ATOM 4629 C CA . PHE C 3 508 ? 132.576 125.099 147.519 1.00 11.79 508 PHE A CA 1
ATOM 4630 C C . PHE C 3 508 ? 133.802 124.229 147.240 1.00 12.25 508 PHE A C 1
ATOM 4631 O O . PHE C 3 508 ? 134.880 124.798 147.040 1.00 8.73 508 PHE A O 1
ATOM 4639 N N . GLY C 3 509 ? 133.717 122.899 147.223 1.00 14.67 509 GLY A N 1
ATOM 4640 C CA . GLY C 3 509 ? 134.899 122.096 146.939 1.00 11.80 509 GLY A CA 1
ATOM 4641 C C . GLY C 3 509 ? 135.763 121.744 148.138 1.00 16.20 509 GLY A C 1
ATOM 4642 O O . GLY C 3 509 ? 136.073 122.610 148.963 1.00 17.03 509 GLY A O 1
ATOM 4643 N N . SER C 3 510 ? 136.200 120.478 148.206 1.00 12.40 510 SER A N 1
ATOM 4644 C CA . SER C 3 510 ? 136.779 119.934 149.435 1.00 8.55 510 SER A CA 1
ATOM 4645 C C . SER C 3 510 ? 137.980 120.735 149.909 1.00 6.42 510 SER A C 1
ATOM 4646 O O . SER C 3 510 ? 138.126 120.975 151.110 1.00 5.03 510 SER A O 1
ATOM 4649 N N . ARG C 3 511 ? 138.835 121.176 148.983 1.00 9.21 511 ARG A N 1
ATOM 4650 C CA . ARG C 3 511 ? 140.008 121.959 149.360 1.00 5.63 511 ARG A CA 1
ATOM 4651 C C . ARG C 3 511 ? 139.629 123.152 150.231 1.00 7.46 511 ARG A C 1
ATOM 4652 O O . ARG C 3 511 ? 140.402 123.562 151.102 1.00 11.03 511 ARG A O 1
ATOM 4660 N N . GLN C 3 512 ? 138.432 123.696 150.030 1.00 7.00 512 GLN A N 1
ATOM 4661 C CA . GLN C 3 512 ? 137.957 124.854 150.781 1.00 4.07 512 GLN A CA 1
ATOM 4662 C C . GLN C 3 512 ? 137.328 124.460 152.114 1.00 6.42 512 GLN A C 1
ATOM 4663 O O . GLN C 3 512 ? 137.727 124.980 153.157 1.00 7.31 512 GLN A O 1
ATOM 4669 N N . GLY C 3 513 ? 136.342 123.565 152.094 1.00 7.96 513 GLY A N 1
ATOM 4670 C CA . GLY C 3 513 ? 135.772 123.091 153.348 1.00 4.71 513 GLY A CA 1
ATOM 4671 C C . GLY C 3 513 ? 136.825 122.496 154.257 1.00 5.92 513 GLY A C 1
ATOM 4672 O O . GLY C 3 513 ? 136.854 122.771 155.461 1.00 8.88 513 GLY A O 1
ATOM 4673 N N . ARG C 3 514 ? 137.747 121.729 153.671 1.00 5.89 514 ARG A N 1
ATOM 4674 C CA . ARG C 3 514 ? 138.923 121.219 154.366 1.00 5.19 514 ARG A CA 1
ATOM 4675 C C . ARG C 3 514 ? 139.748 122.328 155.008 1.00 6.70 514 ARG A C 1
ATOM 4676 O O . ARG C 3 514 ? 140.480 122.069 155.971 1.00 5.95 514 ARG A O 1
ATOM 4684 N N . GLU C 3 515 ? 139.638 123.554 154.504 1.00 8.00 515 GLU A N 1
ATOM 4685 C CA . GLU C 3 515 ? 140.460 124.678 154.932 1.00 6.76 515 GLU A CA 1
ATOM 4686 C C . GLU C 3 515 ? 139.775 125.578 155.951 1.00 8.19 515 GLU A C 1
ATOM 4687 O O . GLU C 3 515 ? 140.408 126.006 156.921 1.00 14.68 515 GLU A O 1
ATOM 4693 N N . TYR C 3 516 ? 138.500 125.878 155.744 1.00 7.73 516 TYR A N 1
ATOM 4694 C CA . TYR C 3 516 ? 137.782 126.873 156.523 1.00 6.46 516 TYR A CA 1
ATOM 4695 C C . TYR C 3 516 ? 136.662 126.291 157.365 1.00 8.70 516 TYR A C 1
ATOM 4696 O O . TYR C 3 516 ? 136.312 126.879 158.392 1.00 12.37 516 TYR A O 1
ATOM 4705 N N . LEU C 3 517 ? 136.091 125.158 156.960 1.00 10.45 517 LEU A N 1
ATOM 4706 C CA . LEU C 3 517 ? 134.866 124.645 157.556 1.00 6.71 517 LEU A CA 1
ATOM 4707 C C . LEU C 3 517 ? 135.103 123.467 158.486 1.00 9.43 517 LEU A C 1
ATOM 4708 O O . LEU C 3 517 ? 134.510 123.412 159.567 1.00 10.15 517 LEU A O 1
ATOM 4713 N N . TRP C 3 518 ? 135.955 122.521 158.098 1.00 9.03 518 TRP A N 1
ATOM 4714 C CA . TRP C 3 518 ? 136.190 121.340 158.919 1.00 8.73 518 TRP A CA 1
ATOM 4715 C C . TRP C 3 518 ? 137.676 121.015 158.988 1.00 5.78 518 TRP A C 1
ATOM 4716 O O . TRP C 3 518 ? 138.081 119.848 158.944 1.00 7.24 518 TRP A O 1
ATOM 4727 N N . HIS C 3 519 ? 138.505 122.047 159.128 1.00 5.70 519 HIS A N 1
ATOM 4728 C CA . HIS C 3 519 ? 139.937 121.847 159.294 1.00 4.62 519 HIS A CA 1
ATOM 4729 C C . HIS C 3 519 ? 140.212 120.998 160.532 1.00 5.45 519 HIS A C 1
ATOM 4730 O O . HIS C 3 519 ? 139.487 121.067 161.530 1.00 7.81 519 HIS A O 1
ATOM 4737 N N . PHE C 3 520 ? 141.272 120.181 160.451 1.00 6.82 520 PHE A N 1
ATOM 4738 C CA . PHE C 3 520 ? 141.592 119.258 161.539 1.00 7.58 520 PHE A CA 1
ATOM 4739 C C . PHE C 3 520 ? 141.679 119.983 162.874 1.00 9.42 520 PHE A C 1
ATOM 4740 O O . PHE C 3 520 ? 141.278 119.447 163.916 1.00 12.92 520 PHE A O 1
ATOM 4748 N N . ASP C 3 521 ? 142.196 121.209 162.857 1.00 11.69 521 ASP A N 1
ATOM 4749 C CA . ASP C 3 521 ? 142.433 121.970 164.072 1.00 11.80 521 ASP A CA 1
ATOM 4750 C C . ASP C 3 521 ? 141.361 123.016 164.345 1.00 14.20 521 ASP A C 1
ATOM 4751 O O . ASP C 3 521 ? 141.280 123.514 165.475 1.00 24.03 521 ASP A O 1
ATOM 4756 N N . ARG C 3 522 ? 140.551 123.370 163.343 1.00 10.32 522 ARG A N 1
ATOM 4757 C CA . ARG C 3 522 ? 139.628 124.500 163.433 1.00 10.10 522 ARG A CA 1
ATOM 4758 C C . ARG C 3 522 ? 138.276 124.167 162.824 1.00 11.78 522 ARG A C 1
ATOM 4759 O O . ARG C 3 522 ? 137.711 124.965 162.068 1.00 18.25 522 ARG A O 1
ATOM 4767 N N . ASP C 3 523 ? 137.738 122.986 163.115 1.00 8.13 523 ASP A N 1
ATOM 4768 C CA . ASP C 3 523 ? 136.397 122.678 162.641 1.00 9.51 523 ASP A CA 1
ATOM 4769 C C . ASP C 3 523 ? 135.399 123.641 163.277 1.00 15.21 523 ASP A C 1
ATOM 4770 O O . ASP C 3 523 ? 135.454 123.899 164.484 1.00 19.79 523 ASP A O 1
ATOM 4775 N N . LEU C 3 524 ? 134.499 124.192 162.454 1.00 10.41 524 LEU A N 1
ATOM 4776 C CA . LEU C 3 524 ? 133.560 125.195 162.955 1.00 10.39 524 LEU A CA 1
ATOM 4777 C C . LEU C 3 524 ? 132.669 124.628 164.052 1.00 12.51 524 LEU A C 1
ATOM 4778 O O . LEU C 3 524 ? 132.305 125.338 164.997 1.00 16.25 524 LEU A O 1
ATOM 4783 N N . ARG C 3 525 ? 132.299 123.354 163.940 1.00 12.53 525 ARG A N 1
ATOM 4784 C CA . ARG C 3 525 ? 131.327 122.772 164.854 1.00 13.04 525 ARG A CA 1
ATOM 4785 C C . ARG C 3 525 ? 131.932 122.314 166.176 1.00 16.73 525 ARG A C 1
ATOM 4786 O O . ARG C 3 525 ? 131.178 122.069 167.124 1.00 23.06 525 ARG A O 1
ATOM 4794 N N . GLU C 3 526 ? 133.258 122.200 166.271 1.00 20.19 526 GLU A N 1
ATOM 4795 C CA . GLU C 3 526 ? 133.875 121.659 167.478 1.00 27.70 526 GLU A CA 1
ATOM 4796 C C . GLU C 3 526 ? 134.956 122.558 168.067 1.00 23.47 526 GLU A C 1
ATOM 4797 O O . GLU C 3 526 ? 135.223 122.495 169.272 1.00 23.54 526 GLU A O 1
ATOM 4803 N N . LYS C 3 527 ? 135.593 123.383 167.244 1.00 17.84 527 LYS A N 1
ATOM 4804 C CA . LYS C 3 527 ? 136.696 124.214 167.701 1.00 17.39 527 LYS A CA 1
ATOM 4805 C C . LYS C 3 527 ? 136.267 125.676 167.750 1.00 18.72 527 LYS A C 1
ATOM 4806 O O . LYS C 3 527 ? 135.174 126.048 167.315 1.00 18.86 527 LYS A O 1
ATOM 4812 N N . ASN C 3 528 ? 137.148 126.510 168.295 1.00 17.27 528 ASN A N 1
ATOM 4813 C CA . ASN C 3 528 ? 136.866 127.924 168.522 1.00 11.16 528 ASN A CA 1
ATOM 4814 C C . ASN C 3 528 ? 138.030 128.782 168.045 1.00 14.36 528 ASN A C 1
ATOM 4815 O O . ASN C 3 528 ? 138.545 129.640 168.765 1.00 20.08 528 ASN A O 1
ATOM 4820 N N . GLU C 3 529 ? 138.472 128.537 166.813 1.00 18.35 529 GLU A N 1
ATOM 4821 C CA . GLU C 3 529 ? 139.592 129.264 166.226 1.00 12.46 529 GLU A CA 1
ATOM 4822 C C . GLU C 3 529 ? 139.154 130.359 165.260 1.00 9.30 529 GLU A C 1
ATOM 4823 O O . GLU C 3 529 ? 139.703 131.465 165.300 1.00 13.24 529 GLU A O 1
ATOM 4829 N N . TRP C 3 530 ? 138.177 130.083 164.397 1.00 8.56 530 TRP A N 1
ATOM 4830 C CA . TRP C 3 530 ? 137.653 131.070 163.462 1.00 9.00 530 TRP A CA 1
ATOM 4831 C C . TRP C 3 530 ? 136.504 131.853 164.094 1.00 9.50 530 TRP A C 1
ATOM 4832 O O . TRP C 3 530 ? 135.779 131.342 164.952 1.00 13.91 530 TRP A O 1
ATOM 4843 N N . VAL C 3 531 ? 136.337 133.100 163.651 1.00 11.40 531 VAL A N 1
ATOM 4844 C CA . VAL C 3 531 ? 135.169 133.908 163.991 1.00 8.43 531 VAL A CA 1
ATOM 4845 C C . VAL C 3 531 ? 134.627 134.543 162.716 1.00 8.00 531 VAL A C 1
ATOM 4846 O O . VAL C 3 531 ? 135.388 135.115 161.927 1.00 8.32 531 VAL A O 1
ATOM 4850 N N . LEU C 3 532 ? 133.316 134.435 162.515 1.00 8.74 532 LEU A N 1
ATOM 4851 C CA . LEU C 3 532 ? 132.682 135.034 161.348 1.00 6.38 532 LEU A CA 1
ATOM 4852 C C . LEU C 3 532 ? 132.784 136.552 161.403 1.00 4.88 532 LEU A C 1
ATOM 4853 O O . LEU C 3 532 ? 132.416 137.175 162.404 1.00 7.96 532 LEU A O 1
ATOM 4858 N N . GLY C 3 533 ? 133.280 137.149 160.322 1.00 4.40 533 GLY A N 1
ATOM 4859 C CA . GLY C 3 533 ? 133.341 138.595 160.240 1.00 7.68 533 GLY A CA 1
ATOM 4860 C C . GLY C 3 533 ? 132.087 139.228 159.670 1.00 7.70 533 GLY A C 1
ATOM 4861 O O . GLY C 3 533 ? 131.416 140.012 160.350 1.00 9.32 533 GLY A O 1
ATOM 4862 N N . ASN C 3 534 ? 131.748 138.880 158.432 1.00 8.42 534 ASN A N 1
ATOM 4863 C CA . ASN C 3 534 ? 130.558 139.402 157.766 1.00 8.40 534 ASN A CA 1
ATOM 4864 C C . ASN C 3 534 ? 130.307 138.575 156.510 1.00 7.61 534 ASN A C 1
ATOM 4865 O O . ASN C 3 534 ? 131.027 137.616 156.218 1.00 4.57 534 ASN A O 1
ATOM 4870 N N . GLY C 3 535 ? 129.277 138.967 155.759 1.00 4.72 535 GLY A N 1
ATOM 4871 C CA . GLY C 3 535 ? 128.921 138.275 154.545 1.00 3.85 535 GLY A CA 1
ATOM 4872 C C . GLY C 3 535 ? 128.653 139.256 153.418 1.00 5.62 535 GLY A C 1
ATOM 4873 O O . GLY C 3 535 ? 128.389 140.438 153.638 1.00 4.69 535 GLY A O 1
ATOM 4874 N N . ARG C 3 536 ? 128.732 138.735 152.196 1.00 7.07 536 ARG A N 1
ATOM 4875 C CA . ARG C 3 536 ? 128.471 139.531 151.003 1.00 4.64 536 ARG A CA 1
ATOM 4876 C C . ARG C 3 536 ? 127.787 138.665 149.961 1.00 5.19 536 ARG A C 1
ATOM 4877 O O . ARG C 3 536 ? 128.372 137.688 149.482 1.00 7.67 536 ARG A O 1
ATOM 4885 N N . LEU C 3 537 ? 126.550 139.012 149.624 1.00 5.57 537 LEU A N 1
ATOM 4886 C CA . LEU C 3 537 ? 125.951 138.496 148.405 1.00 6.31 537 LEU A CA 1
ATOM 4887 C C . LEU C 3 537 ? 126.626 139.143 147.206 1.00 7.16 537 LEU A C 1
ATOM 4888 O O . LEU C 3 537 ? 126.918 140.341 147.212 1.00 7.28 537 LEU A O 1
ATOM 4893 N N . LEU C 3 538 ? 126.892 138.342 146.182 1.00 6.75 538 LEU A N 1
ATOM 4894 C CA . LEU C 3 538 ? 127.519 138.831 144.965 1.00 6.51 538 LEU A CA 1
ATOM 4895 C C . LEU C 3 538 ? 126.700 138.387 143.765 1.00 8.80 538 LEU A C 1
ATOM 4896 O O . LEU C 3 538 ? 126.150 137.282 143.750 1.00 9.50 538 LEU A O 1
ATOM 4901 N N . ARG C 3 539 ? 126.606 139.265 142.771 1.00 9.74 539 ARG A N 1
ATOM 4902 C CA . ARG C 3 539 ? 126.038 138.923 141.476 1.00 11.97 539 ARG A CA 1
ATOM 4903 C C . ARG C 3 539 ? 127.043 139.279 140.395 1.00 14.66 539 ARG A C 1
ATOM 4904 O O . ARG C 3 539 ? 127.623 140.369 140.418 1.00 18.38 539 ARG A O 1
ATOM 4912 N N . ILE C 3 540 ? 127.261 138.354 139.466 1.00 15.15 540 ILE A N 1
ATOM 4913 C CA . ILE C 3 540 ? 128.072 138.591 138.280 1.00 22.91 540 ILE A CA 1
ATOM 4914 C C . ILE C 3 540 ? 127.211 138.287 137.065 1.00 20.21 540 ILE A C 1
ATOM 4915 O O . ILE C 3 540 ? 126.619 137.205 136.971 1.00 17.40 540 ILE A O 1
ATOM 4920 N N . MET C 3 541 ? 127.139 139.239 136.144 1.00 23.92 541 MET A N 1
ATOM 4921 C CA . MET C 3 541 ? 126.188 139.189 135.048 1.00 28.37 541 MET A CA 1
ATOM 4922 C C . MET C 3 541 ? 126.855 139.691 133.778 1.00 28.07 541 MET A C 1
ATOM 4923 O O . MET C 3 541 ? 127.720 140.573 133.836 1.00 31.09 541 MET A O 1
ATOM 4928 N N . PRO C 3 542 ? 126.487 139.145 132.623 1.00 29.95 542 PRO A N 1
ATOM 4929 C CA . PRO C 3 542 ? 126.811 139.808 131.360 1.00 33.12 542 PRO A CA 1
ATOM 4930 C C . PRO C 3 542 ? 125.869 140.976 131.139 1.00 32.51 542 PRO A C 1
ATOM 4931 O O . PRO C 3 542 ? 124.643 140.790 131.145 1.00 31.88 542 PRO A O 1
ATOM 4935 N N . PRO C 3 543 ? 126.350 142.236 131.022 1.00 34.97 543 PRO A N 1
ATOM 4936 C CA . PRO C 3 543 ? 125.433 143.374 130.915 1.00 35.75 543 PRO A CA 1
ATOM 4937 C C . PRO C 3 543 ? 124.289 143.103 129.927 1.00 37.66 543 PRO A C 1
ATOM 4938 O O . PRO C 3 543 ? 124.554 142.551 128.872 1.00 37.71 543 PRO A O 1
ATOM 4942 N N . GLY C 3 544 ? 123.061 143.494 130.281 1.00 36.71 544 GLY A N 1
ATOM 4943 C CA . GLY C 3 544 ? 121.919 143.352 129.353 1.00 29.62 544 GLY A CA 1
ATOM 4944 C C . GLY C 3 544 ? 121.285 141.970 129.331 1.00 33.00 544 GLY A C 1
ATOM 4945 O O . GLY C 3 544 ? 120.405 141.759 128.473 1.00 33.43 544 GLY A O 1
ATOM 4946 N N . GLN C 3 545 ? 121.693 141.055 130.217 1.00 39.00 545 GLN A N 1
ATOM 4947 C CA . GLN C 3 545 ? 121.005 139.733 130.287 1.00 39.29 545 GLN A CA 1
ATOM 4948 C C . GLN C 3 545 ? 121.131 139.158 131.703 1.00 30.66 545 GLN A C 1
ATOM 4949 O O . GLN C 3 545 ? 122.227 138.681 132.056 1.00 32.03 545 GLN A O 1
ATOM 4955 N N . PRO C 3 546 ? 120.073 139.204 132.543 1.00 30.75 546 PRO A N 1
ATOM 4956 C CA . PRO C 3 546 ? 120.178 138.749 133.933 1.00 27.75 546 PRO A CA 1
ATOM 4957 C C . PRO C 3 546 ? 119.829 137.282 134.108 1.00 28.20 546 PRO A C 1
ATOM 4958 O O . PRO C 3 546 ? 120.234 136.652 135.091 1.00 27.28 546 PRO A O 1
ATOM 4962 N N . ASN C 3 547 ? 119.079 136.731 133.150 1.00 33.72 547 ASN A N 1
ATOM 4963 C CA . ASN C 3 547 ? 118.572 135.371 133.280 1.00 31.70 547 ASN A CA 1
ATOM 4964 C C . ASN C 3 547 ? 119.692 134.349 133.421 1.00 30.72 547 ASN A C 1
ATOM 4965 O O . ASN C 3 547 ? 119.453 133.248 133.930 1.00 30.28 547 ASN A O 1
ATOM 4970 N N . ALA C 3 548 ? 120.904 134.688 132.986 1.00 33.02 548 ALA A N 1
ATOM 4971 C CA . ALA C 3 548 ? 122.094 133.868 133.202 1.00 29.62 548 ALA A CA 1
ATOM 4972 C C . ALA C 3 548 ? 123.038 134.668 134.095 1.00 27.74 548 ALA A C 1
ATOM 4973 O O . ALA C 3 548 ? 123.956 135.339 133.616 1.00 29.14 548 ALA A O 1
ATOM 4975 N N . ALA C 3 549 ? 122.816 134.580 135.403 1.00 26.37 549 ALA A N 1
ATOM 4976 C CA . ALA C 3 549 ? 123.577 135.334 136.387 1.00 22.10 549 ALA A CA 1
ATOM 4977 C C . ALA C 3 549 ? 124.264 134.375 137.346 1.00 20.59 549 ALA A C 1
ATOM 4978 O O . ALA C 3 549 ? 123.691 133.350 137.731 1.00 19.24 549 ALA A O 1
ATOM 4980 N N . ASP C 3 550 ? 125.494 134.708 137.723 1.00 17.11 550 ASP A N 1
ATOM 4981 C CA . ASP C 3 550 ? 126.264 133.918 138.671 1.00 17.92 550 ASP A CA 1
ATOM 4982 C C . ASP C 3 550 ? 126.217 134.584 140.038 1.00 17.47 550 ASP A C 1
ATOM 4983 O O . ASP C 3 550 ? 126.534 135.771 140.168 1.00 19.64 550 ASP A O 1
ATOM 4988 N N . PHE C 3 551 ? 125.823 133.819 141.050 1.00 17.00 551 PHE A N 1
ATOM 4989 C CA . PHE C 3 551 ? 125.683 134.321 142.407 1.00 13.58 551 PHE A CA 1
ATOM 4990 C C . PHE C 3 551 ? 126.656 133.593 143.322 1.00 12.38 551 PHE A C 1
ATOM 4991 O O . PHE C 3 551 ? 126.732 132.360 143.303 1.00 16.38 551 PHE A O 1
ATOM 4999 N N . TYR C 3 552 ? 127.400 134.363 144.109 1.00 10.76 552 TYR A N 1
ATOM 5000 C CA . TYR C 3 552 ? 128.346 133.834 145.076 1.00 8.83 552 TYR A CA 1
ATOM 5001 C C . TYR C 3 552 ? 127.997 134.352 146.463 1.00 8.72 552 TYR A C 1
ATOM 5002 O O . TYR C 3 552 ? 127.243 135.318 146.620 1.00 9.86 552 TYR A O 1
ATOM 5011 N N . LEU C 3 553 ? 128.557 133.693 147.472 1.00 11.50 553 LEU A N 1
ATOM 5012 C CA . LEU C 3 553 ? 128.498 134.168 148.847 1.00 5.09 553 LEU A CA 1
ATOM 5013 C C . LEU C 3 553 ? 129.917 134.224 149.386 1.00 4.38 553 LEU A C 1
ATOM 5014 O O . LEU C 3 553 ? 130.621 133.208 149.393 1.00 6.71 553 LEU A O 1
ATOM 5019 N N . ALA C 3 554 ? 130.334 135.405 149.829 1.00 4.61 554 ALA A N 1
ATOM 5020 C CA . ALA C 3 554 ? 131.657 135.609 150.400 1.00 3.84 554 ALA A CA 1
ATOM 5021 C C . ALA C 3 554 ? 131.507 135.854 151.893 1.00 5.38 554 ALA A C 1
ATOM 5022 O O . ALA C 3 554 ? 130.900 136.850 152.304 1.00 5.32 554 ALA A O 1
ATOM 5024 N N . ILE C 3 555 ? 132.050 134.947 152.699 1.00 6.20 555 ILE A N 1
ATOM 5025 C CA . ILE C 3 555 ? 132.072 135.091 154.148 1.00 4.21 555 ILE A CA 1
ATOM 5026 C C . ILE C 3 555 ? 133.511 135.323 154.573 1.00 3.77 555 ILE A C 1
ATOM 5027 O O . ILE C 3 555 ? 134.416 134.578 154.172 1.00 7.43 555 ILE A O 1
ATOM 5032 N N . THR C 3 556 ? 133.722 136.360 155.371 1.00 3.87 556 THR A N 1
ATOM 5033 C CA . THR C 3 556 ? 135.044 136.720 155.851 1.00 5.58 556 THR A CA 1
ATOM 5034 C C . THR C 3 556 ? 135.235 136.163 157.254 1.00 6.52 556 THR A C 1
ATOM 5035 O O . THR C 3 556 ? 134.438 136.445 158.156 1.00 4.67 556 THR A O 1
ATOM 5039 N N . LEU C 3 557 ? 136.287 135.372 157.429 1.00 6.56 557 LEU A N 1
ATOM 5040 C CA . LEU C 3 557 ? 136.592 134.729 158.695 1.00 6.19 557 LEU A CA 1
ATOM 5041 C C . LEU C 3 557 ? 137.899 135.283 159.247 1.00 6.03 557 LEU A C 1
ATOM 5042 O O . LEU C 3 557 ? 138.790 135.687 158.493 1.00 6.67 557 LEU A O 1
ATOM 5047 N N . GLU C 3 558 ? 138.000 135.314 160.573 1.00 5.82 558 GLU A N 1
ATOM 5048 C CA . GLU C 3 558 ? 139.200 135.776 161.249 1.00 8.18 558 GLU A CA 1
ATOM 5049 C C . GLU C 3 558 ? 139.657 134.720 162.245 1.00 12.17 558 GLU A C 1
ATOM 5050 O O . GLU C 3 558 ? 138.843 133.984 162.808 1.00 10.20 558 GLU A O 1
ATOM 5056 N N . ARG C 3 559 ? 140.970 134.646 162.450 1.00 15.03 559 ARG A N 1
ATOM 5057 C CA . ARG C 3 559 ? 141.526 133.731 163.436 1.00 12.65 559 ARG A CA 1
ATOM 5058 C C . ARG C 3 559 ? 142.872 134.259 163.910 1.00 13.93 559 ARG A C 1
ATOM 5059 O O . ARG C 3 559 ? 143.487 135.118 163.272 1.00 14.83 559 ARG A O 1
ATOM 5067 N N . GLN C 3 560 ? 143.313 133.739 165.053 1.00 17.11 560 GLN A N 1
ATOM 5068 C CA . GLN C 3 560 ? 144.644 134.028 165.563 1.00 18.63 560 GLN A CA 1
ATOM 5069 C C . GLN C 3 560 ? 145.660 133.136 164.864 1.00 16.33 560 GLN A C 1
ATOM 5070 O O . GLN C 3 560 ? 145.380 131.973 164.560 1.00 17.13 560 GLN A O 1
ATOM 5076 N N . VAL C 3 561 ? 146.839 133.680 164.602 1.00 17.71 561 VAL A N 1
ATOM 5077 C CA . VAL C 3 561 ? 147.953 132.874 164.114 1.00 18.39 561 VAL A CA 1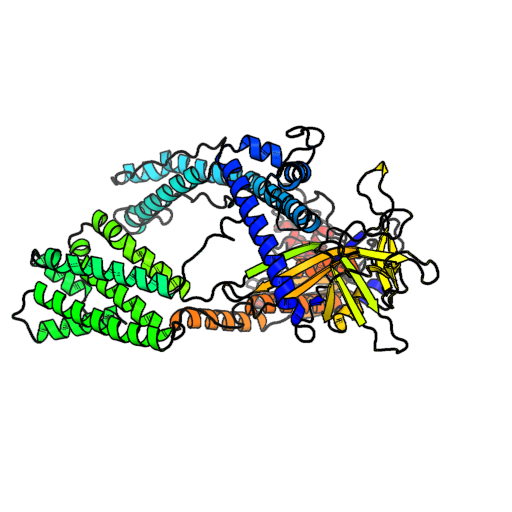
ATOM 5078 C C . VAL C 3 561 ? 149.087 133.040 165.118 1.00 17.52 561 VAL A C 1
ATOM 5079 O O . VAL C 3 561 ? 149.123 134.035 165.862 1.00 20.43 561 VAL A O 1
ATOM 5083 N N . PRO C 3 562 ? 150.012 132.083 165.183 1.00 20.64 562 PRO A N 1
ATOM 5084 C CA . PRO C 3 562 ? 151.022 132.100 166.250 1.00 20.51 562 PRO A CA 1
ATOM 5085 C C . PRO C 3 562 ? 151.751 133.430 166.299 1.00 23.00 562 PRO A C 1
ATOM 5086 O O . PRO C 3 562 ? 151.883 134.116 165.275 1.00 23.56 562 PRO A O 1
ATOM 5090 N N . PRO C 3 563 ? 152.194 133.852 167.479 1.00 22.71 563 PRO A N 1
ATOM 5091 C CA . PRO C 3 563 ? 153.014 135.064 167.560 1.00 28.46 563 PRO A CA 1
ATOM 5092 C C . PRO C 3 563 ? 154.316 134.880 166.793 1.00 29.60 563 PRO A C 1
ATOM 5093 O O . PRO C 3 563 ? 154.804 133.756 166.621 1.00 29.07 563 PRO A O 1
ATOM 5097 N N . LEU C 3 564 ? 154.861 136.000 166.313 1.00 32.52 564 LEU A N 1
ATOM 5098 C CA . LEU C 3 564 ? 156.125 135.975 165.595 1.00 36.91 564 LEU A CA 1
ATOM 5099 C C . LEU C 3 564 ? 157.243 135.424 166.488 1.00 37.06 564 LEU A C 1
ATOM 5100 O O . LEU C 3 564 ? 157.231 135.570 167.714 1.00 37.95 564 LEU A O 1
ATOM 5105 N N . ALA C 3 565 ? 158.215 134.779 165.857 1.00 39.14 565 ALA A N 1
ATOM 5106 C CA . ALA C 3 565 ? 159.285 134.052 166.532 1.00 43.54 565 ALA A CA 1
ATOM 5107 C C . ALA C 3 565 ? 160.524 134.937 166.714 1.00 46.43 565 ALA A C 1
ATOM 5108 O O . ALA C 3 565 ? 160.500 136.148 166.473 1.00 40.97 565 ALA A O 1
ATOM 5110 N N . ASP C 3 566 ? 161.635 134.327 167.183 1.00 41.14 566 ASP A N 1
ATOM 5111 C CA . ASP C 3 566 ? 162.959 134.955 167.253 1.00 37.13 566 ASP A CA 1
ATOM 5112 C C . ASP C 3 566 ? 163.958 133.889 166.767 1.00 42.82 566 ASP A C 1
ATOM 5113 O O . ASP C 3 566 ? 164.552 133.159 167.565 1.00 41.74 566 ASP A O 1
ATOM 5118 N N . ILE C 3 567 ? 164.166 133.813 165.424 1.00 45.31 567 ILE A N 1
ATOM 5119 C CA . ILE C 3 567 ? 164.916 132.709 164.831 1.00 47.12 567 ILE A CA 1
ATOM 5120 C C . ILE C 3 567 ? 166.381 133.092 164.695 1.00 47.48 567 ILE A C 1
ATOM 5121 O O . ILE C 3 567 ? 166.751 134.265 164.584 1.00 47.60 567 ILE A O 1
ATOM 5126 N N . LYS C 3 568 ? 167.232 132.074 164.694 1.00 43.20 568 LYS A N 1
ATOM 5127 C CA . LYS C 3 568 ? 168.677 132.254 164.617 1.00 39.59 568 LYS A CA 1
ATOM 5128 C C . LYS C 3 568 ? 169.150 131.407 163.438 1.00 34.90 568 LYS A C 1
ATOM 5129 O O . LYS C 3 568 ? 169.697 130.315 163.606 1.00 35.98 568 LYS A O 1
ATOM 5135 N N . ALA C 3 569 ? 168.995 131.941 162.237 1.00 36.79 569 ALA A N 1
ATOM 5136 C CA . ALA C 3 569 ? 169.167 131.135 161.040 1.00 35.40 569 ALA A CA 1
ATOM 5137 C C . ALA C 3 569 ? 170.637 131.014 160.668 1.00 34.59 569 ALA A C 1
ATOM 5138 O O . ALA C 3 569 ? 171.392 131.988 160.716 1.00 34.75 569 ALA A O 1
ATOM 5140 N N . GLU C 3 570 ? 171.044 129.809 160.299 1.00 34.87 570 GLU A N 1
ATOM 5141 C CA . GLU C 3 570 ? 172.362 129.571 159.725 1.00 36.02 570 GLU A CA 1
ATOM 5142 C C . GLU C 3 570 ? 172.274 129.260 158.237 1.00 36.47 570 GLU A C 1
ATOM 5143 O O . GLU C 3 570 ? 173.297 128.958 157.611 1.00 39.02 570 GLU A O 1
ATOM 5149 N N . ARG C 3 571 ? 171.072 129.303 157.671 1.00 36.43 571 ARG A N 1
ATOM 5150 C CA . ARG C 3 571 ? 170.840 129.180 156.241 1.00 36.44 571 ARG A CA 1
ATOM 5151 C C . ARG C 3 571 ? 170.003 130.365 155.783 1.00 35.46 571 ARG A C 1
ATOM 5152 O O . ARG C 3 571 ? 169.255 130.958 156.566 1.00 37.93 571 ARG A O 1
ATOM 5160 N N . PHE C 3 572 ? 170.153 130.716 154.509 1.00 33.82 572 PHE A N 1
ATOM 5161 C CA . PHE C 3 572 ? 169.369 131.780 153.902 1.00 30.54 572 PHE A CA 1
ATOM 5162 C C . PHE C 3 572 ? 169.095 131.407 152.455 1.00 27.07 572 PHE A C 1
ATOM 5163 O O . PHE C 3 572 ? 169.805 130.590 151.860 1.00 29.01 572 PHE A O 1
ATOM 5171 N N . ILE C 3 573 ? 168.057 132.018 151.890 1.00 29.89 573 ILE A N 1
ATOM 5172 C CA . ILE C 3 573 ? 167.693 131.810 150.496 1.00 27.43 573 ILE A CA 1
ATOM 5173 C C . ILE C 3 573 ? 167.599 133.163 149.814 1.00 26.83 573 ILE A C 1
ATOM 5174 O O . ILE C 3 573 ? 166.913 134.064 150.308 1.00 26.51 573 ILE A O 1
ATOM 5179 N N . GLY C 3 574 ? 168.290 133.305 148.691 1.00 27.25 574 GLY A N 1
ATOM 5180 C CA . GLY C 3 574 ? 168.162 134.474 147.847 1.00 26.95 574 GLY A CA 1
ATOM 5181 C C . GLY C 3 574 ? 167.314 134.157 146.630 1.00 27.97 574 GLY A C 1
ATOM 5182 O O . GLY C 3 574 ? 167.324 133.039 146.121 1.00 29.48 574 GLY A O 1
ATOM 5183 N N . ILE C 3 575 ? 166.562 135.154 146.177 1.00 29.42 575 ILE A N 1
ATOM 5184 C CA . ILE C 3 575 ? 165.707 135.014 145.005 1.00 32.28 575 ILE A CA 1
ATOM 5185 C C . ILE C 3 575 ? 165.747 136.311 144.210 1.00 34.72 575 ILE A C 1
ATOM 5186 O O . ILE C 3 575 ? 165.702 137.407 144.780 1.00 35.38 575 ILE A O 1
ATOM 5191 N N . ALA C 3 576 ? 165.849 136.181 142.890 1.00 35.80 576 ALA A N 1
ATOM 5192 C CA . ALA C 3 576 ? 165.861 137.309 141.974 1.00 39.45 576 ALA A CA 1
ATOM 5193 C C . ALA C 3 576 ? 164.708 137.172 140.991 1.00 44.91 576 ALA A C 1
ATOM 5194 O O . ALA C 3 576 ? 164.424 136.073 140.502 1.00 39.58 576 ALA A O 1
ATOM 5196 N N . ARG C 3 577 ? 164.047 138.290 140.707 1.00 49.37 577 ARG A N 1
ATOM 5197 C CA . ARG C 3 577 ? 162.899 138.326 139.815 1.00 46.55 577 ARG A CA 1
ATOM 5198 C C . ARG C 3 577 ? 163.104 139.417 138.772 1.00 47.94 577 ARG A C 1
ATOM 5199 O O . ARG C 3 577 ? 164.048 140.207 138.843 1.00 52.59 577 ARG A O 1
ATOM 5207 N N . GLY C 3 578 ? 162.207 139.449 137.789 1.00 50.43 578 GLY A N 1
ATOM 5208 C CA . GLY C 3 578 ? 162.233 140.497 136.787 1.00 48.89 578 GLY A CA 1
ATOM 5209 C C . GLY C 3 578 ? 163.071 140.166 135.570 1.00 54.24 578 GLY A C 1
ATOM 5210 O O . GLY C 3 578 ? 163.963 140.932 135.194 1.00 55.76 578 GLY A O 1
ATOM 5211 N N . GLU C 3 579 ? 162.795 139.027 134.947 1.00 53.05 579 GLU A N 1
ATOM 5212 C CA . GLU C 3 579 ? 163.545 138.568 133.785 1.00 46.50 579 GLU A CA 1
ATOM 5213 C C . GLU C 3 579 ? 162.641 137.610 133.013 1.00 46.21 579 GLU A C 1
ATOM 5214 O O . GLU C 3 579 ? 161.460 137.451 133.341 1.00 52.32 579 GLU A O 1
ATOM 5220 N N . ALA C 3 580 ? 163.192 136.975 131.974 1.00 45.02 580 ALA A N 1
ATOM 5221 C CA . ALA C 3 580 ? 162.468 135.902 131.301 1.00 44.42 580 ALA A CA 1
ATOM 5222 C C . ALA C 3 580 ? 162.084 134.803 132.280 1.00 42.43 580 ALA A C 1
ATOM 5223 O O . ALA C 3 580 ? 161.050 134.146 132.108 1.00 42.55 580 ALA A O 1
ATOM 5225 N N . ILE C 3 581 ? 162.900 134.590 133.308 1.00 41.58 581 ILE A N 1
ATOM 5226 C CA . ILE C 3 581 ? 162.612 133.642 134.374 1.00 42.30 581 ILE A CA 1
ATOM 5227 C C . ILE C 3 581 ? 161.964 134.438 135.529 1.00 42.24 581 ILE A C 1
ATOM 5228 O O . ILE C 3 581 ? 162.642 135.296 136.104 1.00 42.70 581 ILE A O 1
ATOM 5233 N N . PRO C 3 582 ? 160.703 134.176 135.856 1.00 42.80 582 PRO A N 1
ATOM 5234 C CA . PRO C 3 582 ? 160.061 134.973 136.921 1.00 40.54 582 PRO A CA 1
ATOM 5235 C C . PRO C 3 582 ? 160.807 134.936 138.239 1.00 40.28 582 PRO A C 1
ATOM 5236 O O . PRO C 3 582 ? 160.881 135.960 138.928 1.00 40.09 582 PRO A O 1
ATOM 5240 N N . ALA C 3 583 ? 161.374 133.791 138.609 1.00 40.20 583 ALA A N 1
ATOM 5241 C CA . ALA C 3 583 ? 162.104 133.686 139.861 1.00 39.48 583 ALA A CA 1
ATOM 5242 C C . ALA C 3 583 ? 163.178 132.618 139.734 1.00 41.87 583 ALA A C 1
ATOM 5243 O O . ALA C 3 583 ? 162.930 131.537 139.195 1.00 40.38 583 ALA A O 1
ATOM 5245 N N . ALA C 3 584 ? 164.370 132.935 140.231 1.00 38.11 584 ALA A N 1
ATOM 5246 C CA . ALA C 3 584 ? 165.476 131.993 140.300 1.00 33.93 584 ALA A CA 1
ATOM 5247 C C . ALA C 3 584 ? 166.073 132.057 141.694 1.00 32.15 584 ALA A C 1
ATOM 5248 O O . ALA C 3 584 ? 166.243 133.143 142.253 1.00 32.44 584 ALA A O 1
ATOM 5250 N N . TYR C 3 585 ? 166.385 130.894 142.255 1.00 30.57 585 TYR A N 1
ATOM 5251 C CA . TYR C 3 585 ? 166.793 130.800 143.646 1.00 31.35 585 TYR A CA 1
ATOM 5252 C C . TYR C 3 585 ? 168.215 130.269 143.772 1.00 27.61 585 TYR A C 1
ATOM 5253 O O . TYR C 3 585 ? 168.775 129.682 142.840 1.00 28.53 585 TYR A O 1
ATOM 5262 N N . ALA C 3 586 ? 168.788 130.491 144.955 1.00 29.81 586 ALA A N 1
ATOM 5263 C CA . ALA C 3 586 ? 170.136 130.022 145.262 1.00 26.49 586 ALA A CA 1
ATOM 5264 C C . ALA C 3 586 ? 170.255 129.917 146.776 1.00 26.24 586 ALA A C 1
ATOM 5265 O O . ALA C 3 586 ? 170.346 130.942 147.460 1.00 27.49 586 ALA A O 1
ATOM 5267 N N . VAL C 3 587 ? 170.254 128.690 147.292 1.00 27.62 587 VAL A N 1
ATOM 5268 C CA . VAL C 3 587 ? 170.381 128.461 148.726 1.00 23.72 587 VAL A CA 1
ATOM 5269 C C . VAL C 3 587 ? 171.828 128.678 149.142 1.00 28.33 587 VAL A C 1
ATOM 5270 O O . VAL C 3 587 ? 172.761 128.340 148.403 1.00 33.18 587 VAL A O 1
ATOM 5274 N N . ILE C 3 588 ? 172.025 129.252 150.328 1.00 26.08 588 ILE A N 1
ATOM 5275 C CA . ILE C 3 588 ? 173.353 129.471 150.884 1.00 32.20 588 ILE A CA 1
ATOM 5276 C C . ILE C 3 588 ? 173.333 129.085 152.359 1.00 34.00 588 ILE A C 1
ATOM 5277 O O . ILE C 3 588 ? 172.281 128.830 152.948 1.00 36.88 588 ILE A O 1
ATOM 5282 N N . ASP C 3 589 ? 174.521 129.031 152.947 1.00 35.61 589 ASP A N 1
ATOM 5283 C CA . ASP C 3 589 ? 174.690 128.799 154.371 1.00 39.52 589 ASP A CA 1
ATOM 5284 C C . ASP C 3 589 ? 174.928 130.137 155.072 1.00 38.35 589 ASP A C 1
ATOM 5285 O O . ASP C 3 589 ? 174.775 131.210 154.480 1.00 36.60 589 ASP A O 1
ATOM 5290 N N . GLU C 3 590 ? 175.291 130.082 156.356 1.00 37.08 590 GLU A N 1
ATOM 5291 C CA . GLU C 3 590 ? 175.596 131.311 157.078 1.00 35.87 590 GLU A CA 1
ATOM 5292 C C . GLU C 3 590 ? 176.922 131.922 156.642 1.00 36.54 590 GLU A C 1
ATOM 5293 O O . GLU C 3 590 ? 177.111 133.133 156.797 1.00 36.05 590 GLU A O 1
ATOM 5299 N N . LEU C 3 591 ? 177.844 131.116 156.108 1.00 36.94 591 LEU A N 1
ATOM 5300 C CA . LEU C 3 591 ? 179.059 131.667 155.520 1.00 38.36 591 LEU A CA 1
ATOM 5301 C C . LEU C 3 591 ? 178.796 132.272 154.148 1.00 36.56 591 LEU A C 1
ATOM 5302 O O . LEU C 3 591 ? 179.432 133.266 153.780 1.00 35.85 591 LEU A O 1
ATOM 5307 N N . GLY C 3 592 ? 177.868 131.696 153.388 1.00 36.15 592 GLY A N 1
ATOM 5308 C CA . GLY C 3 592 ? 177.511 132.202 152.073 1.00 35.42 592 GLY A CA 1
ATOM 5309 C C . GLY C 3 592 ? 177.831 131.274 150.918 1.00 34.60 592 GLY A C 1
ATOM 5310 O O . GLY C 3 592 ? 177.531 131.627 149.769 1.00 34.79 592 GLY A O 1
ATOM 5311 N N . LYS C 3 593 ? 178.418 130.103 151.152 1.00 36.19 593 LYS A N 1
ATOM 5312 C CA . LYS C 3 593 ? 178.776 129.211 150.058 1.00 34.31 593 LYS A CA 1
ATOM 5313 C C . LYS C 3 593 ? 177.556 128.424 149.596 1.00 32.65 593 LYS A C 1
ATOM 5314 O O . LYS C 3 593 ? 176.772 127.922 150.409 1.00 34.12 593 LYS A O 1
ATOM 5320 N N . LEU C 3 594 ? 177.401 128.326 148.277 1.00 37.41 594 LEU A N 1
ATOM 5321 C CA . LEU C 3 594 ? 176.174 127.807 147.689 1.00 34.63 594 LEU A CA 1
ATOM 5322 C C . LEU C 3 594 ? 175.929 126.362 148.106 1.00 34.16 594 LEU A C 1
ATOM 5323 O O . LEU C 3 594 ? 176.866 125.574 148.267 1.00 32.94 594 LEU A O 1
ATOM 5328 N N . LEU C 3 595 ? 174.651 126.021 148.294 1.00 29.43 595 LEU A N 1
ATOM 5329 C CA . LEU C 3 595 ? 174.239 124.648 148.530 1.00 29.76 595 LEU A CA 1
ATOM 5330 C C . LEU C 3 595 ? 173.296 124.102 147.470 1.00 30.44 595 LEU A C 1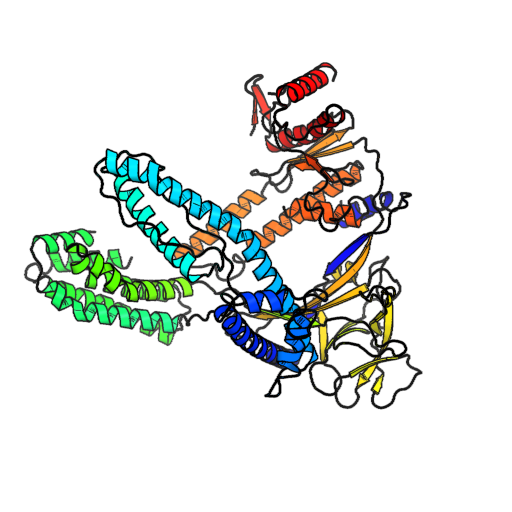
ATOM 5331 O O . LEU C 3 595 ? 173.193 122.877 147.340 1.00 29.84 595 LEU A O 1
ATOM 5336 N N . ALA C 3 596 ? 172.611 124.963 146.719 1.00 28.90 596 ALA A N 1
ATOM 5337 C CA . ALA C 3 596 ? 171.739 124.531 145.633 1.00 27.58 596 ALA A CA 1
ATOM 5338 C C . ALA C 3 596 ? 171.332 125.758 144.832 1.00 25.92 596 ALA A C 1
ATOM 5339 O O . ALA C 3 596 ? 171.543 126.897 145.253 1.00 27.62 596 ALA A O 1
ATOM 5341 N N . SER C 3 597 ? 170.730 125.507 143.675 1.00 28.95 597 SER A N 1
ATOM 5342 C CA . SER C 3 597 ? 170.239 126.578 142.823 1.00 28.02 597 SER A CA 1
ATOM 5343 C C . SER C 3 597 ? 169.254 125.991 141.823 1.00 29.03 597 SER A C 1
ATOM 5344 O O . SER C 3 597 ? 169.143 124.772 141.670 1.00 31.49 597 SER A O 1
ATOM 5347 N N . GLY C 3 598 ? 168.542 126.879 141.141 1.00 29.26 598 GLY A N 1
ATOM 5348 C CA . GLY C 3 598 ? 167.549 126.456 140.177 1.00 30.90 598 GLY A CA 1
ATOM 5349 C C . GLY C 3 598 ? 166.775 127.650 139.656 1.00 28.86 598 GLY A C 1
ATOM 5350 O O . GLY C 3 598 ? 167.155 128.804 139.873 1.00 30.86 598 GLY A O 1
ATOM 5351 N N . LYS C 3 599 ? 165.685 127.347 138.955 1.00 33.86 599 LYS A N 1
ATOM 5352 C CA . LYS C 3 599 ? 164.801 128.373 138.424 1.00 35.80 599 LYS A CA 1
ATOM 5353 C C . LYS C 3 599 ? 163.365 127.873 138.488 1.00 43.15 599 LYS A C 1
ATOM 5354 O O . LYS C 3 599 ? 163.105 126.667 138.506 1.00 42.58 599 LYS A O 1
ATOM 5360 N N . ILE C 3 600 ? 162.432 128.820 138.520 1.00 41.49 600 ILE A N 1
ATOM 5361 C CA . ILE C 3 600 ? 161.015 128.535 138.713 1.00 32.53 600 ILE A CA 1
ATOM 5362 C C . ILE C 3 600 ? 160.244 129.069 137.515 1.00 37.78 600 ILE A C 1
ATOM 5363 O O . ILE C 3 600 ? 160.403 130.238 137.143 1.00 38.29 600 ILE A O 1
ATOM 5368 N N . ALA C 3 601 ? 159.410 128.216 136.923 1.00 40.46 601 ALA A N 1
ATOM 5369 C CA . ALA C 3 601 ? 158.492 128.594 135.849 1.00 39.99 601 ALA A CA 1
ATOM 5370 C C . ALA C 3 601 ? 159.221 129.327 134.722 1.00 38.00 601 ALA A C 1
ATOM 5371 O O . ALA C 3 601 ? 158.961 130.492 134.431 1.00 39.56 601 ALA A O 1
ATOM 5373 N N . GLU C 3 602 ? 160.145 128.615 134.081 1.00 41.53 602 GLU A N 1
ATOM 5374 C CA . GLU C 3 602 ? 160.934 129.213 133.011 1.00 43.21 602 GLU A CA 1
ATOM 5375 C C . GLU C 3 602 ? 160.151 129.403 131.716 1.00 45.86 602 GLU A C 1
ATOM 5376 O O . GLU C 3 602 ? 160.637 130.102 130.820 1.00 47.50 602 GLU A O 1
ATOM 5382 N N . SER C 3 603 ? 158.964 128.811 131.592 1.00 48.37 603 SER A N 1
ATOM 5383 C CA . SER C 3 603 ? 158.142 128.947 130.395 1.00 45.14 603 SER A CA 1
ATOM 5384 C C . SER C 3 603 ? 157.046 129.995 130.540 1.00 42.34 603 SER A C 1
ATOM 5385 O O . SER C 3 603 ? 156.269 130.199 129.594 1.00 45.16 603 SER A O 1
ATOM 5388 N N . TYR C 3 604 ? 156.965 130.660 131.695 1.00 40.72 604 TYR A N 1
ATOM 5389 C CA . TYR C 3 604 ? 155.864 131.583 131.947 1.00 38.32 604 TYR A CA 1
ATOM 5390 C C . TYR C 3 604 ? 155.903 132.771 130.995 1.00 38.68 604 TYR A C 1
ATOM 5391 O O . TYR C 3 604 ? 154.873 133.158 130.436 1.00 37.27 604 TYR A O 1
ATOM 5400 N N . ARG C 3 605 ? 157.081 133.374 130.815 1.00 37.57 605 ARG A N 1
ATOM 5401 C CA . ARG C 3 605 ? 157.181 134.557 129.965 1.00 40.57 605 ARG A CA 1
ATOM 5402 C C . ARG C 3 605 ? 156.846 134.217 128.518 1.00 41.38 605 ARG A C 1
ATOM 5403 O O . ARG C 3 605 ? 156.160 134.986 127.834 1.00 42.99 605 ARG A O 1
ATOM 5411 N N . LYS C 3 606 ? 157.314 133.062 128.040 1.00 41.27 606 LYS A N 1
ATOM 5412 C CA . LYS C 3 606 ? 157.000 132.628 126.681 1.00 43.13 606 LYS A CA 1
ATOM 5413 C C . LYS C 3 606 ? 155.501 132.418 126.502 1.00 41.64 606 LYS A C 1
ATOM 5414 O O . LYS C 3 606 ? 154.906 132.887 125.521 1.00 44.74 606 LYS A O 1
ATOM 5420 N N . GLN C 3 607 ? 154.871 131.706 127.441 1.00 45.73 607 GLN A N 1
ATOM 5421 C CA . GLN C 3 607 ? 153.438 131.448 127.327 1.00 48.74 607 GLN A CA 1
ATOM 5422 C C . GLN C 3 607 ? 152.642 132.747 127.403 1.00 42.57 607 GLN A C 1
ATOM 5423 O O . GLN C 3 607 ? 151.665 132.939 126.665 1.00 43.49 607 GLN A O 1
ATOM 5429 N N . GLN C 3 608 ? 153.066 133.658 128.280 1.00 42.42 608 GLN A N 1
ATOM 5430 C CA . GLN C 3 608 ? 152.427 134.962 128.406 1.00 42.30 608 GLN A CA 1
ATOM 5431 C C . GLN C 3 608 ? 152.536 135.763 127.115 1.00 45.48 608 GLN A C 1
ATOM 5432 O O . GLN C 3 608 ? 151.563 136.394 126.683 1.00 46.53 608 GLN A O 1
ATOM 5438 N N . ARG C 3 609 ? 153.712 135.746 126.484 1.00 45.72 609 ARG A N 1
ATOM 5439 C CA . ARG C 3 609 ? 153.874 136.438 125.212 1.00 44.73 609 ARG A CA 1
ATOM 5440 C C . ARG C 3 609 ? 152.977 135.835 124.141 1.00 44.79 609 ARG A C 1
ATOM 5441 O O . ARG C 3 609 ? 152.384 136.562 123.336 1.00 48.59 609 ARG A O 1
ATOM 5449 N N . GLU C 3 610 ? 152.865 134.504 124.115 1.00 44.61 610 GLU A N 1
ATOM 5450 C CA . GLU C 3 610 ? 151.980 133.867 123.143 1.00 43.53 610 GLU A CA 1
ATOM 5451 C C . GLU C 3 610 ? 150.531 134.304 123.345 1.00 38.56 610 GLU A C 1
ATOM 5452 O O . GLU C 3 610 ? 149.822 134.610 122.375 1.00 40.25 610 GLU A O 1
ATOM 5458 N N . PHE C 3 611 ? 150.078 134.352 124.601 1.00 40.21 611 PHE A N 1
ATOM 5459 C CA . PHE C 3 611 ? 148.712 134.797 124.871 1.00 40.10 611 PHE A CA 1
ATOM 5460 C C . PHE C 3 611 ? 148.509 136.262 124.489 1.00 42.91 611 PHE A C 1
ATOM 5461 O O . PHE C 3 611 ? 147.456 136.629 123.947 1.00 37.50 611 PHE A O 1
ATOM 5469 N N . ASN C 3 612 ? 149.501 137.116 124.763 1.00 47.41 612 ASN A N 1
ATOM 5470 C CA . ASN C 3 612 ? 149.404 138.518 124.361 1.00 44.55 612 ASN A CA 1
ATOM 5471 C C . ASN C 3 612 ? 149.291 138.656 122.847 1.00 45.86 612 ASN A C 1
ATOM 5472 O O . ASN C 3 612 ? 148.481 139.448 122.342 1.00 43.56 612 ASN A O 1
ATOM 5477 N N . ASP C 3 613 ? 150.110 137.905 122.107 1.00 43.83 613 ASP A N 1
ATOM 5478 C CA . ASP C 3 613 ? 150.055 137.966 120.649 1.00 42.74 613 ASP A CA 1
ATOM 5479 C C . ASP C 3 613 ? 148.706 137.489 120.131 1.00 41.71 613 ASP A C 1
ATOM 5480 O O . ASP C 3 613 ? 148.150 138.071 119.189 1.00 45.11 613 ASP A O 1
ATOM 5485 N N . ALA C 3 614 ? 148.167 136.423 120.731 1.00 40.70 614 ALA A N 1
ATOM 5486 C CA . ALA C 3 614 ? 146.838 135.963 120.342 1.00 41.54 614 ALA A CA 1
ATOM 5487 C C . ALA C 3 614 ? 145.793 137.044 120.589 1.00 43.24 614 ALA A C 1
ATOM 5488 O O . ALA C 3 614 ? 144.914 137.275 119.748 1.00 51.22 614 ALA A O 1
ATOM 5490 N N . LYS C 3 615 ? 145.886 137.732 121.730 1.00 42.55 615 LYS A N 1
ATOM 5491 C CA . LYS C 3 615 ? 144.940 138.803 122.022 1.00 36.54 615 LYS A CA 1
ATOM 5492 C C . LYS C 3 615 ? 145.039 139.927 120.997 1.00 39.45 615 LYS A C 1
ATOM 5493 O O . LYS C 3 615 ? 144.018 140.448 120.534 1.00 38.74 615 LYS A O 1
ATOM 5499 N N . ARG C 3 616 ? 146.262 140.312 120.628 1.00 40.65 616 ARG A N 1
ATOM 5500 C CA . ARG C 3 616 ? 146.436 141.418 119.687 1.00 34.53 616 ARG A CA 1
ATOM 5501 C C . ARG C 3 616 ? 145.935 141.052 118.291 1.00 35.74 616 ARG A C 1
ATOM 5502 O O . ARG C 3 616 ? 145.284 141.870 117.622 1.00 39.53 616 ARG A O 1
ATOM 5510 N N . GLU C 3 617 ? 146.213 139.826 117.835 1.00 38.72 617 GLU A N 1
ATOM 5511 C CA . GLU C 3 617 ? 145.708 139.431 116.524 1.00 46.53 617 GLU A CA 1
ATOM 5512 C C . GLU C 3 617 ? 144.190 139.288 116.533 1.00 42.32 617 GLU A C 1
ATOM 5513 O O . GLU C 3 617 ? 143.541 139.562 115.517 1.00 41.29 617 GLU A O 1
ATOM 5519 N N . LEU C 3 618 ? 143.607 138.860 117.658 1.00 40.95 618 LEU A N 1
ATOM 5520 C CA . LEU C 3 618 ? 142.151 138.829 117.767 1.00 41.18 618 LEU A CA 1
ATOM 5521 C C . LEU C 3 618 ? 141.572 140.240 117.706 1.00 42.13 618 LEU A C 1
ATOM 5522 O O . LEU C 3 618 ? 140.556 140.481 117.028 1.00 41.21 618 LEU A O 1
ATOM 5527 N N . GLN C 3 619 ? 142.241 141.187 118.379 1.00 39.79 619 GLN A N 1
ATOM 5528 C CA . GLN C 3 619 ? 141.841 142.590 118.325 1.00 33.07 619 GLN A CA 1
ATOM 5529 C C . GLN C 3 619 ? 141.832 143.102 116.893 1.00 34.68 619 GLN A C 1
ATOM 5530 O O . GLN C 3 619 ? 140.900 143.798 116.477 1.00 35.19 619 GLN A O 1
ATOM 5536 N N . ARG C 3 620 ? 142.876 142.785 116.127 1.00 36.40 620 ARG A N 1
ATOM 5537 C CA . ARG C 3 620 ? 142.925 143.241 114.740 1.00 33.64 620 ARG A CA 1
ATOM 5538 C C . ARG C 3 620 ? 141.869 142.553 113.886 1.00 38.07 620 ARG A C 1
ATOM 5539 O O . ARG C 3 620 ? 140.966 143.205 113.346 1.00 41.99 620 ARG A O 1
ATOM 5547 N N . THR C 3 621 ? 141.966 141.228 113.755 1.00 41.96 621 THR A N 1
ATOM 5548 C CA . THR C 3 621 ? 141.166 140.522 112.760 1.00 43.05 621 THR A CA 1
ATOM 5549 C C . THR C 3 621 ? 139.673 140.674 113.017 1.00 40.54 621 THR A C 1
ATOM 5550 O O . THR C 3 621 ? 138.889 140.748 112.059 1.00 43.71 621 THR A O 1
ATOM 5554 N N . GLN C 3 622 ? 139.250 140.748 114.292 1.00 37.68 622 GLN A N 1
ATOM 5555 C CA . GLN C 3 622 ? 137.816 140.778 114.536 1.00 38.26 622 GLN A CA 1
ATOM 5556 C C . GLN C 3 622 ? 137.401 141.803 115.583 1.00 38.36 622 GLN A C 1
ATOM 5557 O O . GLN C 3 622 ? 136.268 141.737 116.074 1.00 39.64 622 GLN A O 1
ATOM 5563 N N . GLY C 3 623 ? 138.355 142.606 116.063 1.00 36.41 623 GLY A N 1
ATOM 5564 C CA . GLY C 3 623 ? 138.049 143.646 117.067 1.00 37.37 623 GLY A CA 1
ATOM 5565 C C . GLY C 3 623 ? 138.387 143.254 118.497 1.00 41.01 623 GLY A C 1
ATOM 5566 O O . GLY C 3 623 ? 139.136 144.004 119.139 1.00 42.05 623 GLY A O 1
ATOM 5567 N N . GLY C 3 624 ? 137.950 142.082 118.980 1.00 42.56 624 GLY A N 1
ATOM 5568 C CA . GLY C 3 624 ? 138.219 141.668 120.377 1.00 38.86 624 GLY A CA 1
ATOM 5569 C C . GLY C 3 624 ? 138.308 140.160 120.584 1.00 39.21 624 GLY A C 1
ATOM 5570 O O . GLY C 3 624 ? 138.169 139.430 119.583 1.00 44.77 624 GLY A O 1
ATOM 5571 N N . TYR C 3 625 ? 138.526 139.705 121.834 1.00 37.73 625 TYR A N 1
ATOM 5572 C CA . TYR C 3 625 ? 138.568 138.246 122.147 1.00 46.13 625 TYR A CA 1
ATOM 5573 C C . TYR C 3 625 ? 137.336 137.854 122.970 1.00 51.69 625 TYR A C 1
ATOM 5574 O O . TYR C 3 625 ? 137.173 138.387 124.080 1.00 49.69 625 TYR A O 1
ATOM 5583 N N . THR C 3 626 ? 136.516 136.938 122.451 1.00 30.00 626 THR A N 1
ATOM 5584 C CA . THR C 3 626 ? 135.216 136.545 123.076 1.00 30.00 626 THR A CA 1
ATOM 5585 C C . THR C 3 626 ? 135.150 135.815 124.427 1.00 30.00 626 THR A C 1
ATOM 5586 O O . THR C 3 626 ? 134.278 136.206 125.225 1.00 30.00 626 THR A O 1
ATOM 5590 N N . ARG C 3 627 ? 136.006 134.823 124.714 1.00 55.95 627 ARG A N 1
ATOM 5591 C CA . ARG C 3 627 ? 135.712 133.966 125.911 1.00 54.85 627 ARG A CA 1
ATOM 5592 C C . ARG C 3 627 ? 136.659 134.037 127.115 1.00 51.17 627 ARG A C 1
ATOM 5593 O O . ARG C 3 627 ? 136.187 134.599 128.140 1.00 56.22 627 ARG A O 1
ATOM 5601 N N . TRP C 3 628 ? 137.764 133.271 127.095 1.00 52.87 628 TRP A N 1
ATOM 5602 C CA . TRP C 3 628 ? 138.701 133.208 128.258 1.00 53.73 628 TRP A CA 1
ATOM 5603 C C . TRP C 3 628 ? 140.036 133.958 128.078 1.00 46.63 628 TRP A C 1
ATOM 5604 O O . TRP C 3 628 ? 140.813 133.948 129.058 1.00 38.17 628 TRP A O 1
ATOM 5615 N N . LEU C 3 629 ? 140.323 134.588 126.936 1.00 47.20 629 LEU A N 1
ATOM 5616 C CA . LEU C 3 629 ? 141.621 135.311 126.851 1.00 44.68 629 LEU A CA 1
ATOM 5617 C C . LEU C 3 629 ? 141.482 136.567 127.712 1.00 44.38 629 LEU A C 1
ATOM 5618 O O . LEU C 3 629 ? 142.511 137.085 128.192 1.00 38.79 629 LEU A O 1
ATOM 5623 N N . ARG C 3 630 ? 140.249 137.025 127.901 1.00 43.95 630 ARG A N 1
ATOM 5624 C CA . ARG C 3 630 ? 139.912 138.191 128.770 1.00 39.69 630 ARG A CA 1
ATOM 5625 C C . ARG C 3 630 ? 140.581 138.085 130.151 1.00 38.43 630 ARG A C 1
ATOM 5626 O O . ARG C 3 630 ? 141.193 139.086 130.572 1.00 36.83 630 ARG A O 1
ATOM 5634 N N . SER C 3 631 ? 140.437 136.948 130.847 1.00 36.28 631 SER A N 1
ATOM 5635 C CA . SER C 3 631 ? 141.011 136.786 132.213 1.00 32.36 631 SER A CA 1
ATOM 5636 C C . SER C 3 631 ? 142.271 135.911 132.254 1.00 29.99 631 SER A C 1
ATOM 5637 O O . SER C 3 631 ? 142.882 135.860 133.335 1.00 29.69 631 SER A O 1
ATOM 5640 N N . LYS C 3 632 ? 142.694 135.317 131.133 1.00 30.57 632 LYS A N 1
ATOM 5641 C CA . LYS C 3 632 ? 143.819 134.333 131.148 1.00 30.28 632 LYS A CA 1
ATOM 5642 C C . LYS C 3 632 ? 145.081 134.896 131.814 1.00 29.23 632 LYS A C 1
ATOM 5643 O O . LYS C 3 632 ? 145.584 134.248 132.743 1.00 31.68 632 LYS A O 1
ATOM 5649 N N . GLU C 3 633 ? 145.598 136.018 131.333 1.00 25.85 633 GLU A N 1
ATOM 5650 C CA . GLU C 3 633 ? 146.855 136.619 131.851 1.00 27.05 633 GLU A CA 1
ATOM 5651 C C . GLU C 3 633 ? 146.774 136.682 133.377 1.00 26.50 633 GLU A C 1
ATOM 5652 O O . GLU C 3 633 ? 147.692 136.160 134.040 1.00 31.98 633 GLU A O 1
ATOM 5658 N N . ARG C 3 634 ? 145.709 137.288 133.907 1.00 26.57 634 ARG A N 1
ATOM 5659 C CA . ARG C 3 634 ? 145.564 137.426 135.355 1.00 27.96 634 ARG A CA 1
ATOM 5660 C C . ARG C 3 634 ? 145.594 136.065 136.041 1.00 24.81 634 ARG A C 1
ATOM 5661 O O . ARG C 3 634 ? 146.228 135.894 137.095 1.00 23.07 634 ARG A O 1
ATOM 5669 N N . ASN C 3 635 ? 144.927 135.079 135.445 1.00 27.76 635 ASN A N 1
ATOM 5670 C CA . ASN C 3 635 ? 144.964 133.721 135.979 1.00 25.17 635 ASN A CA 1
ATOM 5671 C C . ASN C 3 635 ? 146.391 133.182 136.012 1.00 24.77 635 ASN A C 1
ATOM 5672 O O . ASN C 3 635 ? 146.824 132.599 137.011 1.00 23.67 635 ASN A O 1
ATOM 5677 N N . ARG C 3 636 ? 147.134 133.377 134.923 1.00 26.12 636 ARG A N 1
ATOM 5678 C CA . ARG C 3 636 ? 148.524 132.932 134.851 1.00 27.31 636 ARG A CA 1
ATOM 5679 C C . ARG C 3 636 ? 149.382 133.637 135.883 1.00 28.40 636 ARG A C 1
ATOM 5680 O O . ARG C 3 636 ? 150.295 133.037 136.452 1.00 25.96 636 ARG A O 1
ATOM 5688 N N . ALA C 3 637 ? 149.133 134.928 136.103 1.00 26.17 637 ALA A N 1
ATOM 5689 C CA . ALA C 3 637 ? 149.867 135.642 137.140 1.00 29.28 637 ALA A CA 1
ATOM 5690 C C . ALA C 3 637 ? 149.612 135.015 138.506 1.00 25.20 637 ALA A C 1
ATOM 5691 O O . ALA C 3 637 ? 150.543 134.827 139.303 1.00 24.77 637 ALA A O 1
ATOM 5693 N N . ARG C 3 638 ? 148.354 134.661 138.783 1.00 24.84 638 ARG A N 1
ATOM 5694 C CA . ARG C 3 638 ? 148.038 133.996 140.047 1.00 26.94 638 ARG A CA 1
ATOM 5695 C C . ARG C 3 638 ? 148.733 132.640 140.152 1.00 22.29 638 ARG A C 1
ATOM 5696 O O . ARG C 3 638 ? 149.311 132.296 141.193 1.00 23.99 638 ARG A O 1
ATOM 5704 N N . ALA C 3 639 ? 148.682 131.854 139.075 1.00 21.47 639 ALA A N 1
ATOM 5705 C CA . ALA C 3 639 ? 149.317 130.540 139.083 1.00 19.03 639 ALA A CA 1
ATOM 5706 C C . ALA C 3 639 ? 150.821 130.663 139.275 1.00 20.00 639 ALA A C 1
ATOM 5707 O O . ALA C 3 639 ? 151.438 129.856 139.982 1.00 20.54 639 ALA A O 1
ATOM 5709 N N . LEU C 3 640 ? 151.426 131.671 138.646 1.00 23.43 640 LEU A N 1
ATOM 5710 C CA . LEU C 3 640 ? 152.852 131.911 138.804 1.00 24.25 640 LEU A CA 1
ATOM 5711 C C . LEU C 3 640 ? 153.195 132.263 140.243 1.00 23.50 640 LEU A C 1
ATOM 5712 O O . LEU C 3 640 ? 154.184 131.761 140.792 1.00 23.09 640 LEU A O 1
ATOM 5717 N N . SER C 3 641 ? 152.391 133.125 140.872 1.00 23.41 641 SER A N 1
ATOM 5718 C CA . SER C 3 641 ? 152.632 133.443 142.276 1.00 22.45 641 SER A CA 1
ATOM 5719 C C . SER C 3 641 ? 152.546 132.188 143.137 1.00 19.06 641 SER A C 1
ATOM 5720 O O . SER C 3 641 ? 153.386 131.971 144.022 1.00 20.80 641 SER A O 1
ATOM 5723 N N . GLY C 3 642 ? 151.552 131.337 142.870 1.00 17.54 642 GLY A N 1
ATOM 5724 C CA . GLY C 3 642 ? 151.435 130.097 143.624 1.00 15.77 642 GLY A CA 1
ATOM 5725 C C . GLY C 3 642 ? 152.650 129.199 143.470 1.00 17.95 642 GLY A C 1
ATOM 5726 O O . GLY C 3 642 ? 153.188 128.684 144.455 1.00 15.75 642 GLY A O 1
ATOM 5727 N N . GLU C 3 643 ? 153.105 129.009 142.229 1.00 20.00 643 GLU A N 1
ATOM 5728 C CA . GLU C 3 643 ? 154.252 128.135 141.982 1.00 17.25 643 GLU A CA 1
ATOM 5729 C C . GLU C 3 643 ? 155.522 128.679 142.630 1.00 15.85 643 GLU A C 1
ATOM 5730 O O . GLU C 3 643 ? 156.302 127.922 143.235 1.00 18.14 643 GLU A O 1
ATOM 5736 N N . VAL C 3 644 ? 155.747 129.991 142.518 1.00 19.47 644 VAL A N 1
ATOM 5737 C CA . VAL C 3 644 ? 156.950 130.587 143.093 1.00 22.40 644 VAL A CA 1
ATOM 5738 C C . VAL C 3 644 ? 156.935 130.444 144.610 1.00 19.96 644 VAL A C 1
ATOM 5739 O O . VAL C 3 644 ? 157.945 130.074 145.230 1.00 20.79 644 VAL A O 1
ATOM 5743 N N . THR C 3 645 ? 155.785 130.732 145.231 1.00 20.59 645 THR A N 1
ATOM 5744 C CA . THR C 3 645 ? 155.678 130.585 146.678 1.00 18.94 645 THR A CA 1
ATOM 5745 C C . THR C 3 645 ? 155.907 129.142 147.102 1.00 17.13 645 THR A C 1
ATOM 5746 O O . THR C 3 645 ? 156.568 128.887 148.114 1.00 19.11 645 THR A O 1
ATOM 5750 N N . ARG C 3 646 ? 155.375 128.182 146.341 1.00 19.38 646 ARG A N 1
ATOM 5751 C CA . ARG C 3 646 ? 155.606 126.777 146.666 1.00 16.40 646 ARG A CA 1
ATOM 5752 C C . ARG C 3 646 ? 157.092 126.452 146.685 1.00 17.68 646 ARG A C 1
ATOM 5753 O O . ARG C 3 646 ? 157.605 125.883 147.658 1.00 16.55 646 ARG A O 1
ATOM 5761 N N . ALA C 3 647 ? 157.798 126.801 145.606 1.00 19.61 647 ALA A N 1
ATOM 5762 C CA . ALA C 3 647 ? 159.221 126.476 145.530 1.00 15.56 647 ALA A CA 1
ATOM 5763 C C . ALA C 3 647 ? 159.990 127.118 146.680 1.00 19.63 647 ALA A C 1
ATOM 5764 O O . ALA C 3 647 ? 160.780 126.455 147.374 1.00 21.65 647 ALA A O 1
ATOM 5766 N N . VAL C 3 648 ? 159.741 128.408 146.917 1.00 19.12 648 VAL A N 1
ATOM 5767 C CA . VAL C 3 648 ? 160.486 129.136 147.938 1.00 18.12 648 VAL A CA 1
ATOM 5768 C C . VAL C 3 648 ? 160.200 128.570 149.324 1.00 17.30 648 VAL A C 1
ATOM 5769 O O . VAL C 3 648 ? 161.118 128.377 150.134 1.00 19.06 648 VAL A O 1
ATOM 5773 N N . LEU C 3 649 ? 158.925 128.305 149.622 1.00 15.44 649 LEU A N 1
ATOM 5774 C CA . LEU C 3 649 ? 158.552 127.786 150.931 1.00 15.72 649 LEU A CA 1
ATOM 5775 C C . LEU C 3 649 ? 159.145 126.407 151.164 1.00 16.14 649 LEU A C 1
ATOM 5776 O O . LEU C 3 649 ? 159.586 126.099 152.276 1.00 14.77 649 LEU A O 1
ATOM 5781 N N . ALA C 3 650 ? 159.139 125.555 150.136 1.00 15.78 650 ALA A N 1
ATOM 5782 C CA . ALA C 3 650 ? 159.741 124.236 150.283 1.00 12.19 650 ALA A CA 1
ATOM 5783 C C . ALA C 3 650 ? 161.227 124.348 150.588 1.00 12.19 650 ALA A C 1
ATOM 5784 O O . ALA C 3 650 ? 161.743 123.636 151.455 1.00 13.29 650 ALA A O 1
ATOM 5786 N N . LEU C 3 651 ? 161.930 125.247 149.895 1.00 16.21 651 LEU A N 1
ATOM 5787 C CA . LEU C 3 651 ? 163.356 125.410 150.173 1.00 17.86 651 LEU A CA 1
ATOM 5788 C C . LEU C 3 651 ? 163.595 125.939 151.588 1.00 17.84 651 LEU A C 1
ATOM 5789 O O . LEU C 3 651 ? 164.479 125.445 152.307 1.00 21.06 651 LEU A O 1
ATOM 5794 N N . ALA C 3 652 ? 162.807 126.935 152.007 1.00 17.67 652 ALA A N 1
ATOM 5795 C CA . ALA C 3 652 ? 162.967 127.516 153.336 1.00 16.18 652 ALA A CA 1
ATOM 5796 C C . ALA C 3 652 ? 162.652 126.504 154.429 1.00 21.35 652 ALA A C 1
ATOM 5797 O O . ALA C 3 652 ? 163.336 126.460 155.455 1.00 23.03 652 ALA A O 1
ATOM 5799 N N . ALA C 3 653 ? 161.607 125.699 154.238 1.00 19.33 653 ALA A N 1
ATOM 5800 C CA . ALA C 3 653 ? 161.293 124.638 155.188 1.00 14.55 653 ALA A CA 1
ATOM 5801 C C . ALA C 3 653 ? 162.383 123.576 155.207 1.00 17.26 653 ALA A C 1
ATOM 5802 O O . ALA C 3 653 ? 162.743 123.069 156.276 1.00 21.57 653 ALA A O 1
ATOM 5804 N N . GLU C 3 654 ? 162.914 123.224 154.031 1.00 17.81 654 GLU A N 1
ATOM 5805 C CA . GLU C 3 654 ? 164.019 122.277 153.953 1.00 18.73 654 GLU A CA 1
ATOM 5806 C C . GLU C 3 654 ? 165.182 122.731 154.819 1.00 19.92 654 GLU A C 1
ATOM 5807 O O . GLU C 3 654 ? 165.695 121.970 155.648 1.00 20.58 654 GLU A O 1
ATOM 5813 N N . HIS C 3 655 ? 165.602 123.981 154.646 1.00 20.77 655 HIS A N 1
ATOM 5814 C CA . HIS C 3 655 ? 166.805 124.479 155.295 1.00 24.16 655 HIS A CA 1
ATOM 5815 C C . HIS C 3 655 ? 166.517 125.362 156.502 1.00 25.52 655 HIS A C 1
ATOM 5816 O O . HIS C 3 655 ? 167.458 125.906 157.089 1.00 27.12 655 HIS A O 1
ATOM 5823 N N . ARG C 3 656 ? 165.249 125.505 156.893 1.00 28.13 656 ARG A N 1
ATOM 5824 C CA . ARG C 3 656 ? 164.865 126.371 158.009 1.00 24.95 656 ARG A CA 1
ATOM 5825 C C . ARG C 3 656 ? 165.448 127.767 157.812 1.00 23.73 656 ARG A C 1
ATOM 5826 O O . ARG C 3 656 ? 166.042 128.361 158.715 1.00 26.76 656 ARG A O 1
ATOM 5834 N N . ALA C 3 657 ? 165.283 128.282 156.595 1.00 24.87 657 ALA A N 1
ATOM 5835 C CA . ALA C 3 657 ? 166.007 129.447 156.130 1.00 29.38 657 ALA A CA 1
ATOM 5836 C C . ALA C 3 657 ? 165.059 130.598 155.825 1.00 28.05 657 ALA A C 1
ATOM 5837 O O . ALA C 3 657 ? 164.071 130.408 155.106 1.00 25.59 657 ALA A O 1
ATOM 5839 N N . PRO C 3 658 ? 165.315 131.790 156.351 1.00 30.41 658 PRO A N 1
ATOM 5840 C CA . PRO C 3 658 ? 164.614 132.980 155.870 1.00 26.35 658 PRO A CA 1
ATOM 5841 C C . PRO C 3 658 ? 164.962 133.292 154.424 1.00 28.84 658 PRO A C 1
ATOM 5842 O O . PRO C 3 658 ? 166.083 133.065 153.964 1.00 33.08 658 PRO A O 1
ATOM 5846 N N . VAL C 3 659 ? 163.984 133.833 153.715 1.00 26.66 659 VAL A N 1
ATOM 5847 C CA . VAL C 3 659 ? 164.123 134.140 152.298 1.00 24.20 659 VAL A CA 1
ATOM 5848 C C . VAL C 3 659 ? 164.583 135.586 152.161 1.00 26.60 659 VAL A C 1
ATOM 5849 O O . VAL C 3 659 ? 164.254 136.443 152.986 1.00 27.63 659 VAL A O 1
ATOM 5853 N N . VAL C 3 660 ? 165.368 135.862 151.122 1.00 26.47 660 VAL A N 1
ATOM 5854 C CA . VAL C 3 660 ? 165.868 137.202 150.834 1.00 25.80 660 VAL A CA 1
ATOM 5855 C C . VAL C 3 660 ? 165.341 137.626 149.471 1.00 26.38 660 VAL A C 1
ATOM 5856 O O . VAL C 3 660 ? 165.479 136.883 148.495 1.00 30.53 660 VAL A O 1
ATOM 5860 N N . LEU C 3 661 ? 164.751 138.817 149.400 1.00 28.40 661 LEU A N 1
ATOM 5861 C CA . LEU C 3 661 ? 164.202 139.340 148.153 1.00 34.17 661 LEU A CA 1
ATOM 5862 C C . LEU C 3 661 ? 164.824 140.699 147.837 1.00 34.75 661 LEU A C 1
ATOM 5863 O O . LEU C 3 661 ? 165.723 141.179 148.531 1.00 34.14 661 LEU A O 1
ATOM 5868 N N . ALA C 3 662 ? 164.324 141.320 146.773 1.00 36.34 662 ALA A N 1
ATOM 5869 C CA . ALA C 3 662 ? 164.784 142.626 146.322 1.00 40.54 662 ALA A CA 1
ATOM 5870 C C . ALA C 3 662 ? 163.667 143.650 146.469 1.00 38.64 662 ALA A C 1
ATOM 5871 O O . ALA C 3 662 ? 162.499 143.351 146.192 1.00 38.44 662 ALA A O 1
ATOM 5873 N N . ASN C 3 663 ? 164.029 144.854 146.911 1.00 42.72 663 ASN A N 1
ATOM 5874 C CA . ASN C 3 663 ? 163.047 145.925 147.076 1.00 39.54 663 ASN A CA 1
ATOM 5875 C C . ASN C 3 663 ? 162.377 146.269 145.750 1.00 37.84 663 ASN A C 1
ATOM 5876 O O . ASN C 3 663 ? 161.597 147.219 145.673 1.00 36.90 663 ASN A O 1
ATOM 5881 N N . GLN C 3 684 ? 154.926 141.824 142.786 1.00 39.48 684 GLN A N 1
ATOM 5882 C CA . GLN C 3 684 ? 154.268 142.235 144.023 1.00 36.59 684 GLN A CA 1
ATOM 5883 C C . GLN C 3 684 ? 153.350 141.131 144.583 1.00 34.84 684 GLN A C 1
ATOM 5884 O O . GLN C 3 684 ? 153.368 140.880 145.793 1.00 33.74 684 GLN A O 1
ATOM 5890 N N . PRO C 3 685 ? 152.539 140.481 143.728 1.00 37.18 685 PRO A N 1
ATOM 5891 C CA . PRO C 3 685 ? 151.737 139.352 144.234 1.00 41.12 685 PRO A CA 1
ATOM 5892 C C . PRO C 3 685 ? 152.574 138.243 144.847 1.00 36.84 685 PRO A C 1
ATOM 5893 O O . PRO C 3 685 ? 152.159 137.642 145.846 1.00 34.71 685 PRO A O 1
ATOM 5897 N N . VAL C 3 686 ? 153.747 137.957 144.278 1.00 36.18 686 VAL A N 1
ATOM 5898 C CA . VAL C 3 686 ? 154.615 136.922 144.835 1.00 33.51 686 VAL A CA 1
ATOM 5899 C C . VAL C 3 686 ? 155.083 137.312 146.232 1.00 34.30 686 VAL A C 1
ATOM 5900 O O . VAL C 3 686 ? 155.052 136.504 147.170 1.00 33.09 686 VAL A O 1
ATOM 5904 N N . GLN C 3 687 ? 155.529 138.561 146.384 1.00 35.06 687 GLN A N 1
ATOM 5905 C CA . GLN C 3 687 ? 155.960 139.065 147.685 1.00 29.30 687 GLN A CA 1
ATOM 5906 C C . GLN C 3 687 ? 154.830 138.966 148.703 1.00 27.24 687 GLN A C 1
ATOM 5907 O O . GLN C 3 687 ? 155.027 138.503 149.837 1.00 33.03 687 GLN A O 1
ATOM 5913 N N . ARG C 3 688 ? 153.631 139.401 148.303 1.00 30.71 688 ARG A N 1
ATOM 5914 C CA . ARG C 3 688 ? 152.492 139.394 149.214 1.00 29.25 688 ARG A CA 1
ATOM 5915 C C . ARG C 3 688 ? 152.124 137.976 149.630 1.00 29.49 688 ARG A C 1
ATOM 5916 O O . ARG C 3 688 ? 151.864 137.717 150.810 1.00 26.82 688 ARG A O 1
ATOM 5924 N N . ALA C 3 689 ? 152.104 137.040 148.677 1.00 26.38 689 ALA A N 1
ATOM 5925 C CA . ALA C 3 689 ? 151.789 135.655 149.010 1.00 26.59 689 ALA A CA 1
ATOM 5926 C C . ALA C 3 689 ? 152.837 135.060 149.940 1.00 25.18 689 ALA A C 1
ATOM 5927 O O . ALA C 3 689 ? 152.499 134.341 150.891 1.00 26.68 689 ALA A O 1
ATOM 5929 N N . LEU C 3 690 ? 154.116 135.352 149.687 1.00 26.79 690 LEU A N 1
ATOM 5930 C CA . LEU C 3 690 ? 155.179 134.814 150.529 1.00 25.21 690 LEU A CA 1
ATOM 5931 C C . LEU C 3 690 ? 155.040 135.305 151.966 1.00 20.48 690 LEU A C 1
ATOM 5932 O O . LEU C 3 690 ? 155.109 134.514 152.919 1.00 26.40 690 LEU A O 1
ATOM 5937 N N . GLU C 3 691 ? 154.818 136.612 152.143 1.00 26.05 691 GLU A N 1
ATOM 5938 C CA . GLU C 3 691 ? 154.694 137.134 153.501 1.00 26.05 691 GLU A CA 1
ATOM 5939 C C . GLU C 3 691 ? 153.405 136.671 154.174 1.00 26.74 691 GLU A C 1
ATOM 5940 O O . GLU C 3 691 ? 153.401 136.428 155.386 1.00 22.59 691 GLU A O 1
ATOM 5946 N N . GLN C 3 692 ? 152.312 136.528 153.416 1.00 25.96 692 GLN A N 1
ATOM 5947 C CA . GLN C 3 692 ? 151.081 135.986 153.987 1.00 21.90 692 GLN A CA 1
ATOM 5948 C C . GLN C 3 692 ? 151.307 134.573 154.509 1.00 20.50 692 GLN A C 1
ATOM 5949 O O . GLN C 3 692 ? 150.897 134.228 155.629 1.00 22.19 692 GLN A O 1
ATOM 5955 N N . LYS C 3 693 ? 151.979 133.743 153.705 1.00 21.08 693 LYS A N 1
ATOM 5956 C CA . LYS C 3 693 ? 152.249 132.369 154.105 1.00 20.46 693 LYS A CA 1
ATOM 5957 C C . LYS C 3 693 ? 153.145 132.321 155.336 1.00 16.87 693 LYS A C 1
ATOM 5958 O O . LYS C 3 693 ? 152.932 131.499 156.237 1.00 14.92 693 LYS A O 1
ATOM 5964 N N . PHE C 3 694 ? 154.156 133.193 155.394 1.00 17.17 694 PHE A N 1
ATOM 5965 C CA . PHE C 3 694 ? 155.064 133.154 156.536 1.00 16.08 694 PHE A CA 1
ATOM 5966 C C . PHE C 3 694 ? 154.422 133.706 157.804 1.00 19.45 694 PHE A C 1
ATOM 5967 O O . PHE C 3 694 ? 154.779 133.274 158.907 1.00 17.91 694 PHE A O 1
ATOM 5975 N N . LEU C 3 695 ? 153.495 134.663 157.687 1.00 19.84 695 LEU A N 1
ATOM 5976 C CA . LEU C 3 695 ? 152.857 135.173 158.896 1.00 20.44 695 LEU A CA 1
ATOM 5977 C C . LEU C 3 695 ? 151.791 134.217 159.410 1.00 18.43 695 LEU A C 1
ATOM 5978 O O . LEU C 3 695 ? 151.558 134.152 160.623 1.00 19.61 695 LEU A O 1
ATOM 5983 N N . GLU C 3 696 ? 151.123 133.484 158.512 1.00 16.61 696 GLU A N 1
ATOM 5984 C CA . GLU C 3 696 ? 150.173 132.474 158.967 1.00 15.32 696 GLU A CA 1
ATOM 5985 C C . GLU C 3 696 ? 150.859 131.376 159.774 1.00 15.04 696 GLU A C 1
ATOM 5986 O O . GLU C 3 696 ? 150.211 130.722 160.602 1.00 15.64 696 GLU A O 1
ATOM 5992 N N . ALA C 3 697 ? 152.161 131.181 159.576 1.00 17.38 697 ALA A N 1
ATOM 5993 C CA . ALA C 3 697 ? 152.938 130.228 160.353 1.00 15.56 697 ALA A CA 1
ATOM 5994 C C . ALA C 3 697 ? 153.591 130.853 161.579 1.00 19.23 697 ALA A C 1
ATOM 5995 O O . ALA C 3 697 ? 154.264 130.141 162.334 1.00 20.31 697 ALA A O 1
ATOM 5997 N N . GLY C 3 698 ? 153.404 132.153 161.800 1.00 18.00 698 GLY A N 1
ATOM 5998 C CA . GLY C 3 698 ? 154.052 132.821 162.912 1.00 18.91 698 GLY A CA 1
ATOM 5999 C C . GLY C 3 698 ? 155.477 133.252 162.649 1.00 19.80 698 GLY A C 1
ATOM 6000 O O . GLY C 3 698 ? 156.269 133.351 163.594 1.00 26.49 698 GLY A O 1
ATOM 6001 N N . LEU C 3 699 ? 155.834 133.512 161.386 1.00 19.62 699 LEU A N 1
ATOM 6002 C CA . LEU C 3 699 ? 157.203 133.862 161.020 1.00 21.50 699 LEU A CA 1
ATOM 6003 C C . LEU C 3 699 ? 157.288 135.183 160.257 1.00 24.73 699 LEU A C 1
ATOM 6004 O O . LEU C 3 699 ? 158.283 135.429 159.571 1.00 25.18 699 LEU A O 1
ATOM 6009 N N . TRP C 3 700 ? 156.268 136.034 160.368 1.00 28.22 700 TRP A N 1
ATOM 6010 C CA . TRP C 3 700 ? 156.276 137.378 159.801 1.00 29.92 700 TRP A CA 1
ATOM 6011 C C . TRP C 3 700 ? 155.185 138.157 160.529 1.00 31.40 700 TRP A C 1
ATOM 6012 O O . TRP C 3 700 ? 154.171 137.588 160.929 1.00 31.50 700 TRP A O 1
ATOM 6023 N N . GLU C 3 701 ? 155.401 139.450 160.719 1.00 34.12 701 GLU A N 1
ATOM 6024 C CA . GLU C 3 701 ? 154.417 140.300 161.386 1.00 32.13 701 GLU A CA 1
ATOM 6025 C C . GLU C 3 701 ? 153.720 141.150 160.333 1.00 38.82 701 GLU A C 1
ATOM 6026 O O . GLU C 3 701 ? 154.373 141.885 159.585 1.00 37.85 701 GLU A O 1
ATOM 6032 N N . ALA C 3 702 ? 152.403 141.053 160.288 1.00 44.78 702 ALA A N 1
ATOM 6033 C CA . ALA C 3 702 ? 151.565 141.809 159.367 1.00 44.03 702 ALA A CA 1
ATOM 6034 C C . ALA C 3 702 ? 151.746 143.306 159.613 1.00 46.92 702 ALA A C 1
ATOM 6035 O O . ALA C 3 702 ? 152.295 143.701 160.651 1.00 48.46 702 ALA A O 1
ATOM 6037 N N . PRO C 3 703 ? 151.311 144.169 158.684 1.00 46.27 703 PRO A N 1
ATOM 6038 C CA . PRO C 3 703 ? 151.527 145.610 158.854 1.00 49.85 703 PRO A CA 1
ATOM 6039 C C . PRO C 3 703 ? 150.942 146.121 160.159 1.00 48.21 703 PRO A C 1
ATOM 6040 O O . PRO C 3 703 ? 149.827 145.768 160.539 1.00 45.14 703 PRO A O 1
ATOM 6044 N N . LYS C 3 704 ? 151.695 146.985 160.825 1.00 49.91 704 LYS A N 1
ATOM 6045 C CA . LYS C 3 704 ? 151.115 147.719 161.932 1.00 51.59 704 LYS A CA 1
ATOM 6046 C C . LYS C 3 704 ? 150.294 148.879 161.364 1.00 54.52 704 LYS A C 1
ATOM 6047 O O . LYS C 3 704 ? 150.415 149.230 160.192 1.00 56.55 704 LYS A O 1
ATOM 6053 N N . ARG C 3 705 ? 149.425 149.451 162.187 1.00 55.09 705 ARG A N 1
ATOM 6054 C CA . ARG C 3 705 ? 148.690 150.627 161.736 1.00 64.52 705 ARG A CA 1
ATOM 6055 C C . ARG C 3 705 ? 149.690 151.751 161.497 1.00 64.98 705 ARG A C 1
ATOM 6056 O O . ARG C 3 705 ? 150.716 151.844 162.170 1.00 60.42 705 ARG A O 1
ATOM 6064 N N . LYS C 3 706 ? 149.401 152.601 160.524 1.00 66.67 706 LYS A N 1
ATOM 6065 C CA . LYS C 3 706 ? 150.425 153.548 160.043 1.00 66.05 706 LYS A CA 1
ATOM 6066 C C . LYS C 3 706 ? 151.594 152.669 159.583 1.00 63.46 706 LYS A C 1
ATOM 6067 O O . LYS C 3 706 ? 151.347 151.639 158.940 1.00 56.03 706 LYS A O 1
ATOM 6073 N N . GLN C 3 707 ? 152.840 152.999 159.912 1.00 66.53 707 GLN A N 1
ATOM 6074 C CA . GLN C 3 707 ? 153.965 152.123 159.623 1.00 61.24 707 GLN A CA 1
ATOM 6075 C C . GLN C 3 707 ? 153.961 151.722 158.155 1.00 61.82 707 GLN A C 1
ATOM 6076 O O . GLN C 3 707 ? 154.112 150.549 157.814 1.00 60.52 707 GLN A O 1
ATOM 6082 N N . LYS C 3 708 ? 153.723 152.701 157.283 1.00 59.42 708 LYS A N 1
ATOM 6083 C CA . LYS C 3 708 ? 153.534 152.386 155.868 1.00 59.72 708 LYS A CA 1
ATOM 6084 C C . LYS C 3 708 ? 154.773 151.707 155.295 1.00 61.04 708 LYS A C 1
ATOM 6085 O O . LYS C 3 708 ? 154.662 150.759 154.507 1.00 65.88 708 LYS A O 1
ATOM 6091 N N . PHE C 3 709 ? 155.950 152.148 155.706 1.00 62.82 709 PHE A N 1
ATOM 6092 C CA . PHE C 3 709 ? 157.167 151.449 155.330 1.00 59.95 709 PHE A CA 1
ATOM 6093 C C . PHE C 3 709 ? 157.155 150.058 155.960 1.00 56.60 709 PHE A C 1
ATOM 6094 O O . PHE C 3 709 ? 156.717 149.899 157.107 1.00 59.30 709 PHE A O 1
ATOM 6102 N N . PRO C 3 710 ? 157.602 149.033 155.246 1.00 47.70 710 PRO A N 1
ATOM 6103 C CA . PRO C 3 710 ? 157.725 147.703 155.844 1.00 49.31 710 PRO A CA 1
ATOM 6104 C C . PRO C 3 710 ? 159.125 147.487 156.408 1.00 47.65 710 PRO A C 1
ATOM 6105 O O . PRO C 3 710 ? 160.100 148.122 155.997 1.00 47.64 710 PRO A O 1
ATOM 6109 N N . LYS C 3 711 ? 159.220 146.576 157.373 1.00 45.95 711 LYS A N 1
ATOM 6110 C CA . LYS C 3 711 ? 160.539 146.193 157.859 1.00 44.81 711 LYS A CA 1
ATOM 6111 C C . LYS C 3 711 ? 161.243 145.366 156.791 1.00 40.95 711 LYS A C 1
ATOM 6112 O O . LYS C 3 711 ? 160.633 144.503 156.153 1.00 40.23 711 LYS A O 1
ATOM 6118 N N . LYS C 3 712 ? 162.531 145.641 156.584 1.00 39.89 712 LYS A N 1
ATOM 6119 C CA . LYS C 3 712 ? 163.257 144.927 155.534 1.00 40.24 712 LYS A CA 1
ATOM 6120 C C . LYS C 3 712 ? 163.270 143.426 155.805 1.00 36.03 712 LYS A C 1
ATOM 6121 O O . LYS C 3 712 ? 162.999 142.626 154.906 1.00 35.12 712 LYS A O 1
ATOM 6127 N N . ASP C 3 713 ? 163.535 143.024 157.036 1.00 32.99 713 ASP A N 1
ATOM 6128 C CA . ASP C 3 713 ? 163.420 141.627 157.431 1.00 34.82 713 ASP A CA 1
ATOM 6129 C C . ASP C 3 713 ? 162.396 141.493 158.552 1.00 35.86 713 ASP A C 1
ATOM 6130 O O . ASP C 3 713 ? 162.459 142.206 159.556 1.00 38.95 713 ASP A O 1
ATOM 6135 N N . ASN C 3 714 ? 161.447 140.590 158.371 1.00 35.94 714 ASN A N 1
ATOM 6136 C CA . ASN C 3 714 ? 160.414 140.294 159.362 1.00 38.23 714 ASN A CA 1
ATOM 6137 C C . ASN C 3 714 ? 160.290 138.770 159.375 1.00 32.55 714 ASN A C 1
ATOM 6138 O O . ASN C 3 714 ? 159.679 138.170 158.485 1.00 31.96 714 ASN A O 1
ATOM 6143 N N . GLY C 3 715 ? 160.905 138.136 160.364 1.00 31.53 715 GLY A N 1
ATOM 6144 C CA . GLY C 3 715 ? 161.017 136.688 160.338 1.00 28.36 715 GLY A CA 1
ATOM 6145 C C . GLY C 3 715 ? 161.776 136.245 159.100 1.00 29.07 715 GLY A C 1
ATOM 6146 O O . GLY C 3 715 ? 162.871 136.736 158.803 1.00 30.11 715 GLY A O 1
ATOM 6147 N N . PHE C 3 716 ? 161.187 135.307 158.357 1.00 26.10 716 PHE A N 1
ATOM 6148 C CA . PHE C 3 716 ? 161.862 134.748 157.186 1.00 26.08 716 PHE A CA 1
ATOM 6149 C C . PHE C 3 716 ? 162.062 135.777 156.069 1.00 29.30 716 PHE A C 1
ATOM 6150 O O . PHE C 3 716 ? 163.108 135.792 155.415 1.00 28.99 716 PHE A O 1
ATOM 6158 N N . ILE C 3 717 ? 161.081 136.645 155.833 1.00 31.55 717 ILE A N 1
ATOM 6159 C CA . ILE C 3 717 ? 161.150 137.573 154.705 1.00 28.16 717 ILE A CA 1
ATOM 6160 C C . ILE C 3 717 ? 162.206 138.641 154.975 1.00 32.47 717 ILE A C 1
ATOM 6161 O O . ILE C 3 717 ? 162.075 139.443 155.905 1.00 32.51 717 ILE A O 1
ATOM 6166 N N . LYS C 3 718 ? 163.232 138.696 154.135 1.00 34.32 718 LYS A N 1
ATOM 6167 C CA . LYS C 3 718 ? 164.213 139.775 154.185 1.00 33.64 718 LYS A CA 1
ATOM 6168 C C . LYS C 3 718 ? 164.177 140.583 152.889 1.00 30.47 718 LYS A C 1
ATOM 6169 O O . LYS C 3 718 ? 163.906 140.050 151.807 1.00 31.62 718 LYS A O 1
ATOM 6175 N N . LEU C 3 719 ? 164.431 141.886 153.010 1.00 33.52 719 LEU A N 1
ATOM 6176 C CA . LEU C 3 719 ? 164.353 142.807 151.883 1.00 33.03 719 LEU A CA 1
ATOM 6177 C C . LEU C 3 719 ? 165.623 143.639 151.823 1.00 36.14 719 LEU A C 1
ATOM 6178 O O . LEU C 3 719 ? 166.039 144.211 152.833 1.00 37.04 719 LEU A O 1
ATOM 6183 N N . ILE C 3 720 ? 166.241 143.697 150.640 1.00 38.90 720 ILE A N 1
ATOM 6184 C CA . ILE C 3 720 ? 167.445 144.488 150.415 1.00 39.87 720 ILE A CA 1
ATOM 6185 C C . ILE C 3 720 ? 167.308 145.214 149.086 1.00 36.94 720 ILE A C 1
ATOM 6186 O O . ILE C 3 720 ? 166.491 144.854 148.236 1.00 36.84 720 ILE A O 1
ATOM 6191 N N . ASP C 3 721 ? 168.109 146.265 148.924 1.00 40.09 721 ASP A N 1
ATOM 6192 C CA . ASP C 3 721 ? 168.062 147.080 147.717 1.00 34.03 721 ASP A CA 1
ATOM 6193 C C . ASP C 3 721 ? 168.775 146.369 146.574 1.00 34.54 721 ASP A C 1
ATOM 6194 O O . ASP C 3 721 ? 169.901 145.889 146.733 1.00 34.31 721 ASP A O 1
ATOM 6199 N N . ALA C 3 722 ? 168.114 146.304 145.417 1.00 34.76 722 ALA A N 1
ATOM 6200 C CA . ALA C 3 722 ? 168.670 145.637 144.241 1.00 33.73 722 ALA A CA 1
ATOM 6201 C C . ALA C 3 722 ? 169.688 146.543 143.545 1.00 33.30 722 ALA A C 1
ATOM 6202 O O . ALA C 3 722 ? 169.515 146.980 142.408 1.00 33.11 722 ALA A O 1
ATOM 6204 N N . TRP C 3 723 ? 170.772 146.823 144.265 1.00 33.40 723 TRP A N 1
ATOM 6205 C CA . TRP C 3 723 ? 171.834 147.691 143.778 1.00 32.56 723 TRP A CA 1
ATOM 6206 C C . TRP C 3 723 ? 173.152 146.941 143.866 1.00 34.15 723 TRP A C 1
ATOM 6207 O O . TRP C 3 723 ? 173.478 146.379 144.918 1.00 35.57 723 TRP A O 1
ATOM 6218 N N . TRP C 3 724 ? 173.905 146.939 142.764 1.00 35.84 724 TRP A N 1
ATOM 6219 C CA . TRP C 3 724 ? 175.184 146.232 142.683 1.00 34.33 724 TRP A CA 1
ATOM 6220 C C . TRP C 3 724 ? 175.004 144.738 142.943 1.00 34.95 724 TRP A C 1
ATOM 6221 O O . TRP C 3 724 ? 175.809 144.105 143.629 1.00 34.48 724 TRP A O 1
ATOM 6232 N N . THR C 3 725 ? 173.931 144.169 142.394 1.00 34.32 725 THR A N 1
ATOM 6233 C CA . THR C 3 725 ? 173.604 142.761 142.582 1.00 34.91 725 THR A CA 1
ATOM 6234 C C . THR C 3 725 ? 173.703 141.951 141.298 1.00 35.01 725 THR A C 1
ATOM 6235 O O . THR C 3 725 ? 174.413 140.943 141.256 1.00 35.25 725 THR A O 1
ATOM 6239 N N . SER C 3 726 ? 173.010 142.368 140.243 1.00 35.41 726 SER A N 1
ATOM 6240 C CA . SER C 3 726 ? 172.992 141.628 138.988 1.00 35.76 726 SER A CA 1
ATOM 6241 C C . SER C 3 726 ? 174.168 141.964 138.080 1.00 36.75 726 SER A C 1
ATOM 6242 O O . SER C 3 726 ? 174.268 141.396 136.987 1.00 40.47 726 SER A O 1
ATOM 6245 N N . ARG C 3 727 ? 175.052 142.868 138.497 1.00 36.51 727 ARG A N 1
ATOM 6246 C CA . ARG C 3 727 ? 176.196 143.271 137.688 1.00 36.92 727 ARG A CA 1
ATOM 6247 C C . ARG C 3 727 ? 177.514 142.678 138.168 1.00 38.87 727 ARG A C 1
ATOM 6248 O O . ARG C 3 727 ? 178.370 142.344 137.343 1.00 37.12 727 ARG A O 1
ATOM 6256 N N . THR C 3 728 ? 177.703 142.544 139.480 1.00 36.84 728 THR A N 1
ATOM 6257 C CA . THR C 3 728 ? 178.961 142.022 140.004 1.00 37.95 728 THR A CA 1
ATOM 6258 C C . THR C 3 728 ? 179.164 140.575 139.576 1.00 37.05 728 THR A C 1
ATOM 6259 O O . THR C 3 728 ? 178.249 139.751 139.667 1.00 37.23 728 THR A O 1
ATOM 6263 N N . CYS C 3 729 ? 180.372 140.269 139.108 1.00 37.19 729 CYS A N 1
ATOM 6264 C CA . CYS C 3 729 ? 180.685 138.917 138.670 1.00 37.26 729 CYS A CA 1
ATOM 6265 C C . CYS C 3 729 ? 180.724 137.957 139.851 1.00 36.26 729 CYS A C 1
ATOM 6266 O O . CYS C 3 729 ? 181.251 138.279 140.919 1.00 36.78 729 CYS A O 1
ATOM 6269 N N . SER C 3 730 ? 180.166 136.763 139.645 1.00 38.98 730 SER A N 1
ATOM 6270 C CA . SER C 3 730 ? 180.145 135.760 140.704 1.00 36.24 730 SER A CA 1
ATOM 6271 C C . SER C 3 730 ? 181.550 135.283 141.050 1.00 36.66 730 SER A C 1
ATOM 6272 O O . SER C 3 730 ? 181.898 135.163 142.231 1.00 36.21 730 SER A O 1
ATOM 6275 N N . GLN C 3 731 ? 182.370 135.005 140.035 1.00 39.23 731 GLN A N 1
ATOM 6276 C CA . GLN C 3 731 ? 183.688 134.428 140.274 1.00 36.75 731 GLN A CA 1
ATOM 6277 C C . GLN C 3 731 ? 184.695 135.462 140.764 1.00 36.73 731 GLN A C 1
ATOM 6278 O O . GLN C 3 731 ? 185.670 135.151 141.448 1.00 36.92 731 GLN A O 1
ATOM 6284 N N . CYS C 3 732 ? 184.416 136.734 140.459 1.00 30.00 732 CYS A N 1
ATOM 6285 C CA . CYS C 3 732 ? 185.349 137.818 140.870 1.00 30.00 732 CYS A CA 1
ATOM 6286 C C . CYS C 3 732 ? 184.604 138.920 141.631 1.00 30.00 732 CYS A C 1
ATOM 6287 O O . CYS C 3 732 ? 185.043 139.260 142.744 1.00 30.00 732 CYS A O 1
ATOM 6290 N N . GLY C 3 733 ? 183.538 139.472 141.045 1.00 39.50 733 GLY A N 1
ATOM 6291 C CA . GLY C 3 733 ? 182.828 140.598 141.683 1.00 38.13 733 GLY A CA 1
ATOM 6292 C C . GLY C 3 733 ? 183.131 141.904 140.972 1.00 39.12 733 GLY A C 1
ATOM 6293 O O . GLY C 3 733 ? 184.124 142.559 141.346 1.00 42.75 733 GLY A O 1
ATOM 6294 N N . ASN C 3 734 ? 182.319 142.263 139.974 1.00 41.17 734 ASN A N 1
ATOM 6295 C CA . ASN C 3 734 ? 182.529 143.525 139.215 1.00 38.38 734 ASN A CA 1
ATOM 6296 C C . ASN C 3 734 ? 181.182 144.228 139.011 1.00 41.44 734 ASN A C 1
ATOM 6297 O O . ASN C 3 734 ? 180.571 143.988 137.952 1.00 37.81 734 ASN A O 1
ATOM 6302 N N . ASN C 3 824 ? 171.580 135.700 129.311 1.00 47.62 824 ASN A N 1
ATOM 6303 C CA . ASN C 3 824 ? 172.785 135.085 129.853 1.00 45.16 824 ASN A CA 1
ATOM 6304 C C . ASN C 3 824 ? 173.814 136.143 130.239 1.00 40.63 824 ASN A C 1
ATOM 6305 O O . ASN C 3 824 ? 173.961 137.160 129.561 1.00 39.94 824 ASN A O 1
ATOM 6310 N N . PHE C 3 825 ? 174.527 135.890 131.330 1.00 39.44 825 PHE A N 1
ATOM 6311 C CA . PHE C 3 825 ? 175.497 136.827 131.876 1.00 38.43 825 PHE A CA 1
ATOM 6312 C C . PHE C 3 825 ? 176.908 136.406 131.489 1.00 37.87 825 PHE A C 1
ATOM 6313 O O . PHE C 3 825 ? 177.258 135.225 131.563 1.00 38.77 825 PHE A O 1
ATOM 6321 N N . ARG C 3 826 ? 177.713 137.380 131.069 1.00 38.17 826 ARG A N 1
ATOM 6322 C CA . ARG C 3 826 ? 179.110 137.155 130.724 1.00 39.72 826 ARG A CA 1
ATOM 6323 C C . ARG C 3 826 ? 179.955 138.251 131.354 1.00 38.05 826 ARG A C 1
ATOM 6324 O O . ARG C 3 826 ? 179.702 139.439 131.131 1.00 36.89 826 ARG A O 1
ATOM 6332 N N . CYS C 3 827 ? 180.947 137.852 132.145 1.00 38.58 827 CYS A N 1
ATOM 6333 C CA . CYS C 3 827 ? 181.829 138.807 132.797 1.00 38.95 827 CYS A CA 1
ATOM 6334 C C . CYS C 3 827 ? 182.910 139.289 131.839 1.00 37.97 827 CYS A C 1
ATOM 6335 O O . CYS C 3 827 ? 183.342 138.565 130.940 1.00 42.59 827 CYS A O 1
ATOM 6338 N N . LEU C 3 828 ? 183.352 140.529 132.045 1.00 36.54 828 LEU A N 1
ATOM 6339 C CA . LEU C 3 828 ? 184.384 141.114 131.200 1.00 36.59 828 LEU A CA 1
ATOM 6340 C C . LEU C 3 828 ? 185.763 141.120 131.845 1.00 37.00 828 LEU A C 1
ATOM 6341 O O . LEU C 3 828 ? 186.767 141.046 131.128 1.00 35.43 828 LEU A O 1
ATOM 6346 N N . LYS C 3 829 ? 185.842 141.211 133.174 1.00 35.77 829 LYS A N 1
ATOM 6347 C CA . LYS C 3 829 ? 187.135 141.247 133.845 1.00 34.72 829 LYS A CA 1
ATOM 6348 C C . LYS C 3 829 ? 187.784 139.873 133.951 1.00 34.17 829 LYS A C 1
ATOM 6349 O O . LYS C 3 829 ? 188.997 139.791 134.171 1.00 34.27 829 LYS A O 1
ATOM 6355 N N . CYS C 3 830 ? 186.996 138.814 133.731 1.00 35.08 830 CYS A N 1
ATOM 6356 C CA . CYS C 3 830 ? 187.530 137.431 133.866 1.00 34.97 830 CYS A CA 1
ATOM 6357 C C . CYS C 3 830 ? 187.049 136.541 132.714 1.00 35.64 830 CYS A C 1
ATOM 6358 O O . CYS C 3 830 ? 187.711 135.518 132.458 1.00 35.58 830 CYS A O 1
ATOM 6361 N N . GLY C 3 831 ? 185.950 136.906 132.048 1.00 34.94 831 GLY A N 1
ATOM 6362 C CA . GLY C 3 831 ? 185.407 136.078 130.992 1.00 37.23 831 GLY A CA 1
ATOM 6363 C C . GLY C 3 831 ? 184.434 135.007 131.430 1.00 38.76 831 GLY A C 1
ATOM 6364 O O . GLY C 3 831 ? 184.039 134.180 130.599 1.00 40.51 831 GLY A O 1
ATOM 6365 N N . TYR C 3 832 ? 184.039 134.990 132.702 1.00 41.91 832 TYR A N 1
ATOM 6366 C CA . TYR C 3 832 ? 183.071 134.010 133.172 1.00 41.12 832 TYR A CA 1
ATOM 6367 C C . TYR C 3 832 ? 181.726 134.214 132.482 1.00 39.40 832 TYR A C 1
ATOM 6368 O O . TYR C 3 832 ? 181.355 135.330 132.112 1.00 39.94 832 TYR A O 1
ATOM 6377 N N . GLU C 3 833 ? 180.999 133.114 132.297 1.00 39.94 833 GLU A N 1
ATOM 6378 C CA . GLU C 3 833 ? 179.674 133.157 131.696 1.00 39.44 833 GLU A CA 1
ATOM 6379 C C . GLU C 3 833 ? 178.769 132.173 132.420 1.00 39.45 833 GLU A C 1
ATOM 6380 O O . GLU C 3 833 ? 179.160 131.025 132.651 1.00 40.46 833 GLU A O 1
ATOM 6386 N N . THR C 3 834 ? 177.569 132.622 132.773 1.00 39.40 834 THR A N 1
ATOM 6387 C CA . THR C 3 834 ? 176.609 131.792 133.494 1.00 39.77 834 THR A CA 1
ATOM 6388 C C . THR C 3 834 ? 175.226 132.417 133.337 1.00 40.10 834 THR A C 1
ATOM 6389 O O . THR C 3 834 ? 175.050 133.403 132.613 1.00 39.85 834 THR A O 1
ATOM 6393 N N . ASN C 3 835 ? 174.238 131.843 134.021 1.00 43.19 835 ASN A N 1
ATOM 6394 C CA . ASN C 3 835 ? 172.871 132.337 133.942 1.00 43.31 835 ASN A CA 1
ATOM 6395 C C . ASN C 3 835 ? 172.726 133.613 134.760 1.00 39.65 835 ASN A C 1
ATOM 6396 O O . ASN C 3 835 ? 173.168 133.672 135.910 1.00 38.65 835 ASN A O 1
ATOM 6401 N N . ALA C 3 836 ? 172.099 134.631 134.164 1.00 39.38 836 ALA A N 1
ATOM 6402 C CA . ALA C 3 836 ? 171.944 135.913 134.847 1.00 40.01 836 ALA A CA 1
ATOM 6403 C C . ALA C 3 836 ? 171.057 135.788 136.080 1.00 38.00 836 ALA A C 1
ATOM 6404 O O . ALA C 3 836 ? 171.360 136.367 137.131 1.00 38.11 836 ALA A O 1
ATOM 6406 N N . ALA C 3 837 ? 169.961 135.035 135.975 1.00 38.01 837 ALA A N 1
ATOM 6407 C CA . ALA C 3 837 ? 169.016 134.939 137.082 1.00 38.94 837 ALA A CA 1
ATOM 6408 C C . ALA C 3 837 ? 169.631 134.221 138.281 1.00 36.95 837 ALA A C 1
ATOM 6409 O O . ALA C 3 837 ? 169.508 134.680 139.423 1.00 37.84 837 ALA A O 1
ATOM 6411 N N . VAL C 3 838 ? 170.300 133.092 138.040 1.00 33.87 838 VAL A N 1
ATOM 6412 C CA . VAL C 3 838 ? 170.873 132.315 139.136 1.00 32.09 838 VAL A CA 1
ATOM 6413 C C . VAL C 3 838 ? 172.001 133.081 139.820 1.00 35.25 838 VAL A C 1
ATOM 6414 O O . VAL C 3 838 ? 172.094 133.105 141.057 1.00 34.73 838 VAL A O 1
ATOM 6418 N N . GLN C 3 839 ? 172.880 133.711 139.035 1.00 40.54 839 GLN A N 1
ATOM 6419 C CA . GLN C 3 839 ? 173.958 134.482 139.643 1.00 38.71 839 GLN A CA 1
ATOM 6420 C C . GLN C 3 839 ? 173.407 135.689 140.392 1.00 37.42 839 GLN A C 1
ATOM 6421 O O . GLN C 3 839 ? 173.925 136.054 141.453 1.00 35.75 839 GLN A O 1
ATOM 6427 N N . ALA C 3 840 ? 172.339 136.304 139.874 1.00 35.22 840 ALA A N 1
ATOM 6428 C CA . ALA C 3 840 ? 171.705 137.406 140.592 1.00 35.30 840 ALA A CA 1
ATOM 6429 C C . ALA C 3 840 ? 171.131 136.940 141.924 1.00 33.96 840 ALA A C 1
ATOM 6430 O O . ALA C 3 840 ? 171.262 137.631 142.941 1.00 34.25 840 ALA A O 1
ATOM 6432 N N . ALA C 3 841 ? 170.485 135.772 141.937 1.00 34.68 841 ALA A N 1
ATOM 6433 C CA . ALA C 3 841 ? 169.925 135.245 143.179 1.00 34.05 841 ALA A CA 1
ATOM 6434 C C . ALA C 3 841 ? 171.021 134.948 144.195 1.00 33.55 841 ALA A C 1
ATOM 6435 O O . ALA C 3 841 ? 170.902 135.294 145.381 1.00 32.82 841 ALA A O 1
ATOM 6437 N N . LEU C 3 842 ? 172.100 134.300 143.745 1.00 36.99 842 LEU A N 1
ATOM 6438 C CA . LEU C 3 842 ? 173.212 134.021 144.647 1.00 34.39 842 LEU A CA 1
ATOM 6439 C C . LEU C 3 842 ? 173.812 135.314 145.180 1.00 32.57 842 LEU A C 1
ATOM 6440 O O . LEU C 3 842 ? 174.167 135.402 146.362 1.00 34.07 842 LEU A O 1
ATOM 6445 N N . THR C 3 843 ? 173.940 136.328 144.321 1.00 33.38 843 THR A N 1
ATOM 6446 C CA . THR C 3 843 ? 174.499 137.601 144.756 1.00 34.27 843 THR A CA 1
ATOM 6447 C C . THR C 3 843 ? 173.596 138.284 145.773 1.00 33.92 843 THR A C 1
ATOM 6448 O O . THR C 3 843 ? 174.086 138.895 146.723 1.00 33.93 843 THR A O 1
ATOM 6452 N N . ILE C 3 844 ? 172.278 138.203 145.588 1.00 33.79 844 ILE A N 1
ATOM 6453 C CA . ILE C 3 844 ? 171.353 138.792 146.555 1.00 33.02 844 ILE A CA 1
ATOM 6454 C C . ILE C 3 844 ? 171.489 138.099 147.908 1.00 34.92 844 ILE A C 1
ATOM 6455 O O . ILE C 3 844 ? 171.568 138.748 148.966 1.00 34.26 844 ILE A O 1
ATOM 6460 N N . ALA C 3 845 ? 171.528 136.764 147.887 1.00 35.63 845 ALA A N 1
ATOM 6461 C CA . ALA C 3 845 ? 171.673 136.010 149.128 1.00 31.38 845 ALA A CA 1
ATOM 6462 C C . ALA C 3 845 ? 172.984 136.343 149.829 1.00 33.34 845 ALA A C 1
ATOM 6463 O O . ALA C 3 845 ? 173.012 136.537 151.051 1.00 33.42 845 ALA A O 1
ATOM 6465 N N . ARG C 3 846 ? 174.080 136.429 149.073 1.00 33.69 846 ARG A N 1
ATOM 6466 C CA . ARG C 3 846 ? 175.376 136.750 149.653 1.00 33.67 846 ARG A CA 1
ATOM 6467 C C . ARG C 3 846 ? 175.526 138.227 149.992 1.00 34.61 846 ARG A C 1
ATOM 6468 O O . ARG C 3 846 ? 176.447 138.586 150.733 1.00 34.32 846 ARG A O 1
ATOM 6476 N N . LYS C 3 847 ? 174.661 139.087 149.461 1.00 35.19 847 LYS A N 1
ATOM 6477 C CA . LYS C 3 847 ? 174.694 140.505 149.782 1.00 34.27 847 LYS A CA 1
ATOM 6478 C C . LYS C 3 847 ? 173.925 140.825 151.047 1.00 34.39 847 LYS A C 1
ATOM 6479 O O . LYS C 3 847 ? 174.277 141.785 151.742 1.00 35.68 847 LYS A O 1
ATOM 6485 N N . TYR C 3 848 ? 172.881 140.051 151.365 1.00 36.02 848 TYR A N 1
ATOM 6486 C CA . TYR C 3 848 ? 172.229 140.256 152.658 1.00 36.06 848 TYR A CA 1
ATOM 6487 C C . TYR C 3 848 ? 173.251 140.209 153.789 1.00 33.21 848 TYR A C 1
ATOM 6488 O O . TYR C 3 848 ? 173.183 140.998 154.740 1.00 33.79 848 TYR A O 1
ATOM 6497 N N . LEU C 3 849 ? 174.213 139.288 153.695 1.00 33.68 849 LEU A N 1
ATOM 6498 C CA . LEU C 3 849 ? 175.237 139.163 154.726 1.00 32.30 849 LEU A CA 1
ATOM 6499 C C . LEU C 3 849 ? 176.089 140.420 154.834 1.00 34.07 849 LEU A C 1
ATOM 6500 O O . LEU C 3 849 ? 176.641 140.704 155.903 1.00 34.27 849 LEU A O 1
ATOM 6505 N N . PHE C 3 850 ? 176.211 141.179 153.744 1.00 34.26 850 PHE A N 1
ATOM 6506 C CA . PHE C 3 850 ? 177.133 142.312 153.724 1.00 35.78 850 PHE A CA 1
ATOM 6507 C C . PHE C 3 850 ? 176.741 143.369 154.750 1.00 34.52 850 PHE A C 1
ATOM 6508 O O . PHE C 3 850 ? 177.582 143.838 155.526 1.00 34.87 850 PHE A O 1
ATOM 6516 N N . GLU C 3 851 ? 175.459 143.743 154.784 1.00 34.56 851 GLU A N 1
ATOM 6517 C CA . GLU C 3 851 ? 175.020 144.773 155.718 1.00 34.72 851 GLU A CA 1
ATOM 6518 C C . GLU C 3 851 ? 175.023 144.300 157.165 1.00 33.58 851 GLU A C 1
ATOM 6519 O O . GLU C 3 851 ? 174.799 145.121 158.062 1.00 34.76 851 GLU A O 1
ATOM 6525 N N . LEU C 3 852 ? 175.265 143.010 157.413 1.00 34.88 852 LEU A N 1
ATOM 6526 C CA . LEU C 3 852 ? 175.334 142.525 158.788 1.00 37.46 852 LEU A CA 1
ATOM 6527 C C . LEU C 3 852 ? 176.423 143.248 159.570 1.00 35.51 852 LEU A C 1
ATOM 6528 O O . LEU C 3 852 ? 176.217 143.625 160.730 1.00 35.16 852 LEU A O 1
ATOM 6533 N N . GLU C 3 853 ? 177.589 143.446 158.956 1.00 37.46 853 GLU A N 1
ATOM 6534 C CA . GLU C 3 853 ? 178.699 144.119 159.615 1.00 35.94 853 GLU A CA 1
ATOM 6535 C C . GLU C 3 853 ? 178.790 145.603 159.287 1.00 36.27 853 GLU A C 1
ATOM 6536 O O . GLU C 3 853 ? 179.472 146.338 160.010 1.00 35.40 853 GLU A O 1
ATOM 6542 N N . HIS C 3 854 ? 178.124 146.060 158.228 1.00 35.41 854 HIS A N 1
ATOM 6543 C CA . HIS C 3 854 ? 178.220 147.442 157.761 1.00 35.22 854 HIS A CA 1
ATOM 6544 C C . HIS C 3 854 ? 176.812 147.997 157.593 1.00 35.86 854 HIS A C 1
ATOM 6545 O O . HIS C 3 854 ? 176.311 148.121 156.468 1.00 34.74 854 HIS A O 1
ATOM 6552 N N . PRO C 3 855 ? 176.145 148.339 158.693 1.00 35.10 855 PRO A N 1
ATOM 6553 C CA . PRO C 3 855 ? 174.756 148.809 158.611 1.00 37.72 855 PRO A CA 1
ATOM 6554 C C . PRO C 3 855 ? 174.655 150.084 157.794 1.00 34.17 855 PRO A C 1
ATOM 6555 O O . PRO C 3 855 ? 175.555 150.937 157.839 1.00 33.74 855 PRO A O 1
ATOM 6559 N N . PRO C 3 856 ? 173.581 150.248 157.029 1.00 33.86 856 PRO A N 1
ATOM 6560 C CA . PRO C 3 856 ? 173.408 151.469 156.239 1.00 33.24 856 PRO A CA 1
ATOM 6561 C C . PRO C 3 856 ? 172.912 152.622 157.103 1.00 33.22 856 PRO A C 1
ATOM 6562 O O . PRO C 3 856 ? 172.517 152.454 158.257 1.00 33.09 856 PRO A O 1
ATOM 6566 N N . LYS C 3 857 ? 172.946 153.815 156.513 1.00 34.05 857 LYS A N 1
ATOM 6567 C CA . LYS C 3 857 ? 172.511 155.028 157.189 1.00 33.61 857 LYS A CA 1
ATOM 6568 C C . LYS C 3 857 ? 171.658 155.855 156.238 1.00 34.43 857 LYS A C 1
ATOM 6569 O O . LYS C 3 857 ? 171.799 155.767 155.016 1.00 34.88 857 LYS A O 1
ATOM 6575 N N . LYS C 3 858 ? 170.763 156.655 156.815 1.00 35.18 858 LYS A N 1
ATOM 6576 C CA . LYS C 3 858 ? 169.921 157.540 156.020 1.00 36.31 858 LYS A CA 1
ATOM 6577 C C . LYS C 3 858 ? 170.753 158.650 155.388 1.00 36.45 858 LYS A C 1
ATOM 6578 O O . LYS C 3 858 ? 171.724 159.133 155.975 1.00 40.99 858 LYS A O 1
ATOM 6584 N N . GLY C 3 859 ? 170.365 159.052 154.177 1.00 35.87 859 GLY A N 1
ATOM 6585 C CA . GLY C 3 859 ? 171.068 160.058 153.421 1.00 34.52 859 GLY A CA 1
ATOM 6586 C C . GLY C 3 859 ? 172.209 159.520 152.587 1.00 35.68 859 GLY A C 1
ATOM 6587 O O . GLY C 3 859 ? 172.544 160.110 151.554 1.00 37.34 859 GLY A O 1
ATOM 6588 N N . GLU C 3 860 ? 172.804 158.408 153.005 1.00 37.83 860 GLU A N 1
ATOM 6589 C CA . GLU C 3 860 ? 173.890 157.772 152.277 1.00 34.34 860 GLU A CA 1
ATOM 6590 C C . GLU C 3 860 ? 173.342 156.571 151.520 1.00 33.09 860 GLU A C 1
ATOM 6591 O O . GLU C 3 860 ? 172.715 155.688 152.116 1.00 33.11 860 GLU A O 1
ATOM 6597 N N . LYS C 3 861 ? 173.571 156.546 150.209 1.00 32.07 861 LYS A N 1
ATOM 6598 C CA . LYS C 3 861 ? 173.069 155.479 149.354 1.00 30.71 861 LYS A CA 1
ATOM 6599 C C . LYS C 3 861 ? 174.138 154.809 148.506 1.00 31.09 861 LYS A C 1
ATOM 6600 O O . LYS C 3 861 ? 173.898 153.697 148.019 1.00 31.07 861 LYS A O 1
ATOM 6606 N N . ASP C 3 862 ? 175.297 155.432 148.312 1.00 31.27 862 ASP A N 1
ATOM 6607 C CA . ASP C 3 862 ? 176.353 154.898 147.461 1.00 31.31 862 ASP A CA 1
ATOM 6608 C C . ASP C 3 862 ? 177.371 154.173 148.333 1.00 31.64 862 ASP A C 1
ATOM 6609 O O . ASP C 3 862 ? 178.123 154.807 149.079 1.00 31.65 862 ASP A O 1
ATOM 6614 N N . ARG C 3 863 ? 177.405 152.846 148.223 1.00 32.05 863 ARG A N 1
ATOM 6615 C CA . ARG C 3 863 ? 178.293 152.006 149.017 1.00 32.42 863 ARG A CA 1
ATOM 6616 C C . ARG C 3 863 ? 179.018 150.991 148.142 1.00 33.23 863 ARG A C 1
ATOM 6617 O O . ARG C 3 863 ? 179.399 149.917 148.617 1.00 34.55 863 ARG A O 1
ATOM 6625 N N . ARG C 3 864 ? 179.217 151.317 146.860 1.00 33.85 864 ARG A N 1
ATOM 6626 C CA . ARG C 3 864 ? 179.806 150.350 145.938 1.00 33.34 864 ARG A CA 1
ATOM 6627 C C . ARG C 3 864 ? 181.223 149.975 146.351 1.00 33.76 864 ARG A C 1
ATOM 6628 O O . ARG C 3 864 ? 181.605 148.801 146.281 1.00 34.32 864 ARG A O 1
ATOM 6636 N N . LEU C 3 865 ? 182.015 150.983 146.724 1.00 33.50 865 LEU A N 1
ATOM 6637 C CA . LEU C 3 865 ? 183.418 150.725 147.140 1.00 33.96 865 LEU A CA 1
ATOM 6638 C C . LEU C 3 865 ? 183.404 149.679 148.256 1.00 34.42 865 LEU A C 1
ATOM 6639 O O . LEU C 3 865 ? 183.921 148.564 148.031 1.00 34.72 865 LEU A O 1
ATOM 6644 N N . LYS C 3 866 ? 182.819 150.030 149.404 1.00 34.29 866 LYS A N 1
ATOM 6645 C CA . LYS C 3 866 ? 182.757 149.096 150.558 1.00 34.66 866 LYS A CA 1
ATOM 6646 C C . LYS C 3 866 ? 182.238 147.733 150.095 1.00 34.79 866 LYS A C 1
ATOM 6647 O O . LYS C 3 866 ? 182.921 146.726 150.360 1.00 35.09 866 LYS A O 1
ATOM 6653 N N . TRP C 3 867 ? 181.078 147.705 149.435 1.00 34.69 867 TRP A N 1
ATOM 6654 C CA . TRP C 3 867 ? 180.495 146.421 149.056 1.00 35.11 867 TRP A CA 1
ATOM 6655 C C . TRP C 3 867 ? 181.498 145.567 148.292 1.00 38.16 867 TRP A C 1
ATOM 6656 O O . TRP C 3 867 ? 181.666 144.377 148.581 1.00 36.21 867 TRP A O 1
ATOM 6667 N N . GLN C 3 868 ? 182.181 146.165 147.313 1.00 35.86 868 GLN A N 1
ATOM 6668 C CA . GLN C 3 868 ? 183.175 145.422 146.546 1.00 36.51 868 GLN A CA 1
ATOM 6669 C C . GLN C 3 868 ? 184.333 144.981 147.430 1.00 36.87 868 GLN A C 1
ATOM 6670 O O . GLN C 3 868 ? 184.828 143.856 147.297 1.00 40.54 868 GLN A O 1
ATOM 6676 N N . ALA C 3 869 ? 184.779 145.854 148.338 1.00 36.14 869 ALA A N 1
ATOM 6677 C CA . ALA C 3 869 ? 185.873 145.496 149.235 1.00 36.89 869 ALA A CA 1
ATOM 6678 C C . ALA C 3 869 ? 185.494 144.313 150.117 1.00 36.01 869 ALA A C 1
ATOM 6679 O O . ALA C 3 869 ? 186.277 143.371 150.283 1.00 35.98 869 ALA A O 1
ATOM 6681 N N . TRP C 3 870 ? 184.286 144.337 150.684 1.00 35.89 870 TRP A N 1
ATOM 6682 C CA . TRP C 3 870 ? 183.843 143.221 151.512 1.00 35.99 870 TRP A CA 1
ATOM 6683 C C . TRP C 3 870 ? 183.710 141.945 150.692 1.00 36.37 870 TRP A C 1
ATOM 6684 O O . TRP C 3 870 ? 184.103 140.862 151.143 1.00 36.49 870 TRP A O 1
ATOM 6695 N N . TYR C 3 871 ? 183.156 142.053 149.481 1.00 36.50 871 TYR A N 1
ATOM 6696 C CA . TYR C 3 871 ? 182.948 140.873 148.652 1.00 39.48 871 TYR A CA 1
ATOM 6697 C C . TYR C 3 871 ? 184.279 140.231 148.279 1.00 36.76 871 TYR A C 1
ATOM 6698 O O . TYR C 3 871 ? 184.433 139.006 148.356 1.00 36.68 871 TYR A O 1
ATOM 6707 N N . GLN C 3 872 ? 185.268 141.051 147.907 1.00 36.67 872 GLN A N 1
ATOM 6708 C CA . GLN C 3 872 ? 186.574 140.510 147.542 1.00 36.58 872 GLN A CA 1
ATOM 6709 C C . GLN C 3 872 ? 187.317 139.982 148.764 1.00 36.92 872 GLN A C 1
ATOM 6710 O O . GLN C 3 872 ? 188.042 138.986 148.668 1.00 36.47 872 GLN A O 1
ATOM 6716 N N . GLU C 3 873 ? 187.155 140.630 149.922 1.00 36.47 873 GLU A N 1
ATOM 6717 C CA . GLU C 3 873 ? 187.757 140.104 151.142 1.00 38.33 873 GLU A CA 1
ATOM 6718 C C . GLU C 3 873 ? 187.197 138.727 151.468 1.00 38.00 873 GLU A C 1
ATOM 6719 O O . GLU C 3 873 ? 187.947 137.811 151.826 1.00 36.77 873 GLU A O 1
ATOM 6725 N N . LYS C 3 874 ? 185.879 138.561 151.334 1.00 36.87 874 LYS A N 1
ATOM 6726 C CA . LYS C 3 874 ? 185.272 137.253 151.554 1.00 36.92 874 LYS A CA 1
ATOM 6727 C C . LYS C 3 874 ? 185.775 136.236 150.537 1.00 37.35 874 LYS A C 1
ATOM 6728 O O . LYS C 3 874 ? 186.075 135.090 150.892 1.00 37.35 874 LYS A O 1
ATOM 6734 N N . LEU C 3 875 ? 185.876 136.639 149.268 1.00 40.80 875 LEU A N 1
ATOM 6735 C CA . LEU C 3 875 ? 186.343 135.719 148.235 1.00 37.07 875 LEU A CA 1
ATOM 6736 C C . LEU C 3 875 ? 187.770 135.259 148.506 1.00 37.14 875 LEU A C 1
ATOM 6737 O O . LEU C 3 875 ? 188.097 134.080 148.323 1.00 37.16 875 LEU A O 1
ATOM 6742 N N . ARG C 3 876 ? 188.638 136.176 148.934 1.00 37.18 876 ARG A N 1
ATOM 6743 C CA . ARG C 3 876 ? 190.003 135.796 149.283 1.00 38.17 876 ARG A CA 1
ATOM 6744 C C . ARG C 3 876 ? 190.022 134.874 150.497 1.00 38.43 876 ARG A C 1
ATOM 6745 O O . ARG C 3 876 ? 190.672 133.822 150.480 1.00 44.06 876 ARG A O 1
ATOM 6753 N N . THR C 3 877 ? 189.310 135.253 151.562 1.00 38.07 877 THR A N 1
ATOM 6754 C CA . THR C 3 877 ? 189.263 134.411 152.754 1.00 37.68 877 THR A CA 1
ATOM 6755 C C . THR C 3 877 ? 188.586 133.078 152.460 1.00 38.36 877 THR A C 1
ATOM 6756 O O . THR C 3 877 ? 189.042 132.025 152.922 1.00 43.84 877 THR A O 1
ATOM 6760 N N . VAL C 3 878 ? 187.501 133.103 151.693 1.00 37.72 878 VAL A N 1
ATOM 6761 C CA . VAL C 3 878 ? 186.771 131.890 151.351 1.00 37.48 878 VAL A CA 1
ATOM 6762 C C . VAL C 3 878 ? 185.961 132.106 150.078 1.00 40.89 878 VAL A C 1
ATOM 6763 O O . VAL C 3 878 ? 186.494 132.038 148.972 1.00 37.73 878 VAL A O 1
#

Nearest PDB structures (foldseek):
  8xyc-assembly1_A  TM=1.001E+00  e=0.000E+00  Verrucomicrobiota
  8y2i-assembly1_A  TM=9.277E-01  e=2.424E-74  Lentisphaerota
  7wb1-assembly1_A  TM=8.016E-01  e=2.609E-30  Planctomycetota bacterium
  7waz-assembly1_A  TM=7.197E-01  e=4.834E-28  Planctomycetota bacterium
  7v93-assembly1_A  TM=4.221E-01  e=1.183E-07  uncultured archaeon

Foldseek 3Di:
DALVVLLVLLLVVQQVFDDPDDFDKDKDKLWWFFPCVVVVVCLVVVVVLVVLLVVLLVVVLVVLVVVCVVDPVLSVLLLPAAPVRHRPPHHHNLVVCLCVCDVVNDDHRPFFSQLVSQSSVVVSVVQVVLVVQQVVQLVVLVVLVVLLVVCVPPPLVVQCVVLVHDDDDDADDQPSVRGDDVSLVSRQVVLVVVLVVQCVCDCVDSHDNDVPSVRRDRRDRNDDRPCPVVPDDADALVVLLVLLVVLLVVLQVCQLVLQVDDDPVLVVVLLVVLDDVLSVVLSVVLVVCCVVCVPDRVSVSLVVSLVVLVVLLVVLVVCCVVPHPLPLVSLVSNLVSSVNSNCSSLSSCVSVVVVVVSCVSCVSNVVSSVSNLQSLAFDDWDKDKGWFQFFEADPPFQFGPTFKWKWKQDDPDDPDIFIKMFGDTDPPAGKGFDAPPPDDPQWAWDSIKTWGWHACDPDPVRHGDIWTDIGTMIIGDPHHTDIGGTDRDCVSCCPADCPPACHSVPDIFKHWRIKMWMWIGRPPDSSDIIIIMIIMIMGTARAAHDDDAQKAKFWEADDLFRIKIFIAGNLQDTDDIDTFCNCLSVVLVVLVVVQVVCCPPRNGDPDPSVCVNVVSVVVRLSRLLRVVSVVCSVRVYAYEYEPDSNPVVNQVSCVNSNQFDDDDPPNVDDAQDGGRHHYDHLPLQLQFDQLQTPVDADDVVGDHHNSRGSSRSSRRVVVSLCVVPPDDPPDDDCRVSSNVVVRVSSVVD

Sequence (749 aa):
NSIHASLRQLLALGLSKSSSAEPQRITRTVKFKINTDIRPDLIPVLNRHFDFFEKFRRKVLAELEALWNKDQKSFQAMVQCSAKKPYQKKTSCYAWLDTHFITEAKESLDLPRKPATSLLYNLSGGLKSFLTRRETVAEDIQKRFNDNLREWNGDLSQLASDLKAPLPPAPPNLDFENLIEKAIEKYNDWVGRTRAWCNLILVQQKKVERRDACLPRYLKGYPGFFGSQRYATTAGLAENLKKLEQVAREQSKKMPTRFAKLTPEIWTAIQERFSPTAHQTVCLRFAALRAAHPEWTPVQLAEEILAGIFRGAEKLKKHLAANGFTDRPAVIKLANLYNVAAAFSLDPIRAAGDYILFYEEETPKRNAFGDVRGGLHQPSDESAAIEIMGFGLQKESGKPLYNGLLVCKKSEKEHDDSWAFLYCHTEGQTFELANEKAKLRGKLLTDWTGFASRGGSRKKAEASAKQLARGRVWISEKTPPTVLPLAFGSRQGREYLWHFDRDLREKNEWVLGNGRLLRIMPPGQPNAADFYLAITLERQVPPLADIKAERFIGIARGEAIPAAYAVIDELGKLLASGKIAESYRKQQREFNDAKRELQRTQGGYTRWLRSKERNRARALSGEVTRAVLALAAEHRAPVVLANQPVQRALEQKFLEAGLWEAPKRKQKFPKKDNGFIKLIDAWWTSRTCSQCGNNFRCLKCGYETNAAVQAALTIARKYLFELEHPPKKGEKDRRLKWQAWYQEKLRTV

Radius of gyration: 33.64 Å; Cα contacts (8 Å, |Δi|>4): 1136; chains: 1; bounding box: 85×74×97 Å